Protein 6YA0 (pdb70)

B-factor: mean 91.41, std 44.06, range [24.95, 252.37]

Organism: Tomato spotted wilt virus (strain Brazilian Br-01) (NCBI:txid36413)

Foldseek 3Di:
DVQQVVQVVVQLVFAKAWPDDKQFKTWMWTDHDNDIATEIARALPSCCPYHPCPPPDPGGDDADKAADDPVVCLLPFFQIKDKDFDADPVRQFDWYAYHSRIDGTDIDMGGMGAAADKDWAAPPDDDRQKIKIAHQDQKWWKDKDFSRDPCNNPIDIDGGMDMDGDDPVSQAQRIWIGIHPDIHTHHHDD/DDLLVVVVVPLPFAKAWDDDWQFKTWIWTADPNDIATEIARAPPRCPNHHPCPPPDNHGDPAAKDFDDPVVCCLPFFQIKDKDFAADPVNQWDWYYYNSRIDTGDIDIGTIGAAADKDKAADDPDDRQKIKIFHPDQKWWKDKDQRRDDCNNVTDIDGGMDMDRDDQVQQDQRIWMGIHPDIHTRHRDD/DVQVCLLPFAKAWDDDKLAKTWMWTADPRDIFIWIDRAPPNCPNYPPNDPHDRGGQPAAKAFDDDPVCLQWFFQIKDWDFPVVVGPRDPGDIDIGTMGGAADKDWAADDPDDRQKTKMGHDDQKWWKDWTQGRDPPSNDIGICSDIDMDGADLVSAPQRIWMGTHVDIGGHHND

InterPro domains:
  IPR005167 Bunyavirus glycoprotein G1 [PF03557] (638-995)
  IPR014414 Envelope glycoprotein precursor/M polyprotein precursor, Tospovirus type [PIRSF003960] (16-1134)

GO terms:
  GO:0044167 host cell endoplasmic reticulum membrane (C, EXP)
  GO:0044178 host cell Golgi membrane (C, EXP)
  GO:0055036 virion membrane (C, EXP)

Sequence (553 aa):
VSDLPNNCLNASSLKCEIKGISTYNVYYQVENNGVIYSCVSDSAEGLEKCDNSLNLPKRFSKVPVIPITKLDNKRHFSVGTKFFISESLTQDNYPITYNSYPTNGTVSLQTVKLSGDCKITKSNFANPYTVSITSPEKIMGYLIKKPGENVEHKVISFSGSASITFTEEMLDGEHNLLCGDKSAKIPKTNSDLPNNCLNASSLKCEIKGISTYNVYYQVENNGVIYSCVSDSAEGLEKCDNSLNLPKRFSKVPVIPITKLDNKRHFSVGTKFFISESLTQDNYPITYNSYPTNGTVSLQTVKLSGDCKITKSNFANPYTVSITSPEKIMGYLIKKPGENVEHKVISFSGSASITFTEEMLDGEHNLLCGDKSAKIPKTNNNCLNASSLKCEIKGISTYNVYYQVENNGVIYSCVSDSAEGLEKCDNSLNLPKRFSKVPVIPITKLDNKRHFSVGTKFFISESNSYPTNGTVSLQTVKLSGDCKITKSNFANPYTVSITSPEKIMGYLIKKPGENVEHKVISFSGSASITFTEEMLDGEHNLLCGDKSAKIPKT

Nearest PDB structures (foldseek):
  6y9m-assembly1_A  TM=9.789E-01  e=5.155E-35  Tomato spotted wilt virus (strain Brazilian BR-01)
  6ya2-assembly1_A  TM=9.891E-01  e=1.723E-33  Orthotospovirus tomatomaculae
  6ya2-assembly2_C  TM=9.589E-01  e=6.798E-29  Orthotospovirus tomatomaculae
  6ya0-assembly2_C  TM=9.733E-01  e=1.402E-28  Orthotospovirus tomatomaculae
  4jbj-assembly1_A  TM=3.869E-01  e=2.131E+00  Mus musculus

Radius of gyration: 31.79 Å; Cα contacts (8 Å, |Δi|>4): 1334; chains: 3; bounding box: 77×91×69 Å

Secondary structure (DSSP, 8-state):
--SHHHHHHGGGTSEEEEEEE-SS-EEEEEESSS-EEEEEES--TT-TTSBT-TT--SS-----EEE--SGGGHHHHEEEEEEEEEB-TTS----EEETTEEES-EEEEEEEEE-S--EEEE--SSSSSEEEEE--SSSEEEEEE-TT---TT--EEESSEEEEEPPGGG-SSS-EEEETTEEEEPP---/--HHHHSS-TTTSEEEEEEE-SS-EEEEEEETTEEEEEEES--TT-SSSBT-TT--SS-----EEE---TTTHHHHEEEEEEEEEB-TTS-PEEEEETTEEEEEEEEEEEEEE-S--EEEE-SSS-TTEEEEE-SSSSEEEEEE-TT---GGG-EEEESEEEEEPPGGG-STT-EEEETTEEEEPPP--/-GGGGGGTSEEEEEEE-SS-EEEEEEETTEEEEEEES--SSGGGSBT-SS--S------EEE--SGGGTTTS--EEEEEETT----B-SS-EEEEEEEE-S--EEEE-SSS-TT-EEEE-SSS---EEEE-TT-S-TT--B---S-EEE---SSTT-TT-EEEETTEEEEPP--

Structure (mmCIF, N/CA/C/O backbone):
data_6YA0
#
_entry.id   6YA0
#
_cell.length_a   68.820
_cell.length_b   74.850
_cell.length_c   81.280
_cell.angle_alpha   90.000
_cell.angle_beta   103.270
_cell.angle_gamma   90.000
#
_symmetry.space_group_name_H-M   'P 1 21 1'
#
loop_
_entity.id
_entity.type
_entity.pdbx_description
1 polymer Glycoprotein
2 branched beta-D-mannopyranose-(1-4)-2-acetamido-2-deoxy-beta-D-glucopyranose
3 non-polymer 2-acetamido-2-deoxy-beta-D-glucopyranose
4 non-polymer 'ACETATE ION'
5 non-polymer 'AMMONIUM ION'
6 water water
#
loop_
_atom_site.group_PDB
_atom_site.id
_atom_site.type_symbol
_atom_site.label_atom_id
_atom_site.label_alt_id
_atom_site.label_comp_id
_atom_site.label_asym_id
_atom_site.label_entity_id
_atom_site.label_seq_id
_atom_site.pdbx_PDB_ins_code
_atom_site.Cartn_x
_atom_site.Cartn_y
_atom_site.Cartn_z
_atom_site.occupancy
_atom_site.B_iso_or_equiv
_atom_site.auth_seq_id
_atom_site.auth_comp_id
_atom_site.auth_asym_id
_atom_site.auth_atom_id
_atom_site.pdbx_PDB_model_num
ATOM 1 N N . VAL A 1 72 ? 4.018 -7.699 25.198 1.00 111.05 107 VAL A N 1
ATOM 2 C CA . VAL A 1 72 ? 3.151 -8.733 24.650 1.00 115.88 107 VAL A CA 1
ATOM 3 C C . VAL A 1 72 ? 1.900 -8.093 24.042 1.00 121.11 107 VAL A C 1
ATOM 4 O O . VAL A 1 72 ? 1.487 -8.452 22.940 1.00 117.34 107 VAL A O 1
ATOM 8 N N . SER A 1 73 ? 1.307 -7.130 24.756 1.00 130.89 108 SER A N 1
ATOM 9 C CA . SER A 1 73 ? 0.130 -6.439 24.230 1.00 135.99 108 SER A CA 1
ATOM 10 C C . SER A 1 73 ? 0.459 -5.676 22.953 1.00 143.52 108 SER A C 1
ATOM 11 O O . SER A 1 73 ? -0.351 -5.633 22.019 1.00 143.03 108 SER A O 1
ATOM 14 N N . ASP A 1 74 ? 1.632 -5.052 22.901 1.00 148.16 109 ASP A N 1
ATOM 15 C CA . ASP A 1 74 ? 2.129 -4.433 21.678 1.00 146.39 109 ASP A CA 1
ATOM 16 C C . ASP A 1 74 ? 2.891 -5.496 20.901 1.00 140.90 109 ASP A C 1
ATOM 17 O O . ASP A 1 74 ? 3.998 -5.887 21.289 1.00 138.17 109 ASP A O 1
ATOM 22 N N . LEU A 1 75 ? 2.292 -5.974 19.809 1.00 131.18 110 LEU A N 1
ATOM 23 C CA . LEU A 1 75 ? 2.854 -7.099 19.078 1.00 123.62 110 LEU A CA 1
ATOM 24 C C . LEU A 1 75 ? 4.056 -6.694 18.232 1.00 111.27 110 LEU A C 1
ATOM 25 O O . LEU A 1 75 ? 5.015 -7.472 18.144 1.00 113.48 110 LEU A O 1
ATOM 30 N N . PRO A 1 76 ? 4.065 -5.516 17.593 1.00 103.10 111 PRO A N 1
ATOM 31 C CA . PRO A 1 76 ? 5.181 -5.220 16.680 1.00 99.22 111 PRO A CA 1
ATOM 32 C C . PRO A 1 76 ? 6.542 -5.239 17.356 1.00 100.43 111 PRO A C 1
ATOM 33 O O . PRO A 1 76 ? 7.558 -5.435 16.674 1.00 96.66 111 PRO A O 1
ATOM 37 N N . ASN A 1 77 ? 6.598 -5.058 18.678 1.00 105.40 112 ASN A N 1
ATOM 38 C CA . ASN A 1 77 ? 7.890 -4.999 19.355 1.00 109.67 112 ASN A CA 1
ATOM 39 C C . ASN A 1 77 ? 8.609 -6.342 19.285 1.00 99.88 112 ASN A C 1
ATOM 40 O O . ASN A 1 77 ? 9.803 -6.403 18.969 1.00 102.52 112 ASN A O 1
ATOM 45 N N . ASN A 1 78 ? 7.901 -7.435 19.583 1.00 88.45 113 ASN A N 1
ATOM 46 C CA . ASN A 1 78 ? 8.505 -8.753 19.409 1.00 92.35 113 ASN A CA 1
ATOM 47 C C . ASN A 1 78 ? 8.761 -9.053 17.942 1.00 104.76 113 ASN A C 1
ATOM 48 O O . ASN A 1 78 ? 9.703 -9.779 17.603 1.00 102.17 113 ASN A O 1
ATOM 53 N N . CYS A 1 79 ? 7.929 -8.505 17.062 1.00 118.25 114 CYS A N 1
ATOM 54 C CA . CYS A 1 79 ? 8.141 -8.659 15.631 1.00 113.27 114 CYS A CA 1
ATOM 55 C C . CYS A 1 79 ? 9.476 -8.064 15.210 1.00 109.75 114 CYS A C 1
ATOM 56 O O . CYS A 1 79 ? 10.244 -8.689 14.471 1.00 116.13 114 CYS A O 1
ATOM 59 N N . LEU A 1 80 ? 9.766 -6.844 15.666 1.00 105.48 115 LEU A N 1
ATOM 60 C CA . LEU A 1 80 ? 11.007 -6.169 15.299 1.00 97.63 115 LEU A CA 1
ATOM 61 C C . LEU A 1 80 ? 12.223 -6.734 16.017 1.00 103.33 115 LEU A C 1
ATOM 62 O O . LEU A 1 80 ? 13.340 -6.609 15.505 1.00 111.14 115 LEU A O 1
ATOM 67 N N . ASN A 1 81 ? 12.031 -7.357 17.182 1.00 98.47 116 ASN A N 1
ATOM 68 C CA . ASN A 1 81 ? 13.114 -7.955 17.955 1.00 90.42 116 ASN A CA 1
ATOM 69 C C . ASN A 1 81 ? 13.420 -9.394 17.528 1.00 93.19 116 ASN A C 1
ATOM 70 O O . ASN A 1 81 ? 13.911 -10.184 18.343 1.00 91.40 116 ASN A O 1
ATOM 75 N N . ALA A 1 82 ? 13.153 -9.754 16.267 1.00 91.67 117 ALA A N 1
ATOM 76 C CA . ALA A 1 82 ? 13.366 -11.131 15.822 1.00 77.85 117 ALA A CA 1
ATOM 77 C C . ALA A 1 82 ? 14.835 -11.522 15.867 1.00 78.65 117 ALA A C 1
ATOM 78 O O . ALA A 1 82 ? 15.161 -12.701 16.063 1.00 85.35 117 ALA A O 1
ATOM 80 N N . SER A 1 83 ? 15.734 -10.554 15.694 1.00 79.04 118 SER A N 1
ATOM 81 C CA . SER A 1 83 ? 17.154 -10.881 15.651 1.00 80.66 118 SER A CA 1
ATOM 82 C C . SER A 1 83 ? 17.606 -11.540 16.948 1.00 82.00 118 SER A C 1
ATOM 83 O O . SER A 1 83 ? 18.498 -12.395 16.938 1.00 86.81 118 SER A O 1
ATOM 86 N N . SER A 1 84 ? 17.000 -11.161 18.074 1.00 82.52 119 SER A N 1
ATOM 87 C CA . SER A 1 84 ? 17.357 -11.763 19.353 1.00 77.46 119 SER A CA 1
ATOM 88 C C . SER A 1 84 ? 16.522 -13.003 19.660 1.00 80.90 119 SER A C 1
ATOM 89 O O . SER A 1 84 ? 17.008 -13.906 20.348 1.00 101.88 119 SER A O 1
ATOM 92 N N . LEU A 1 85 ? 15.297 -13.092 19.137 1.00 74.93 120 LEU A N 1
ATOM 93 C CA . LEU A 1 85 ? 14.412 -14.211 19.429 1.00 74.75 120 LEU A CA 1
ATOM 94 C C . LEU A 1 85 ? 14.649 -15.367 18.455 1.00 83.58 120 LEU A C 1
ATOM 95 O O . LEU A 1 85 ? 15.485 -15.297 17.548 1.00 82.45 120 LEU A O 1
ATOM 100 N N . LYS A 1 86 ? 13.889 -16.447 18.649 1.00 77.87 121 LYS A N 1
ATOM 101 C CA . LYS A 1 86 ? 13.918 -17.623 17.781 1.00 72.24 121 LYS A CA 1
ATOM 102 C C . LYS A 1 86 ? 12.922 -17.414 16.646 1.00 74.08 121 LYS A C 1
ATOM 103 O O . LYS A 1 86 ? 11.710 -17.543 16.849 1.00 81.09 121 LYS A O 1
ATOM 109 N N . CYS A 1 87 ? 13.415 -17.095 15.452 1.00 71.88 122 CYS A N 1
ATOM 110 C CA . CYS A 1 87 ? 12.534 -16.820 14.327 1.00 78.05 122 CYS A CA 1
ATOM 111 C C . CYS A 1 87 ? 12.689 -17.870 13.239 1.00 83.12 122 CYS A C 1
ATOM 112 O O . CYS A 1 87 ? 13.798 -18.335 12.954 1.00 89.60 122 CYS A O 1
ATOM 115 N N . GLU A 1 88 ? 11.562 -18.234 12.642 1.00 70.36 123 GLU A N 1
ATOM 116 C CA . GLU A 1 88 ? 11.500 -19.135 11.507 1.00 61.61 123 GLU A CA 1
ATOM 117 C C . GLU A 1 88 ? 10.867 -18.389 10.346 1.00 63.45 123 GLU A C 1
ATOM 118 O O . GLU A 1 88 ? 9.780 -17.818 10.486 1.00 68.07 123 GLU A O 1
ATOM 124 N N . ILE A 1 89 ? 11.550 -18.381 9.213 1.00 48.00 124 ILE A N 1
ATOM 125 C CA . ILE A 1 89 ? 10.975 -17.824 7.998 1.00 55.06 124 ILE A CA 1
ATOM 126 C C . ILE A 1 89 ? 9.995 -18.846 7.436 1.00 65.61 124 ILE A C 1
ATOM 127 O O . ILE A 1 89 ? 10.361 -19.999 7.184 1.00 68.04 124 ILE A O 1
ATOM 132 N N . LYS A 1 90 ? 8.742 -18.430 7.254 1.00 66.05 125 LYS A N 1
ATOM 133 C CA . LYS A 1 90 ? 7.712 -19.319 6.729 1.00 60.36 125 LYS A CA 1
ATOM 134 C C . LYS A 1 90 ? 7.462 -19.129 5.240 1.00 50.56 125 LYS A C 1
ATOM 135 O O . LYS A 1 90 ? 6.812 -19.982 4.622 1.00 46.69 125 LYS A O 1
ATOM 141 N N . GLY A 1 91 ? 7.958 -18.041 4.654 1.00 43.01 126 GLY A N 1
ATOM 142 C CA . GLY A 1 91 ? 7.738 -17.772 3.247 1.00 44.71 126 GLY A CA 1
ATOM 143 C C . GLY A 1 91 ? 8.432 -16.501 2.811 1.00 39.18 126 GLY A C 1
ATOM 144 O O . GLY A 1 91 ? 8.589 -15.573 3.609 1.00 45.78 126 GLY A O 1
ATOM 145 N N . ILE A 1 92 ? 8.865 -16.451 1.556 1.00 39.08 127 ILE A N 1
ATOM 146 C CA . ILE A 1 92 ? 9.559 -15.294 1.009 1.00 49.80 127 ILE A CA 1
ATOM 147 C C . ILE A 1 92 ? 8.974 -14.996 -0.358 1.00 59.22 127 ILE A C 1
ATOM 148 O O . ILE A 1 92 ? 8.985 -15.857 -1.245 1.00 62.19 127 ILE A O 1
ATOM 153 N N . SER A 1 93 ? 8.489 -13.784 -0.535 1.00 55.77 128 SER A N 1
ATOM 154 C CA . SER A 1 93 ? 7.889 -13.409 -1.795 1.00 54.67 128 SER A CA 1
ATOM 155 C C . SER A 1 93 ? 8.848 -12.510 -2.561 1.00 58.55 128 SER A C 1
ATOM 156 O O . SER A 1 93 ? 10.043 -12.434 -2.251 1.00 69.63 128 SER A O 1
ATOM 159 N N . THR A 1 94 ? 8.325 -11.796 -3.546 1.00 55.79 129 THR A N 1
ATOM 160 C CA . THR A 1 94 ? 9.165 -10.900 -4.319 1.00 48.87 129 THR A CA 1
ATOM 161 C C . THR A 1 94 ? 9.379 -9.565 -3.621 1.00 47.85 129 THR A C 1
ATOM 162 O O . THR A 1 94 ? 10.348 -8.868 -3.937 1.00 54.92 129 THR A O 1
ATOM 166 N N . TYR A 1 95 ? 8.522 -9.209 -2.661 1.00 48.10 130 TYR A N 1
ATOM 167 C CA . TYR A 1 95 ? 8.571 -7.885 -2.050 1.00 49.03 130 TYR A CA 1
ATOM 168 C C . TYR A 1 95 ? 8.388 -7.868 -0.540 1.00 50.01 130 TYR A C 1
ATOM 169 O O . TYR A 1 95 ? 8.543 -6.799 0.063 1.00 50.02 130 TYR A O 1
ATOM 178 N N . ASN A 1 96 ? 8.039 -8.982 0.090 1.00 52.53 131 ASN A N 1
ATOM 179 C CA . ASN A 1 96 ? 8.015 -9.041 1.542 1.00 53.12 131 ASN A CA 1
ATOM 180 C C . ASN A 1 96 ? 8.370 -10.453 1.985 1.00 56.59 131 ASN A C 1
ATOM 181 O O . ASN A 1 96 ? 8.427 -11.394 1.183 1.00 43.40 131 ASN A O 1
ATOM 186 N N . VAL A 1 97 ? 8.623 -10.583 3.284 1.00 49.81 132 VAL A N 1
ATOM 187 C CA . VAL A 1 97 ? 9.007 -11.847 3.892 1.00 43.31 132 VAL A CA 1
ATOM 188 C C . VAL A 1 97 ? 8.058 -12.136 5.045 1.00 45.19 132 VAL A C 1
ATOM 189 O O . VAL A 1 97 ? 7.645 -11.217 5.761 1.00 51.62 132 VAL A O 1
ATOM 193 N N . TYR A 1 98 ? 7.703 -13.413 5.205 1.00 49.65 133 TYR A N 1
ATOM 194 C CA . TYR A 1 98 ? 6.733 -13.895 6.187 1.00 51.73 133 TYR A CA 1
ATOM 195 C C . TYR A 1 98 ? 7.485 -14.730 7.211 1.00 64.37 133 TYR A C 1
ATOM 196 O O . TYR A 1 98 ? 7.985 -15.814 6.888 1.00 68.20 133 TYR A O 1
ATOM 205 N N . TYR A 1 99 ? 7.531 -14.255 8.450 1.00 41.17 134 TYR A N 1
ATOM 206 C CA . TYR A 1 99 ? 8.319 -14.930 9.462 1.00 48.12 134 TYR A CA 1
ATOM 207 C C . TYR A 1 99 ? 7.565 -14.920 10.780 1.00 50.39 134 TYR A C 1
ATOM 208 O O . TYR A 1 99 ? 6.742 -14.038 11.032 1.00 68.63 134 TYR A O 1
ATOM 217 N N . GLN A 1 100 ? 7.837 -15.922 11.610 1.00 46.74 135 GLN A N 1
ATOM 218 C CA . GLN A 1 100 ? 7.228 -16.044 12.926 1.00 56.17 135 GLN A CA 1
ATOM 219 C C . GLN A 1 100 ? 8.330 -16.111 13.975 1.00 63.93 135 GLN A C 1
ATOM 220 O O . GLN A 1 100 ? 9.353 -16.766 13.763 1.00 79.10 135 GLN A O 1
ATOM 226 N N . VAL A 1 101 ? 8.120 -15.439 15.110 1.00 61.61 136 VAL A N 1
ATOM 227 C CA . VAL A 1 101 ? 9.092 -15.411 16.197 1.00 65.47 136 VAL A CA 1
ATOM 228 C C . VAL A 1 101 ? 8.436 -15.928 17.468 1.00 90.80 136 VAL A C 1
ATOM 229 O O . VAL A 1 101 ? 7.216 -15.844 17.644 1.00 107.98 136 VAL A O 1
ATOM 233 N N . GLU A 1 102 ? 9.267 -16.437 18.378 1.00 90.90 137 GLU A N 1
ATOM 234 C CA . GLU A 1 102 ? 8.823 -16.986 19.664 1.00 89.37 137 GLU A CA 1
ATOM 235 C C . GLU A 1 102 ? 9.635 -16.300 20.765 1.00 100.26 137 GLU A C 1
ATOM 236 O O . GLU A 1 102 ? 10.777 -16.687 21.037 1.00 98.91 137 GLU A O 1
ATOM 242 N N . ASN A 1 103 ? 9.051 -15.266 21.385 1.00 109.65 138 ASN A N 1
ATOM 243 C CA . ASN A 1 103 ? 9.769 -14.507 22.409 1.00 122.26 138 ASN A CA 1
ATOM 244 C C . ASN A 1 103 ? 9.864 -15.282 23.715 1.00 131.32 138 ASN A C 1
ATOM 245 O O . ASN A 1 103 ? 10.950 -15.424 24.290 1.00 147.02 138 ASN A O 1
ATOM 250 N N . ASN A 1 104 ? 8.733 -15.777 24.212 1.00 121.09 139 ASN A N 1
ATOM 251 C CA . ASN A 1 104 ? 8.705 -16.447 25.498 1.00 125.09 139 ASN A CA 1
ATOM 252 C C . ASN A 1 104 ? 7.549 -17.447 25.461 1.00 117.26 139 ASN A C 1
ATOM 253 O O . ASN A 1 104 ? 6.483 -17.260 26.041 1.00 132.04 139 ASN A O 1
ATOM 258 N N . GLY A 1 105 ? 7.762 -18.543 24.736 1.00 101.64 140 GLY A N 1
ATOM 259 C CA . GLY A 1 105 ? 6.752 -19.576 24.648 1.00 99.14 140 GLY A CA 1
ATOM 260 C C . GLY A 1 105 ? 5.500 -19.103 23.936 1.00 112.21 140 GLY A C 1
ATOM 261 O O . GLY A 1 105 ? 4.461 -19.768 23.972 1.00 120.61 140 GLY A O 1
ATOM 262 N N . VAL A 1 106 ? 5.591 -17.949 23.279 1.00 114.39 141 VAL A N 1
ATOM 263 C CA . VAL A 1 106 ? 4.476 -17.359 22.551 1.00 107.41 141 VAL A CA 1
ATOM 264 C C . VAL A 1 106 ? 4.973 -17.045 21.146 1.00 101.14 141 VAL A C 1
ATOM 265 O O . VAL A 1 106 ? 6.005 -16.381 20.983 1.00 101.95 141 VAL A O 1
ATOM 269 N N . ILE A 1 107 ? 4.273 -17.560 20.140 1.00 86.19 142 ILE A N 1
ATOM 270 C CA . ILE A 1 107 ? 4.689 -17.429 18.750 1.00 81.22 142 ILE A CA 1
ATOM 271 C C . ILE A 1 107 ? 3.988 -16.225 18.133 1.00 78.67 142 ILE A C 1
ATOM 272 O O . ILE A 1 107 ? 2.759 -16.112 18.192 1.00 83.27 142 ILE A O 1
ATOM 277 N N . TYR A 1 108 ? 4.767 -15.324 17.537 1.00 81.65 143 TYR A N 1
ATOM 278 C CA . TYR A 1 108 ? 4.242 -14.147 16.853 1.00 92.22 143 TYR A CA 1
ATOM 279 C C . TYR A 1 108 ? 4.435 -14.317 15.352 1.00 91.38 143 TYR A C 1
ATOM 280 O O . TYR A 1 108 ? 5.568 -14.469 14.886 1.00 96.57 143 TYR A O 1
ATOM 289 N N . SER A 1 109 ? 3.338 -14.280 14.601 1.00 87.67 144 SER A N 1
ATOM 290 C CA . SER A 1 109 ? 3.405 -14.310 13.146 1.00 79.50 144 SER A CA 1
ATOM 291 C C . SER A 1 109 ? 3.601 -12.895 12.619 1.00 64.78 144 SER A C 1
ATOM 292 O O . SER A 1 109 ? 3.053 -11.938 13.169 1.00 76.36 144 SER A O 1
ATOM 295 N N . CYS A 1 110 ? 4.374 -12.772 11.540 1.00 61.40 145 CYS A N 1
ATOM 296 C CA . CYS A 1 110 ? 4.908 -11.478 11.132 1.00 71.44 145 CYS A CA 1
ATOM 297 C C . CYS A 1 110 ? 5.169 -11.429 9.630 1.00 67.28 145 CYS A C 1
ATOM 298 O O . CYS A 1 110 ? 5.666 -12.396 9.043 1.00 78.93 145 CYS A O 1
ATOM 301 N N . VAL A 1 111 ? 4.836 -10.288 9.023 1.00 49.99 146 VAL A N 1
ATOM 302 C CA . VAL A 1 111 ? 5.173 -9.971 7.638 1.00 47.81 146 VAL A CA 1
ATOM 303 C C . VAL A 1 111 ? 5.891 -8.630 7.621 1.00 51.32 146 VAL A C 1
ATOM 304 O O . VAL A 1 111 ? 5.458 -7.683 8.286 1.00 58.50 146 VAL A O 1
ATOM 308 N N . SER A 1 112 ? 6.980 -8.548 6.855 1.00 49.01 147 SER A N 1
ATOM 309 C CA . SER A 1 112 ? 7.803 -7.346 6.804 1.00 44.15 147 SER A CA 1
ATOM 310 C C . SER A 1 112 ? 8.439 -7.209 5.429 1.00 42.15 147 SER A C 1
ATOM 311 O O . SER A 1 112 ? 8.505 -8.166 4.651 1.00 45.74 147 SER A O 1
ATOM 314 N N . ASP A 1 113 ? 8.915 -5.995 5.146 1.00 51.81 148 ASP A N 1
ATOM 315 C CA . ASP A 1 113 ? 9.613 -5.688 3.903 1.00 62.76 148 ASP A CA 1
ATOM 316 C C . ASP A 1 113 ? 11.104 -5.431 4.117 1.00 63.67 148 ASP A C 1
ATOM 317 O O . ASP A 1 113 ? 11.812 -5.104 3.155 1.00 50.20 148 ASP A O 1
ATOM 322 N N . SER A 1 114 ? 11.598 -5.564 5.351 1.00 71.32 149 SER A N 1
ATOM 323 C CA . SER A 1 114 ? 13.019 -5.435 5.663 1.00 84.65 149 SER A CA 1
ATOM 324 C C . SER A 1 114 ? 13.586 -6.806 6.005 1.00 81.62 149 SER A C 1
ATOM 325 O O . SER A 1 114 ? 13.211 -7.401 7.021 1.00 99.40 149 SER A O 1
ATOM 328 N N . ALA A 1 115 ? 14.504 -7.291 5.175 1.00 57.99 150 ALA A N 1
ATOM 329 C CA . ALA A 1 115 ? 15.210 -8.533 5.459 1.00 63.30 150 ALA A CA 1
ATOM 330 C C . ALA A 1 115 ? 16.250 -8.390 6.563 1.00 64.65 150 ALA A C 1
ATOM 331 O O . ALA A 1 115 ? 17.066 -9.297 6.740 1.00 78.90 150 ALA A O 1
ATOM 333 N N . GLU A 1 116 ? 16.257 -7.289 7.306 1.00 62.51 151 GLU A N 1
ATOM 334 C CA . GLU A 1 116 ? 17.308 -7.055 8.285 1.00 80.00 151 GLU A CA 1
ATOM 335 C C . GLU A 1 116 ? 16.897 -7.633 9.631 1.00 81.00 151 GLU A C 1
ATOM 336 O O . GLU A 1 116 ? 15.791 -7.377 10.119 1.00 82.98 151 GLU A O 1
ATOM 342 N N . GLY A 1 117 ? 17.795 -8.407 10.231 1.00 81.36 152 GLY A N 1
ATOM 343 C CA . GLY A 1 117 ? 17.514 -9.096 11.468 1.00 86.36 152 GLY A CA 1
ATOM 344 C C . GLY A 1 117 ? 16.981 -10.504 11.303 1.00 95.54 152 GLY A C 1
ATOM 345 O O . GLY A 1 117 ? 16.821 -11.206 12.308 1.00 96.52 152 GLY A O 1
ATOM 346 N N . LEU A 1 118 ? 16.709 -10.939 10.073 1.00 101.84 153 LEU A N 1
ATOM 347 C CA . LEU A 1 118 ? 16.204 -12.281 9.810 1.00 94.58 153 LEU A CA 1
ATOM 348 C C . LEU A 1 118 ? 17.272 -13.240 9.297 1.00 89.18 153 LEU A C 1
ATOM 349 O O . LEU A 1 118 ? 16.946 -14.385 8.975 1.00 91.44 153 LEU A O 1
ATOM 354 N N . GLU A 1 119 ? 18.531 -12.807 9.197 1.00 84.81 154 GLU A N 1
ATOM 355 C CA . GLU A 1 119 ? 19.546 -13.674 8.604 1.00 90.05 154 GLU A CA 1
ATOM 356 C C . GLU A 1 119 ? 19.804 -14.912 9.462 1.00 88.73 154 GLU A C 1
ATOM 357 O O . GLU A 1 119 ? 20.116 -15.982 8.924 1.00 89.80 154 GLU A O 1
ATOM 363 N N . LYS A 1 120 ? 19.668 -14.797 10.783 1.00 84.04 155 LYS A N 1
ATOM 364 C CA . LYS A 1 120 ? 19.818 -15.928 11.690 1.00 72.98 155 LYS A CA 1
ATOM 365 C C . LYS A 1 120 ? 18.518 -16.708 11.895 1.00 69.67 155 LYS A C 1
ATOM 366 O O . LYS A 1 120 ? 18.477 -17.583 12.767 1.00 65.57 155 LYS A O 1
ATOM 372 N N . CYS A 1 121 ? 17.456 -16.392 11.140 1.00 81.76 156 CYS A N 1
ATOM 373 C CA . CYS A 1 121 ? 16.208 -17.153 11.140 1.00 73.98 156 CYS A CA 1
ATOM 374 C C . CYS A 1 121 ? 16.364 -18.434 10.340 1.00 67.99 156 CYS A C 1
ATOM 375 O O . CYS A 1 121 ? 17.204 -18.540 9.447 1.00 75.30 156 CYS A O 1
ATOM 378 N N . ASP A 1 122 ? 15.485 -19.386 10.620 1.00 54.66 157 ASP A N 1
ATOM 379 C CA . ASP A 1 122 ? 15.447 -20.611 9.843 1.00 54.57 157 ASP A CA 1
ATOM 380 C C . ASP A 1 122 ? 14.944 -20.325 8.435 1.00 64.65 157 ASP A C 1
ATOM 381 O O . ASP A 1 122 ? 14.092 -19.460 8.225 1.00 76.28 157 ASP A O 1
ATOM 386 N N . ASN A 1 123 ? 15.492 -21.039 7.460 1.00 52.72 158 ASN A N 1
ATOM 387 C CA . ASN A 1 123 ? 15.058 -20.878 6.079 1.00 55.97 158 ASN A CA 1
ATOM 388 C C . ASN A 1 123 ? 15.397 -19.488 5.562 1.00 53.57 158 ASN A C 1
ATOM 389 O O . ASN A 1 123 ? 14.645 -18.896 4.790 1.00 58.44 158 ASN A O 1
ATOM 394 N N . SER A 1 124 ? 16.523 -18.948 6.013 1.00 56.54 159 SER A N 1
ATOM 395 C CA . SER A 1 124 ? 16.958 -17.626 5.595 1.00 51.21 159 SER A CA 1
ATOM 396 C C . SER A 1 124 ? 17.871 -17.674 4.383 1.00 58.18 159 SER A C 1
ATOM 397 O O . SER A 1 124 ? 18.412 -16.638 3.984 1.00 66.05 159 SER A O 1
ATOM 400 N N . LEU A 1 125 ? 18.042 -18.848 3.779 1.00 53.34 160 LEU A N 1
ATOM 401 C CA . LEU A 1 125 ? 19.044 -18.988 2.732 1.00 59.11 160 LEU A CA 1
ATOM 402 C C . LEU A 1 125 ? 18.712 -18.129 1.515 1.00 67.09 160 LEU A C 1
ATOM 403 O O . LEU A 1 125 ? 19.595 -17.464 0.960 1.00 71.46 160 LEU A O 1
ATOM 408 N N . ASN A 1 126 ? 17.448 -18.122 1.090 1.00 70.07 161 ASN A N 1
ATOM 409 C CA . ASN A 1 126 ? 16.994 -17.331 -0.048 1.00 48.87 161 ASN A CA 1
ATOM 410 C C . ASN A 1 126 ? 16.444 -15.970 0.351 1.00 50.64 161 ASN A C 1
ATOM 411 O O . ASN A 1 126 ? 15.693 -15.372 -0.422 1.00 50.45 161 ASN A O 1
ATOM 416 N N . LEU A 1 127 ? 16.778 -15.471 1.530 1.00 59.04 162 LEU A N 1
ATOM 417 C CA . LEU A 1 127 ? 16.370 -14.123 1.892 1.00 62.20 162 LEU A CA 1
ATOM 418 C C . LEU A 1 127 ? 16.975 -13.118 0.912 1.00 62.25 162 LEU A C 1
ATOM 419 O O . LEU A 1 127 ? 18.189 -13.152 0.667 1.00 65.72 162 LEU A O 1
ATOM 424 N N . PRO A 1 128 ? 16.183 -12.223 0.319 1.00 63.47 163 PRO A N 1
ATOM 425 C CA . PRO A 1 128 ? 16.776 -11.160 -0.495 1.00 57.86 163 PRO A CA 1
ATOM 426 C C . PRO A 1 128 ? 17.682 -10.288 0.354 1.00 70.24 163 PRO A C 1
ATOM 427 O O . PRO A 1 128 ? 17.477 -10.103 1.554 1.00 78.99 163 PRO A O 1
ATOM 431 N N . LYS A 1 129 ? 18.695 -9.748 -0.301 1.00 64.72 164 LYS A N 1
ATOM 432 C CA . LYS A 1 129 ? 19.528 -8.736 0.322 1.00 76.14 164 LYS A CA 1
ATOM 433 C C . LYS A 1 129 ? 18.687 -7.585 0.831 1.00 73.82 164 LYS A C 1
ATOM 434 O O . LYS A 1 129 ? 18.894 -7.100 1.948 1.00 79.28 164 LYS A O 1
ATOM 440 N N . ARG A 1 130 ? 17.740 -7.130 0.011 1.00 73.41 165 ARG A N 1
ATOM 441 C CA . ARG A 1 130 ? 16.841 -6.026 0.320 1.00 66.05 165 ARG A CA 1
ATOM 442 C C . ARG A 1 130 ? 15.568 -6.191 -0.502 1.00 64.12 165 ARG A C 1
ATOM 443 O O . ARG A 1 130 ? 15.558 -6.877 -1.527 1.00 72.63 165 ARG A O 1
ATOM 451 N N . PHE A 1 131 ? 14.488 -5.557 -0.052 1.00 56.55 166 PHE A N 1
ATOM 452 C CA . PHE A 1 131 ? 13.214 -5.655 -0.756 1.00 50.66 166 PHE A CA 1
ATOM 453 C C . PHE A 1 131 ? 12.881 -4.355 -1.490 1.00 51.01 166 PHE A C 1
ATOM 454 O O . PHE A 1 131 ? 13.246 -3.256 -1.066 1.00 56.06 166 PHE A O 1
ATOM 462 N N . SER A 1 132 ? 12.169 -4.496 -2.607 1.00 47.44 167 SER A N 1
ATOM 463 C CA . SER A 1 132 ? 11.752 -3.352 -3.409 1.00 50.79 167 SER A CA 1
ATOM 464 C C . SER A 1 132 ? 10.523 -2.728 -2.773 1.00 63.82 167 SER A C 1
ATOM 465 O O . SER A 1 132 ? 9.626 -3.446 -2.326 1.00 72.92 167 SER A O 1
ATOM 468 N N . LYS A 1 133 ? 10.467 -1.394 -2.761 1.00 66.75 168 LYS A N 1
ATOM 469 C CA . LYS A 1 133 ? 9.363 -0.661 -2.146 1.00 68.34 168 LYS A CA 1
ATOM 470 C C . LYS A 1 133 ? 8.369 -0.102 -3.158 1.00 57.32 168 LYS A C 1
ATOM 471 O O . LYS A 1 133 ? 7.562 0.766 -2.799 1.00 58.95 168 LYS A O 1
ATOM 477 N N . VAL A 1 134 ? 8.403 -0.567 -4.406 1.00 41.42 169 VAL A N 1
ATOM 478 C CA . VAL A 1 134 ? 7.552 0.082 -5.411 1.00 42.93 169 VAL A CA 1
ATOM 479 C C . VAL A 1 134 ? 6.091 -0.230 -5.111 1.00 45.86 169 VAL A C 1
ATOM 480 O O . VAL A 1 134 ? 5.769 -1.381 -4.755 1.00 50.57 169 VAL A O 1
ATOM 484 N N . PRO A 1 135 ? 5.167 0.729 -5.217 1.00 55.61 170 PRO A N 1
ATOM 485 C CA . PRO A 1 135 ? 3.766 0.407 -4.942 1.00 55.91 170 PRO A CA 1
ATOM 486 C C . PRO A 1 135 ? 3.300 -0.694 -5.876 1.00 53.69 170 PRO A C 1
ATOM 487 O O . PRO A 1 135 ? 3.666 -0.733 -7.053 1.00 63.08 170 PRO A O 1
ATOM 491 N N . VAL A 1 136 ? 2.518 -1.614 -5.326 1.00 51.43 171 VAL A N 1
ATOM 492 C CA . VAL A 1 136 ? 2.103 -2.798 -6.062 1.00 50.69 171 VAL A CA 1
ATOM 493 C C . VAL A 1 136 ? 0.871 -3.361 -5.366 1.00 53.85 171 VAL A C 1
ATOM 494 O O . VAL A 1 136 ? 0.749 -3.293 -4.138 1.00 59.16 171 VAL A O 1
ATOM 498 N N . ILE A 1 137 ? -0.054 -3.893 -6.164 1.00 55.55 172 ILE A N 1
ATOM 499 C CA . ILE A 1 137 ? -1.331 -4.399 -5.659 1.00 51.09 172 ILE A CA 1
ATOM 500 C C . ILE A 1 137 ? -1.650 -5.731 -6.316 1.00 50.17 172 ILE A C 1
ATOM 501 O O . ILE A 1 137 ? -1.147 -6.056 -7.406 1.00 61.13 172 ILE A O 1
ATOM 506 N N . PRO A 1 138 ? -2.554 -6.496 -5.708 1.00 44.65 173 PRO A N 1
ATOM 507 C CA . PRO A 1 138 ? -2.896 -7.823 -6.229 1.00 42.72 173 PRO A CA 1
ATOM 508 C C . PRO A 1 138 ? -3.582 -7.786 -7.579 1.00 45.03 173 PRO A C 1
ATOM 509 O O . PRO A 1 138 ? -4.391 -6.904 -7.877 1.00 60.41 173 PRO A O 1
ATOM 513 N N . ILE A 1 139 ? -3.270 -8.791 -8.387 1.00 33.36 174 ILE A N 1
ATOM 514 C CA . ILE A 1 139 ? -3.885 -8.938 -9.699 1.00 36.13 174 ILE A CA 1
ATOM 515 C C . ILE A 1 139 ? -5.273 -9.541 -9.530 1.00 47.02 174 ILE A C 1
ATOM 516 O O . ILE A 1 139 ? -5.422 -10.671 -9.058 1.00 60.12 174 ILE A O 1
ATOM 521 N N . THR A 1 140 ? -6.295 -8.794 -9.936 1.00 50.47 175 THR A N 1
ATOM 522 C CA . THR A 1 140 ? -7.691 -9.211 -9.822 1.00 48.15 175 THR A CA 1
ATOM 523 C C . THR A 1 140 ? -8.182 -9.962 -11.052 1.00 53.03 175 THR A C 1
ATOM 524 O O . THR A 1 140 ? -8.846 -10.993 -10.924 1.00 70.85 175 THR A O 1
ATOM 528 N N . LYS A 1 141 ? -7.886 -9.460 -12.246 1.00 61.76 176 LYS A N 1
ATOM 529 C CA . LYS A 1 141 ? -8.299 -10.128 -13.477 1.00 65.40 176 LYS A CA 1
ATOM 530 C C . LYS A 1 141 ? -7.221 -11.129 -13.857 1.00 60.98 176 LYS A C 1
ATOM 531 O O . LYS A 1 141 ? -6.177 -10.751 -14.396 1.00 56.55 176 LYS A O 1
ATOM 537 N N . LEU A 1 142 ? -7.470 -12.412 -13.595 1.00 65.93 177 LEU A N 1
ATOM 538 C CA . LEU A 1 142 ? -6.430 -13.408 -13.806 1.00 65.06 177 LEU A CA 1
ATOM 539 C C . LEU A 1 142 ? -5.972 -13.468 -15.257 1.00 70.21 177 LEU A C 1
ATOM 540 O O . LEU A 1 142 ? -4.897 -14.016 -15.529 1.00 76.56 177 LEU A O 1
ATOM 545 N N . ASP A 1 143 ? -6.760 -12.924 -16.192 1.00 73.49 178 ASP A N 1
ATOM 546 C CA . ASP A 1 143 ? -6.354 -12.895 -17.596 1.00 87.38 178 ASP A CA 1
ATOM 547 C C . ASP A 1 143 ? -5.220 -11.904 -17.838 1.00 95.50 178 ASP A C 1
ATOM 548 O O . ASP A 1 143 ? -4.399 -12.108 -18.742 1.00 116.99 178 ASP A O 1
ATOM 553 N N . ASN A 1 144 ? -5.154 -10.835 -17.045 1.00 85.93 179 ASN A N 1
ATOM 554 C CA . ASN A 1 144 ? -4.088 -9.847 -17.155 1.00 80.25 179 ASN A CA 1
ATOM 555 C C . ASN A 1 144 ? -2.836 -10.255 -16.400 1.00 79.16 179 ASN A C 1
ATOM 556 O O . ASN A 1 144 ? -1.869 -9.489 -16.374 1.00 87.86 179 ASN A O 1
ATOM 561 N N . LYS A 1 145 ? -2.843 -11.431 -15.772 1.00 70.58 180 LYS A N 1
ATOM 562 C CA . LYS A 1 145 ? -1.697 -11.855 -14.978 1.00 65.46 180 LYS A CA 1
ATOM 563 C C . LYS A 1 145 ? -0.452 -11.977 -15.847 1.00 62.40 180 LYS A C 1
ATOM 564 O O . LYS A 1 145 ? 0.608 -11.440 -15.513 1.00 75.30 180 LYS A O 1
ATOM 570 N N . ARG A 1 146 ? -0.564 -12.669 -16.978 1.00 63.67 181 ARG A N 1
ATOM 571 C CA . ARG A 1 146 ? 0.603 -12.876 -17.827 1.00 79.57 181 ARG A CA 1
ATOM 572 C C . ARG A 1 146 ? 1.213 -11.561 -18.299 1.00 75.41 181 ARG A C 1
ATOM 573 O O . ARG A 1 146 ? 2.416 -11.513 -18.577 1.00 80.82 181 ARG A O 1
ATOM 581 N N . HIS A 1 147 ? 0.420 -10.491 -18.363 1.00 64.99 182 HIS A N 1
ATOM 582 C CA . HIS A 1 147 ? 0.836 -9.208 -18.917 1.00 58.34 182 HIS A CA 1
ATOM 583 C C . HIS A 1 147 ? 1.435 -8.291 -17.851 1.00 64.88 182 HIS A C 1
ATOM 584 O O . HIS A 1 147 ? 2.525 -7.744 -18.049 1.00 62.89 182 HIS A O 1
ATOM 591 N N . PHE A 1 148 ? 0.736 -8.119 -16.722 1.00 63.90 183 PHE A N 1
ATOM 592 C CA . PHE A 1 148 ? 1.066 -7.141 -15.688 1.00 44.84 183 PHE A CA 1
ATOM 593 C C . PHE A 1 148 ? 1.848 -7.717 -14.510 1.00 53.34 183 PHE A C 1
ATOM 594 O O . PHE A 1 148 ? 2.230 -6.958 -13.610 1.00 50.03 183 PHE A O 1
ATOM 602 N N . SER A 1 149 ? 2.080 -9.030 -14.483 1.00 60.75 184 SER A N 1
ATOM 603 C CA . SER A 1 149 ? 2.779 -9.661 -13.367 1.00 50.08 184 SER A CA 1
ATOM 604 C C . SER A 1 149 ? 4.101 -8.961 -13.090 1.00 51.15 184 SER A C 1
ATOM 605 O O . SER A 1 149 ? 4.894 -8.723 -14.003 1.00 54.32 184 SER A O 1
ATOM 608 N N . VAL A 1 150 ? 4.344 -8.639 -11.821 1.00 53.51 185 VAL A N 1
ATOM 609 C CA . VAL A 1 150 ? 5.631 -8.120 -11.377 1.00 49.92 185 VAL A CA 1
ATOM 610 C C . VAL A 1 150 ? 6.200 -8.913 -10.216 1.00 52.15 185 VAL A C 1
ATOM 611 O O . VAL A 1 150 ? 7.221 -8.511 -9.647 1.00 49.12 185 VAL A O 1
ATOM 615 N N . GLY A 1 151 ? 5.571 -10.027 -9.850 1.00 57.54 186 GLY A N 1
ATOM 616 C CA . GLY A 1 151 ? 6.060 -10.927 -8.831 1.00 62.36 186 GLY A CA 1
ATOM 617 C C . GLY A 1 151 ? 4.935 -11.365 -7.925 1.00 53.09 186 GLY A C 1
ATOM 618 O O . GLY A 1 151 ? 3.767 -11.325 -8.304 1.00 55.01 186 GLY A O 1
ATOM 619 N N . THR A 1 152 ? 5.310 -11.783 -6.717 1.00 53.02 187 THR A N 1
ATOM 620 C CA . THR A 1 152 ? 4.370 -12.163 -5.668 1.00 46.29 187 THR A CA 1
ATOM 621 C C . THR A 1 152 ? 4.608 -11.342 -4.413 1.00 48.83 187 THR A C 1
ATOM 622 O O . THR A 1 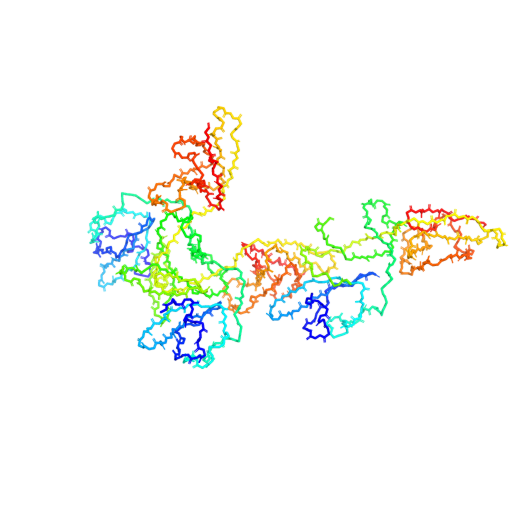152 ? 5.752 -11.042 -4.057 1.00 65.86 187 THR A O 1
ATOM 626 N N . LYS A 1 153 ? 3.524 -11.065 -3.695 1.00 39.07 188 LYS A N 1
ATOM 627 C CA . LYS A 1 153 ? 3.599 -10.328 -2.445 1.00 38.18 188 LYS A CA 1
ATOM 628 C C . LYS A 1 153 ? 2.616 -10.889 -1.425 1.00 36.93 188 LYS A C 1
ATOM 629 O O . LYS A 1 153 ? 1.498 -11.281 -1.769 1.00 40.43 188 LYS A O 1
ATOM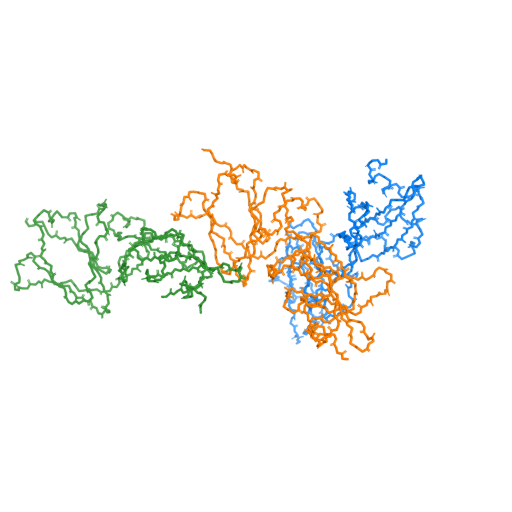 635 N N . PHE A 1 154 ? 3.059 -10.949 -0.169 1.00 41.14 189 PHE A N 1
ATOM 636 C CA . PHE A 1 154 ? 2.215 -11.398 0.929 1.00 33.23 189 PHE A CA 1
ATOM 637 C C . PHE A 1 154 ? 1.262 -10.299 1.357 1.00 36.61 189 PHE A C 1
ATOM 638 O O . PHE A 1 154 ? 1.644 -9.132 1.478 1.00 57.36 189 PHE A O 1
ATOM 646 N N . PHE A 1 155 ? 0.025 -10.686 1.609 1.00 39.12 190 PHE A N 1
ATOM 647 C CA . PHE A 1 155 ? -0.997 -9.787 2.104 1.00 29.15 190 PHE A CA 1
ATOM 648 C C . PHE A 1 155 ? -1.745 -10.487 3.228 1.00 29.65 190 PHE A C 1
ATOM 649 O O . PHE A 1 155 ? -1.676 -11.714 3.381 1.00 30.48 190 PHE A O 1
ATOM 657 N N . ILE A 1 156 ? -2.472 -9.699 4.008 1.00 34.44 191 ILE A N 1
ATOM 658 C CA . ILE A 1 156 ? -3.295 -10.225 5.084 1.00 39.59 191 ILE A CA 1
ATOM 659 C C . ILE A 1 156 ? -4.717 -10.388 4.581 1.00 50.50 191 ILE A C 1
ATOM 660 O O . ILE A 1 156 ? -5.261 -9.492 3.922 1.00 56.02 191 ILE A O 1
ATOM 665 N N . SER A 1 157 ? -5.323 -11.5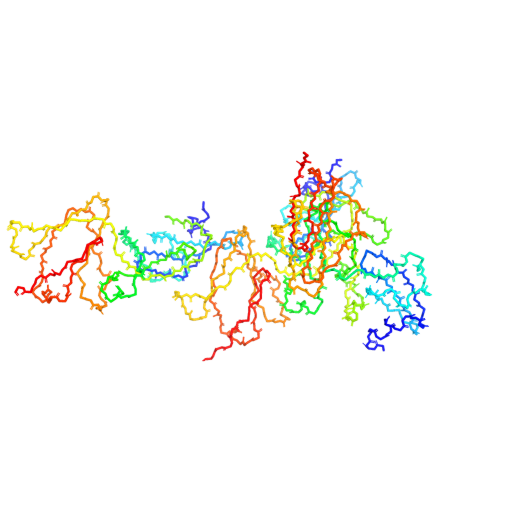23 4.909 1.00 30.25 192 SER A N 1
ATOM 666 C CA . SER A 1 157 ? -6.685 -11.852 4.525 1.00 43.92 192 SER A CA 1
ATOM 667 C C . SER A 1 157 ? -7.424 -12.400 5.742 1.00 51.75 192 SER A C 1
ATOM 668 O O . SER A 1 157 ? -6.860 -12.531 6.833 1.00 53.46 192 SER A O 1
ATOM 671 N N . GLU A 1 158 ? -8.701 -12.717 5.553 1.00 53.28 193 GLU A N 1
ATOM 672 C CA . GLU A 1 158 ? -9.518 -13.323 6.594 1.00 57.00 193 GLU A CA 1
ATOM 673 C C . GLU A 1 158 ? -9.515 -14.846 6.437 1.00 63.53 193 GLU A C 1
ATOM 674 O O . GLU A 1 158 ? -9.170 -15.386 5.384 1.00 82.01 193 GLU A O 1
ATOM 680 N N . SER A 1 159 ? -9.903 -15.540 7.505 1.00 42.73 194 SER A N 1
ATOM 681 C CA . SER A 1 159 ? -9.913 -16.996 7.522 1.00 43.04 194 SER A CA 1
ATOM 682 C C . SER A 1 159 ? -11.277 -17.513 7.076 1.00 52.91 194 SER A C 1
ATOM 683 O O . SER A 1 159 ? -12.312 -17.032 7.548 1.00 72.18 194 SER A O 1
ATOM 686 N N . LEU A 1 160 ? -11.278 -18.486 6.157 1.00 38.22 195 LEU A N 1
ATOM 687 C CA . LEU A 1 160 ? -12.543 -19.048 5.682 1.00 58.78 195 LEU A CA 1
ATOM 688 C C . LEU A 1 160 ? -13.249 -19.827 6.789 1.00 69.33 195 LEU A C 1
ATOM 689 O O . LEU A 1 160 ? -14.478 -19.766 6.916 1.00 67.47 195 LEU A O 1
ATOM 694 N N . THR A 1 161 ? -12.491 -20.554 7.607 1.00 78.39 196 THR A N 1
ATOM 695 C CA . THR A 1 161 ? -13.058 -21.240 8.760 1.00 82.64 196 THR A CA 1
ATOM 696 C C . THR A 1 161 ? -13.322 -20.295 9.935 1.00 80.35 196 THR A C 1
ATOM 697 O O . THR A 1 161 ? -13.690 -20.762 11.020 1.00 83.64 196 THR A O 1
ATOM 701 N N . GLN A 1 162 ? -13.153 -18.985 9.741 1.00 74.94 197 GLN A N 1
ATOM 702 C CA . GLN A 1 162 ? -13.389 -17.997 10.794 1.00 88.94 197 GLN A CA 1
ATOM 703 C C . GLN A 1 162 ? -12.496 -18.264 12.002 1.00 88.43 197 GLN A C 1
ATOM 704 O O . GLN A 1 162 ? -12.910 -18.118 13.158 1.00 85.41 197 GLN A O 1
ATOM 710 N N . ASP A 1 163 ? -11.251 -18.656 11.722 1.00 84.16 198 ASP A N 1
ATOM 711 C CA . ASP A 1 163 ? -10.234 -18.902 12.737 1.00 77.01 198 ASP A CA 1
ATOM 712 C C . ASP A 1 163 ? -9.041 -18.000 12.419 1.00 72.91 198 ASP A C 1
ATOM 713 O O . ASP A 1 163 ? -7.969 -18.466 12.027 1.00 68.67 198 ASP A O 1
ATOM 718 N N . ASN A 1 164 ? -9.237 -16.693 12.568 1.00 67.22 199 ASN A N 1
ATOM 719 C CA . ASN A 1 164 ? -8.152 -15.744 12.358 1.00 62.36 199 ASN A CA 1
ATOM 720 C C . ASN A 1 164 ? -7.183 -15.780 13.540 1.00 64.88 199 ASN A C 1
ATOM 721 O O . ASN A 1 164 ? -7.540 -16.179 14.652 1.00 76.15 199 ASN A O 1
ATOM 726 N N . TYR A 1 165 ? -5.939 -15.365 13.282 1.00 69.46 200 TYR A N 1
ATOM 727 C CA . TYR A 1 165 ? -4.876 -15.315 14.289 1.00 72.40 200 TYR A CA 1
ATOM 728 C C . TYR A 1 165 ? -4.009 -14.070 14.113 1.00 77.20 200 TYR A C 1
ATOM 729 O O . TYR A 1 165 ? -3.665 -13.709 12.975 1.00 95.61 200 TYR A O 1
ATOM 738 N N . PRO A 1 166 ? -3.618 -13.421 15.213 1.00 65.30 201 PRO A N 1
ATOM 739 C CA . PRO A 1 166 ? -2.922 -12.129 15.117 1.00 54.56 201 PRO A CA 1
ATOM 740 C C . PRO A 1 166 ? -1.638 -12.200 14.306 1.00 62.02 201 PRO A C 1
ATOM 741 O O . PRO A 1 166 ? -0.869 -13.159 14.399 1.00 68.30 201 PRO A O 1
ATOM 745 N N . ILE A 1 167 ? -1.398 -11.142 13.535 1.00 60.00 202 ILE A N 1
ATOM 746 C CA . ILE A 1 167 ? -0.251 -11.054 12.639 1.00 48.21 202 ILE A CA 1
ATOM 747 C C . ILE A 1 167 ? 0.102 -9.588 12.461 1.00 46.71 202 ILE A C 1
ATOM 748 O O . ILE A 1 167 ? -0.779 -8.756 12.228 1.00 54.25 202 ILE A O 1
ATOM 753 N N . THR A 1 168 ? 1.388 -9.269 12.573 1.00 39.98 203 THR A N 1
ATOM 754 C CA . THR A 1 168 ? 1.863 -7.902 12.384 1.00 50.18 203 THR A CA 1
ATOM 755 C C . THR A 1 168 ? 2.310 -7.704 10.940 1.00 59.78 203 THR A C 1
ATOM 756 O O . THR A 1 168 ? 3.233 -8.384 10.478 1.00 73.64 203 THR A O 1
ATOM 760 N N . TYR A 1 169 ? 1.691 -6.755 10.242 1.00 57.62 204 TYR A N 1
ATOM 761 C CA . TYR A 1 169 ? 2.015 -6.480 8.847 1.00 48.66 204 TYR A CA 1
ATOM 762 C C . TYR A 1 169 ? 2.657 -5.101 8.753 1.00 57.58 204 TYR A C 1
ATOM 763 O O . TYR A 1 169 ? 1.991 -4.084 8.981 1.00 74.97 204 TYR A O 1
ATOM 772 N N . ASN A 1 170 ? 3.940 -5.068 8.400 1.00 53.41 205 ASN A N 1
ATOM 773 C CA . ASN A 1 170 ? 4.687 -3.817 8.275 1.00 58.30 205 ASN A CA 1
ATOM 774 C C . ASN A 1 170 ? 4.498 -2.956 9.529 1.00 62.47 205 ASN A C 1
ATOM 775 O O . ASN A 1 170 ? 4.201 -1.764 9.460 1.00 67.44 205 ASN A O 1
ATOM 780 N N . SER A 1 171 ? 4.638 -3.591 10.697 1.00 69.32 206 SER A N 1
ATOM 781 C CA . SER A 1 171 ? 4.595 -2.936 12.008 1.00 70.46 206 SER A CA 1
ATOM 782 C C . SER A 1 171 ? 3.182 -2.553 12.438 1.00 73.37 206 SER A C 1
ATOM 783 O O . SER A 1 171 ? 3.000 -1.773 13.379 1.00 78.47 206 SER A O 1
ATOM 786 N N . TYR A 1 172 ? 2.166 -3.077 11.756 1.00 74.99 207 TYR A N 1
ATOM 787 C CA . TYR A 1 172 ? 0.761 -2.828 12.057 1.00 70.01 207 TYR A CA 1
ATOM 788 C C . TYR A 1 172 ? 0.102 -4.142 12.454 1.00 79.14 207 TYR A C 1
ATOM 789 O O . TYR A 1 172 ? 0.165 -5.117 11.689 1.00 83.94 207 TYR A O 1
ATOM 798 N N . PRO A 1 173 ? -0.529 -4.213 13.624 1.00 71.21 208 PRO A N 1
ATOM 799 C CA . PRO A 1 173 ? -1.060 -5.488 14.114 1.00 69.17 208 PRO A CA 1
ATOM 800 C C . PRO A 1 173 ? -2.529 -5.682 13.776 1.00 62.20 208 PRO A C 1
ATOM 801 O O . PRO A 1 173 ? -3.334 -4.749 13.799 1.00 61.55 208 PRO A O 1
ATOM 805 N N . THR A 1 174 ? -2.882 -6.930 13.487 1.00 54.21 209 THR A N 1
ATOM 806 C CA . THR A 1 174 ? -4.247 -7.274 13.113 1.00 55.48 209 THR A CA 1
ATOM 807 C C . THR A 1 174 ? -4.441 -8.762 13.366 1.00 60.68 209 THR A C 1
ATOM 808 O O . THR A 1 174 ? -3.489 -9.478 13.687 1.00 75.12 209 THR A O 1
ATOM 812 N N . ASN A 1 175 ? -5.691 -9.224 13.221 1.00 50.22 210 ASN A N 1
ATOM 813 C CA . ASN A 1 175 ? -6.053 -10.610 13.517 1.00 69.27 210 ASN A CA 1
ATOM 814 C C . ASN A 1 175 ? -6.218 -11.501 12.280 1.00 82.81 210 ASN A C 1
ATOM 815 O O . ASN A 1 175 ? -6.487 -12.694 12.443 1.00 127.77 210 ASN A O 1
ATOM 820 N N . GLY A 1 176 ? -6.066 -10.981 11.050 1.00 58.57 211 GLY A N 1
ATOM 821 C CA . GLY A 1 176 ? -6.270 -11.814 9.871 1.00 73.62 211 GLY A CA 1
ATOM 822 C C . GLY A 1 176 ? -5.168 -12.863 9.621 1.00 80.77 211 GLY A C 1
ATOM 823 O O . GLY A 1 176 ? -4.134 -12.887 10.289 1.00 107.81 211 GLY A O 1
ATOM 824 N N . THR A 1 177 ? -5.419 -13.738 8.633 1.00 50.85 212 THR A N 1
ATOM 825 C CA . THR A 1 177 ? -4.502 -14.758 8.125 1.00 42.14 212 THR A CA 1
ATOM 826 C C . THR A 1 177 ? -3.653 -14.212 6.974 1.00 52.33 212 THR A C 1
ATOM 827 O O . THR A 1 177 ? -3.906 -13.127 6.449 1.00 73.98 212 THR A O 1
ATOM 831 N N . VAL A 1 178 ? -2.669 -15.010 6.538 1.00 48.49 213 VAL A N 1
ATOM 832 C CA . VAL A 1 178 ? -1.662 -14.590 5.561 1.00 51.24 213 VAL A CA 1
ATOM 833 C C . VAL A 1 178 ? -1.886 -15.288 4.227 1.00 55.52 213 VAL A C 1
ATOM 834 O O . VAL A 1 178 ? -2.047 -16.516 4.174 1.00 50.54 213 VAL A O 1
ATOM 838 N N . SER A 1 179 ? -1.818 -14.507 3.142 1.00 48.48 214 SER A N 1
ATOM 839 C CA . SER A 1 179 ? -1.986 -15.017 1.789 1.00 45.69 214 SER A CA 1
ATOM 840 C C . SER A 1 179 ? -0.922 -14.434 0.877 1.00 44.37 214 SER A C 1
ATOM 841 O O . SER A 1 179 ? -0.491 -13.295 1.057 1.00 53.68 214 SER A O 1
ATOM 844 N N . LEU A 1 180 ? -0.527 -15.220 -0.116 1.00 45.75 215 LEU A N 1
ATOM 845 C CA . LEU A 1 180 ? 0.457 -14.836 -1.121 1.00 43.58 215 LEU A CA 1
ATOM 846 C C . LEU A 1 180 ? -0.233 -14.683 -2.467 1.00 40.08 215 LEU A C 1
ATOM 847 O O . LEU A 1 180 ? -0.909 -15.611 -2.926 1.00 48.62 215 LEU A O 1
ATOM 852 N N . GLN A 1 181 ? -0.036 -13.531 -3.114 1.00 30.50 216 GLN A N 1
ATOM 853 C CA . GLN A 1 181 ? -0.775 -13.241 -4.337 1.00 36.20 216 GLN A CA 1
ATOM 854 C C . GLN A 1 181 ? 0.083 -12.620 -5.419 1.00 38.57 216 GLN A C 1
ATOM 855 O O . GLN A 1 181 ? 0.831 -11.674 -5.165 1.00 51.73 216 GLN A O 1
ATOM 861 N N . THR A 1 182 ? -0.065 -13.140 -6.637 1.00 45.14 217 THR A N 1
ATOM 862 C CA . THR A 1 182 ? 0.586 -12.527 -7.788 1.00 31.56 217 THR A CA 1
ATOM 863 C C . THR A 1 182 ? 0.191 -11.065 -7.879 1.00 42.17 217 THR A C 1
ATOM 864 O O . THR A 1 182 ? -0.988 -10.713 -7.775 1.00 59.25 217 THR A O 1
ATOM 868 N N . VAL A 1 183 ? 1.174 -10.216 -8.095 1.00 45.06 218 VAL A N 1
ATOM 869 C CA . VAL A 1 183 ? 0.996 -8.794 -7.869 1.00 48.97 218 VAL A CA 1
ATOM 870 C C . VAL A 1 183 ? 1.414 -8.023 -9.112 1.00 51.90 218 VAL A C 1
ATOM 871 O O . VAL A 1 183 ? 2.259 -8.469 -9.900 1.00 47.97 218 VAL A O 1
ATOM 875 N N . LYS A 1 184 ? 0.801 -6.852 -9.281 1.00 47.81 219 LYS A N 1
ATOM 876 C CA . LYS A 1 184 ? 1.010 -5.988 -10.435 1.00 48.10 219 LYS A CA 1
ATOM 877 C C . LYS A 1 184 ? 1.401 -4.598 -9.959 1.00 50.55 219 LYS A C 1
ATOM 878 O O . LYS A 1 184 ? 1.019 -4.170 -8.865 1.00 49.85 219 LYS A O 1
ATOM 884 N N . LEU A 1 185 ? 2.148 -3.884 -10.794 1.00 48.80 220 LEU A N 1
ATOM 885 C CA . LEU A 1 185 ? 2.547 -2.535 -10.426 1.00 43.22 220 LEU A CA 1
ATOM 886 C C . LEU A 1 185 ? 1.334 -1.628 -10.270 1.00 53.58 220 LEU A C 1
ATOM 887 O O . LEU A 1 185 ? 0.324 -1.775 -10.960 1.00 63.93 220 LEU A O 1
ATOM 892 N N . SER A 1 186 ? 1.452 -0.656 -9.372 1.00 54.29 221 SER A N 1
ATOM 893 C CA . SER A 1 186 ? 0.372 0.285 -9.127 1.00 58.52 221 SER A CA 1
ATOM 894 C C . SER A 1 186 ? 0.962 1.679 -8.922 1.00 64.20 221 SER A C 1
ATOM 895 O O . SER A 1 186 ? 2.181 1.845 -8.785 1.00 66.75 221 SER A O 1
ATOM 898 N N . GLY A 1 187 ? 0.087 2.683 -8.925 1.00 59.66 222 GLY A N 1
ATOM 899 C CA . GLY A 1 187 ? 0.461 4.069 -8.705 1.00 59.64 222 GLY A CA 1
ATOM 900 C C . GLY A 1 187 ? 0.192 4.943 -9.917 1.00 58.61 222 GLY A C 1
ATOM 901 O O . GLY A 1 187 ? -0.244 4.482 -10.972 1.00 55.87 222 GLY A O 1
ATOM 902 N N . ASP A 1 188 ? 0.480 6.240 -9.743 1.00 51.55 223 ASP A N 1
ATOM 903 C CA . ASP A 1 188 ? 0.263 7.251 -10.776 1.00 64.09 223 ASP A CA 1
ATOM 904 C C . ASP A 1 188 ? 1.563 7.477 -11.543 1.00 69.57 223 ASP A C 1
ATOM 905 O O . ASP A 1 188 ? 2.552 7.973 -10.987 1.00 71.95 223 ASP A O 1
ATOM 910 N N . CYS A 1 189 ? 1.550 7.134 -12.827 1.00 67.68 224 CYS A N 1
ATOM 911 C CA . CYS A 1 189 ? 2.725 7.282 -13.669 1.00 80.27 224 CYS A CA 1
ATOM 912 C C . CYS A 1 189 ? 2.304 7.828 -15.023 1.00 81.28 224 CYS A C 1
ATOM 913 O O . CYS A 1 189 ? 1.368 7.309 -15.638 1.00 80.47 224 CYS A O 1
ATOM 916 N N . LYS A 1 190 ? 2.997 8.863 -1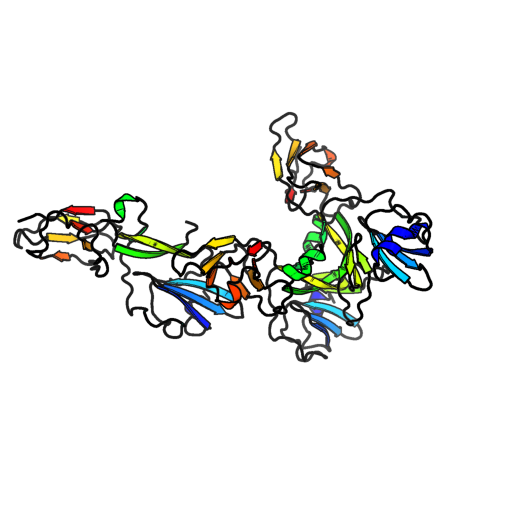5.486 1.00 80.85 225 LYS A N 1
ATOM 917 C CA . LYS A 1 190 ? 2.666 9.539 -16.733 1.00 84.79 225 LYS A CA 1
ATOM 918 C C . LYS A 1 190 ? 3.749 9.219 -17.757 1.00 91.07 225 LYS A C 1
ATOM 919 O O . LYS A 1 190 ? 4.933 9.492 -17.519 1.00 96.79 225 LYS A O 1
ATOM 925 N N . ILE A 1 191 ? 3.349 8.640 -18.885 1.00 84.83 226 ILE A N 1
ATOM 926 C CA . ILE A 1 191 ? 4.273 8.250 -19.947 1.00 86.98 226 ILE A CA 1
ATOM 927 C C . ILE A 1 191 ? 4.127 9.267 -21.071 1.00 93.35 226 ILE A C 1
ATOM 928 O O . ILE A 1 191 ? 3.013 9.512 -21.551 1.00 98.05 226 ILE A O 1
ATOM 933 N N . THR A 1 192 ? 5.243 9.876 -21.478 1.00 91.37 227 THR A N 1
ATOM 934 C CA . THR A 1 192 ? 5.218 10.916 -22.499 1.00 98.13 227 THR A CA 1
ATOM 935 C C . THR A 1 192 ? 6.422 10.781 -23.422 1.00 112.85 227 THR A C 1
ATOM 936 O O . THR A 1 192 ? 7.406 10.106 -23.106 1.00 109.47 227 THR A O 1
ATOM 940 N N . LYS A 1 193 ? 6.329 11.442 -24.576 1.00 129.56 228 LYS A N 1
ATOM 941 C CA . LYS A 1 193 ? 7.422 11.453 -25.537 1.00 135.18 228 LYS A CA 1
ATOM 942 C C . LYS A 1 193 ? 8.495 12.439 -25.096 1.00 129.05 228 LYS A C 1
ATOM 943 O O . LYS A 1 193 ? 8.190 13.516 -24.572 1.00 132.15 228 LYS A O 1
ATOM 949 N N . SER A 1 194 ? 9.758 12.064 -25.307 1.00 122.15 229 SER A N 1
ATOM 950 C CA . SER A 1 194 ? 10.851 12.881 -24.793 1.00 123.68 229 SER A CA 1
ATOM 951 C C . SER A 1 194 ? 11.013 14.162 -25.600 1.00 147.35 229 SER A C 1
ATOM 952 O O . SER A 1 194 ? 11.292 15.226 -25.035 1.00 151.80 229 SER A O 1
ATOM 955 N N . ASN A 1 195 ? 10.838 14.087 -26.919 1.00 160.59 230 ASN A N 1
ATOM 956 C CA . ASN A 1 195 ? 11.007 15.225 -27.815 1.00 174.20 230 ASN A CA 1
ATOM 957 C C . ASN A 1 195 ? 12.471 15.630 -27.960 1.00 178.33 230 ASN A C 1
ATOM 958 O O . ASN A 1 195 ? 12.765 16.692 -28.519 1.00 185.13 230 ASN A O 1
ATOM 963 N N . PHE A 1 196 ? 13.403 14.806 -27.484 1.00 179.76 231 PHE A N 1
ATOM 964 C CA . PHE A 1 196 ? 14.819 15.128 -27.573 1.00 188.91 231 PHE A CA 1
ATOM 965 C C . PHE A 1 196 ? 15.625 13.854 -27.789 1.00 189.74 231 PHE A C 1
ATOM 966 O O . PHE A 1 196 ? 15.167 12.745 -27.495 1.00 185.95 231 PHE A O 1
ATOM 974 N N . ALA A 1 197 ? 16.838 14.032 -28.305 1.00 189.86 232 ALA A N 1
ATOM 975 C CA . ALA A 1 197 ? 17.833 12.953 -28.426 1.00 189.29 232 ALA A CA 1
ATOM 976 C C . ALA A 1 197 ? 17.256 11.874 -29.354 1.00 193.04 232 ALA A C 1
ATOM 977 O O . ALA A 1 197 ? 16.682 12.205 -30.407 1.00 193.91 232 ALA A O 1
ATOM 979 N N . ASN A 1 198 ? 17.404 10.593 -29.008 1.00 194.88 233 ASN A N 1
ATOM 980 C CA . ASN A 1 198 ? 16.930 9.512 -29.853 1.00 191.88 233 ASN A CA 1
ATOM 981 C C . ASN A 1 198 ? 15.409 9.561 -29.986 1.00 188.68 233 ASN A C 1
ATOM 982 O O . ASN A 1 198 ? 14.710 10.006 -29.072 1.00 197.15 233 ASN A O 1
ATOM 987 N N . PRO A 1 199 ? 14.869 9.110 -31.121 1.00 169.17 234 PRO A N 1
ATOM 988 C CA . PRO A 1 199 ? 13.405 9.026 -31.235 1.00 160.73 234 PRO A CA 1
ATOM 989 C C . PRO A 1 199 ? 12.804 8.005 -30.285 1.00 177.02 234 PRO A C 1
ATOM 990 O O . PRO A 1 199 ? 11.672 8.191 -29.823 1.00 169.89 234 PRO A O 1
ATOM 994 N N . TYR A 1 200 ? 13.540 6.935 -29.973 1.00 193.57 235 TYR A N 1
ATOM 995 C CA . TYR A 1 200 ? 13.061 5.879 -29.075 1.00 178.58 235 TYR A CA 1
ATOM 996 C C . TYR A 1 200 ? 13.488 6.163 -27.633 1.00 148.74 235 TYR A C 1
ATOM 997 O O . TYR A 1 200 ? 14.230 5.412 -26.998 1.00 142.86 235 TYR A O 1
ATOM 1006 N N . THR A 1 201 ? 13.006 7.294 -27.129 1.00 132.16 236 THR A N 1
ATOM 1007 C CA . THR A 1 201 ? 13.224 7.695 -25.748 1.00 117.65 236 THR A CA 1
ATOM 1008 C C . THR A 1 201 ? 11.927 8.273 -25.214 1.00 111.66 236 THR A C 1
ATOM 1009 O O . THR A 1 201 ? 11.343 9.170 -25.830 1.00 115.45 236 THR A O 1
ATOM 1013 N N . VAL A 1 202 ? 11.476 7.755 -24.076 1.00 93.94 237 VAL A N 1
ATOM 1014 C CA . VAL A 1 202 ? 10.242 8.209 -23.459 1.00 86.47 237 VAL A CA 1
ATOM 1015 C C . VAL A 1 202 ? 10.553 8.661 -22.040 1.00 97.50 237 VAL A C 1
ATOM 1016 O O . VAL A 1 202 ? 11.609 8.357 -21.478 1.00 97.14 237 VAL A O 1
ATOM 1020 N N . SER A 1 203 ? 9.617 9.414 -21.473 1.00 100.24 238 SER A N 1
ATOM 1021 C CA . SER A 1 203 ? 9.743 9.974 -20.137 1.00 97.38 238 SER A CA 1
ATOM 1022 C C . SER A 1 203 ? 8.543 9.536 -19.310 1.00 92.69 238 SER A C 1
ATOM 1023 O O . SER A 1 203 ? 7.399 9.633 -19.770 1.00 90.24 238 SER A O 1
ATOM 1026 N N . ILE A 1 204 ? 8.808 9.043 -18.103 1.00 87.05 239 ILE A N 1
ATOM 1027 C CA . ILE A 1 204 ? 7.770 8.661 -17.151 1.00 78.41 239 ILE A CA 1
ATOM 1028 C C . ILE A 1 204 ? 7.777 9.665 -16.008 1.00 80.11 239 ILE A C 1
ATOM 1029 O O . ILE A 1 204 ? 8.848 10.032 -15.504 1.00 74.35 239 ILE A O 1
ATOM 1034 N N . THR A 1 205 ? 6.583 10.103 -15.604 1.00 81.61 240 THR A N 1
ATOM 1035 C CA . THR A 1 205 ? 6.397 11.079 -14.537 1.00 90.38 240 THR A CA 1
ATOM 1036 C C . THR A 1 205 ? 5.486 10.490 -13.471 1.00 89.45 240 THR A C 1
ATOM 1037 O O . THR A 1 205 ? 4.447 9.906 -13.794 1.00 91.10 240 THR A O 1
ATOM 1041 N N . SER A 1 206 ? 5.870 10.660 -12.201 1.00 85.01 241 SER A N 1
ATOM 1042 C CA . SER A 1 206 ? 5.087 10.166 -11.077 1.00 75.83 241 SER A CA 1
ATOM 1043 C C . SER A 1 206 ? 5.142 11.177 -9.938 1.00 73.76 241 SER A C 1
ATOM 1044 O O . SER A 1 206 ? 6.240 11.629 -9.563 1.00 73.74 241 SER A O 1
ATOM 1047 N N . PRO A 1 207 ? 3.991 11.551 -9.373 1.00 73.71 242 PRO A N 1
ATOM 1048 C CA . PRO A 1 207 ? 3.992 12.450 -8.212 1.00 72.75 242 PRO A CA 1
ATOM 1049 C C . PRO A 1 207 ? 4.287 11.747 -6.897 1.00 73.36 242 PRO A C 1
ATOM 1050 O O . PRO A 1 207 ? 4.545 12.430 -5.894 1.00 61.64 242 PRO A O 1
ATOM 1054 N N . GLU A 1 208 ? 4.252 10.415 -6.866 1.00 76.34 243 GLU A N 1
ATOM 1055 C CA . GLU A 1 208 ? 4.450 9.695 -5.620 1.00 73.22 243 GLU A CA 1
ATOM 1056 C C . GLU A 1 208 ? 5.920 9.721 -5.213 1.00 73.89 243 GLU A C 1
ATOM 1057 O O . GLU A 1 208 ? 6.816 9.998 -6.015 1.00 78.48 243 GLU A O 1
ATOM 1063 N N . LYS A 1 209 ? 6.157 9.437 -3.932 1.00 65.43 244 LYS A N 1
ATOM 1064 C CA . LYS A 1 209 ? 7.521 9.411 -3.415 1.00 68.30 244 LYS A CA 1
ATOM 1065 C C . LYS A 1 209 ? 8.336 8.314 -4.087 1.00 64.34 244 LYS A C 1
ATOM 1066 O O . LYS A 1 209 ? 9.523 8.502 -4.386 1.00 70.38 244 LYS A O 1
ATOM 1072 N N . ILE A 1 210 ? 7.709 7.168 -4.348 1.00 58.49 245 ILE A N 1
ATOM 1073 C CA . ILE A 1 210 ? 8.364 6.006 -4.936 1.00 57.89 245 ILE A CA 1
ATOM 1074 C C . ILE A 1 210 ? 7.429 5.379 -5.959 1.00 58.25 245 ILE A C 1
ATOM 1075 O O . ILE A 1 210 ? 6.250 5.137 -5.667 1.00 52.43 245 ILE A O 1
ATOM 1080 N N . MET A 1 211 ? 7.963 5.099 -7.147 1.00 53.74 246 MET A N 1
ATOM 1081 C CA . MET A 1 211 ? 7.191 4.540 -8.245 1.00 56.63 246 MET A CA 1
ATOM 1082 C C . MET A 1 211 ? 8.094 3.611 -9.043 1.00 69.96 246 MET A C 1
ATOM 1083 O O . MET A 1 211 ? 9.308 3.826 -9.126 1.00 81.99 246 MET A O 1
ATOM 1088 N N . GLY A 1 212 ? 7.495 2.577 -9.628 1.00 59.18 247 GLY A N 1
ATOM 1089 C CA . GLY A 1 212 ? 8.237 1.563 -10.350 1.00 54.11 247 GLY A CA 1
ATOM 1090 C C . GLY A 1 212 ? 7.853 1.521 -11.814 1.00 56.80 247 GLY A C 1
ATOM 1091 O O . GLY A 1 212 ? 6.762 1.945 -12.200 1.00 59.67 247 GLY A O 1
ATOM 1092 N N . TYR A 1 213 ? 8.772 1.006 -12.631 1.00 52.34 248 TYR A N 1
ATOM 1093 C CA . TYR A 1 213 ? 8.551 0.806 -14.054 1.00 53.24 248 TYR A CA 1
ATOM 1094 C C . TYR A 1 213 ? 9.390 -0.377 -14.505 1.00 61.76 248 TYR A C 1
ATOM 1095 O O . TYR A 1 213 ? 10.444 -0.667 -13.932 1.00 63.73 248 TYR A O 1
ATOM 1104 N N . LEU A 1 214 ? 8.922 -1.039 -15.557 1.00 66.93 249 LEU A N 1
ATOM 1105 C CA . LEU A 1 214 ? 9.498 -2.311 -15.976 1.00 63.09 249 LEU A CA 1
ATOM 1106 C C . LEU A 1 214 ? 9.061 -2.585 -17.403 1.00 68.11 249 LEU A C 1
ATOM 1107 O O . LEU A 1 214 ? 7.857 -2.631 -17.675 1.00 74.49 249 LEU A O 1
ATOM 1112 N N . ILE A 1 215 ? 10.017 -2.748 -18.314 1.00 68.86 250 ILE A N 1
ATOM 1113 C CA . ILE A 1 215 ? 9.709 -3.167 -19.679 1.00 75.93 250 ILE A CA 1
ATOM 1114 C C . ILE A 1 215 ? 9.657 -4.689 -19.699 1.00 68.72 250 ILE A C 1
ATOM 1115 O O . ILE A 1 215 ? 10.649 -5.356 -19.384 1.00 72.35 250 ILE A O 1
ATOM 1120 N N . LYS A 1 216 ? 8.513 -5.241 -20.094 1.00 68.64 251 LYS A N 1
ATOM 1121 C CA . LYS A 1 216 ? 8.246 -6.659 -19.924 1.00 73.97 251 LYS A CA 1
ATOM 1122 C C . LYS A 1 216 ? 7.583 -7.211 -21.173 1.00 78.21 251 LYS A C 1
ATOM 1123 O O . LYS A 1 216 ? 6.758 -6.547 -21.801 1.00 74.53 251 LYS A O 1
ATOM 1129 N N . LYS A 1 217 ? 7.979 -8.437 -21.546 1.00 82.48 252 LYS A N 1
ATOM 1130 C CA . LYS A 1 217 ? 7.299 -9.163 -22.615 1.00 89.95 252 LYS A CA 1
ATOM 1131 C C . LYS A 1 217 ? 6.130 -9.932 -22.019 1.00 98.96 252 LYS A C 1
ATOM 1132 O O . LYS A 1 217 ? 6.337 -10.711 -21.080 1.00 98.96 252 LYS A O 1
ATOM 1138 N N . PRO A 1 218 ? 4.873 -9.702 -22.502 1.00 107.47 253 PRO A N 1
ATOM 1139 C CA . PRO A 1 218 ? 3.716 -10.431 -21.959 1.00 96.00 253 PRO A CA 1
ATOM 1140 C C . PRO A 1 218 ? 4.029 -11.896 -21.703 1.00 89.52 253 PRO A C 1
ATOM 1141 O O . PRO A 1 218 ? 3.846 -12.753 -22.570 1.00 94.68 253 PRO A O 1
ATOM 1145 N N . GLY A 1 219 ? 4.515 -12.195 -20.509 1.00 81.42 254 GLY A N 1
ATOM 1146 C CA . GLY A 1 219 ? 4.938 -13.551 -20.226 1.00 80.94 254 GLY A CA 1
ATOM 1147 C C . GLY A 1 219 ? 6.312 -13.629 -19.596 1.00 91.63 254 GLY A C 1
ATOM 1148 O O . GLY A 1 219 ? 6.567 -14.493 -18.751 1.00 107.07 254 GLY A O 1
ATOM 1149 N N 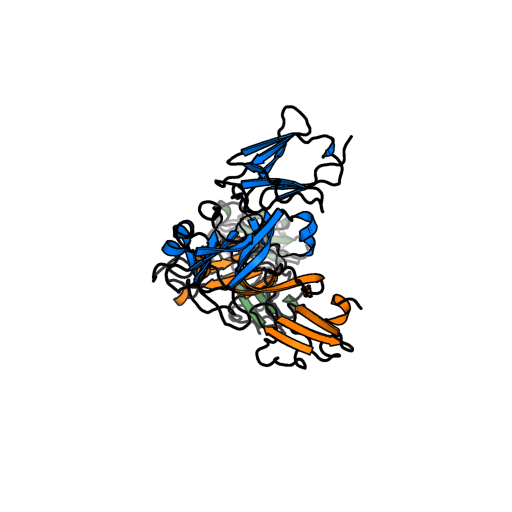. GLU A 1 220 ? 7.193 -12.711 -19.986 1.00 84.85 255 GLU A N 1
ATOM 1150 C CA . GLU A 1 220 ? 8.587 -12.755 -19.559 1.00 87.10 255 GLU A CA 1
ATOM 1151 C C . GLU A 1 220 ? 8.700 -12.783 -18.037 1.00 114.70 255 GLU A C 1
ATOM 1152 O O . GLU A 1 220 ? 7.970 -12.083 -17.330 1.00 140.91 255 GLU A O 1
ATOM 1158 N N . ASN A 1 221 ? 9.636 -13.594 -17.534 1.00 116.56 256 ASN A N 1
ATOM 1159 C CA . ASN A 1 221 ? 9.869 -13.737 -16.092 1.00 113.89 256 ASN A CA 1
ATOM 1160 C C . ASN A 1 221 ? 10.863 -12.669 -15.644 1.00 103.94 256 ASN A C 1
ATOM 1161 O O . ASN A 1 221 ? 12.063 -12.904 -15.479 1.00 95.91 256 ASN A O 1
ATOM 1166 N N . VAL A 1 222 ? 10.337 -11.468 -15.428 1.00 109.57 257 VAL A N 1
ATOM 1167 C CA . VAL A 1 222 ? 11.162 -10.313 -15.103 1.00 119.00 257 VAL A CA 1
ATOM 1168 C C . VAL A 1 222 ? 10.746 -9.806 -13.730 1.00 102.61 257 VAL A C 1
ATOM 1169 O O . VAL A 1 222 ? 10.694 -8.597 -13.488 1.00 89.98 257 VAL A O 1
ATOM 1173 N N . GLU A 1 223 ? 10.457 -10.736 -12.821 1.00 103.66 258 GLU A N 1
ATOM 1174 C CA . GLU A 1 223 ? 9.928 -10.367 -11.513 1.00 118.54 258 GLU A CA 1
ATOM 1175 C C . GLU A 1 223 ? 10.883 -9.445 -10.766 1.00 121.13 258 GLU A C 1
ATOM 1176 O O . GLU A 1 223 ? 10.505 -8.346 -10.347 1.00 134.77 258 GLU A O 1
ATOM 1182 N N . HIS A 1 224 ? 12.131 -9.875 -10.585 1.00 114.52 259 HIS A N 1
ATOM 1183 C CA . HIS A 1 224 ? 13.076 -9.126 -9.768 1.00 119.12 259 HIS A CA 1
ATOM 1184 C C . HIS A 1 224 ? 13.858 -8.082 -10.572 1.00 115.41 259 HIS A C 1
ATOM 1185 O O . HIS A 1 224 ? 14.969 -7.712 -10.178 1.00 117.19 259 HIS A O 1
ATOM 1192 N N . LYS A 1 225 ? 13.289 -7.578 -11.670 1.00 104.42 260 LYS A N 1
ATOM 1193 C CA . LYS A 1 225 ? 13.959 -6.598 -12.516 1.00 97.94 260 LYS A CA 1
ATOM 1194 C C . LYS A 1 225 ? 13.043 -5.399 -12.773 1.00 94.70 260 LYS A C 1
ATOM 1195 O O . LYS A 1 225 ? 12.826 -4.992 -13.915 1.00 97.59 260 LYS A O 1
ATOM 1201 N N . VAL A 1 226 ? 12.520 -4.812 -11.694 1.00 82.29 261 VAL A N 1
ATOM 1202 C CA . VAL A 1 226 ? 11.620 -3.663 -11.760 1.00 75.99 261 VAL A CA 1
ATOM 1203 C C . VAL A 1 226 ? 12.353 -2.440 -11.228 1.00 70.66 261 VAL A C 1
ATOM 1204 O O . VAL A 1 226 ? 12.795 -2.428 -10.071 1.00 74.61 261 VAL A O 1
ATOM 1208 N N . ILE A 1 227 ? 12.462 -1.414 -12.065 1.00 67.02 262 ILE A N 1
ATOM 1209 C CA . ILE A 1 227 ? 13.223 -0.208 -11.760 1.00 64.45 262 ILE A CA 1
ATOM 1210 C C . ILE A 1 227 ? 12.344 0.763 -10.985 1.00 67.36 262 ILE A C 1
ATOM 1211 O O . ILE A 1 227 ? 11.228 1.083 -11.415 1.00 73.48 262 ILE A O 1
ATOM 1216 N N . SER A 1 228 ? 12.850 1.252 -9.854 1.00 64.32 263 SER A N 1
ATOM 1217 C CA . SER A 1 228 ? 12.127 2.218 -9.036 1.00 68.76 263 SER A CA 1
ATOM 1218 C C . SER A 1 228 ? 12.646 3.619 -9.331 1.00 71.22 263 SER A C 1
ATOM 1219 O O . SER A 1 228 ? 13.860 3.842 -9.373 1.00 80.04 263 SER A O 1
ATOM 1222 N N . PHE A 1 229 ? 11.725 4.561 -9.525 1.00 66.42 264 PHE A N 1
ATOM 1223 C CA . PHE A 1 229 ? 12.093 5.927 -9.883 1.00 70.50 264 PHE A CA 1
ATOM 1224 C C . PHE A 1 229 ? 11.257 6.899 -9.067 1.00 84.15 264 PHE A C 1
ATOM 1225 O O . PHE A 1 229 ? 10.026 6.807 -9.053 1.00 84.47 264 PHE A O 1
ATOM 1233 N N . SER A 1 230 ? 11.929 7.815 -8.378 1.00 89.24 265 SER A N 1
ATOM 1234 C CA . SER A 1 230 ? 11.261 8.941 -7.750 1.00 85.29 265 SER A CA 1
ATOM 1235 C C . SER A 1 230 ? 11.134 10.084 -8.748 1.00 74.49 265 SER A C 1
ATOM 1236 O O . SER A 1 230 ? 11.985 10.273 -9.623 1.00 78.51 265 SER A O 1
ATOM 1239 N N . GLY A 1 231 ? 10.051 10.843 -8.620 1.00 68.63 266 GLY A N 1
ATOM 1240 C CA . GLY A 1 231 ? 9.856 12.011 -9.458 1.00 74.25 266 GLY A CA 1
ATOM 1241 C C . GLY A 1 231 ? 9.658 11.690 -10.924 1.00 74.60 266 GLY A C 1
ATOM 1242 O O . GLY A 1 231 ? 8.585 11.224 -11.322 1.00 66.88 266 GLY A O 1
ATOM 1243 N N . SER A 1 232 ? 10.685 11.936 -11.735 1.00 81.90 267 SER A N 1
ATOM 1244 C CA . SER A 1 232 ? 10.652 11.640 -13.158 1.00 97.32 267 SER A CA 1
ATOM 1245 C C . SER A 1 232 ? 11.922 10.907 -13.565 1.00 98.16 267 SER A C 1
ATOM 1246 O O . SER A 1 232 ? 12.987 11.091 -12.965 1.00 100.44 267 SER A O 1
ATOM 1249 N N . ALA A 1 233 ? 11.797 10.075 -14.598 1.00 96.71 268 ALA A N 1
ATOM 1250 C CA . ALA A 1 233 ? 12.936 9.343 -15.131 1.00 99.84 268 ALA A CA 1
ATOM 1251 C C . ALA A 1 233 ? 12.787 9.188 -16.639 1.00 98.15 268 ALA A C 1
ATOM 1252 O O . ALA A 1 233 ? 11.701 9.358 -17.201 1.00 90.32 268 ALA A O 1
ATOM 1254 N N . SER A 1 234 ? 13.902 8.852 -17.287 1.00 104.66 269 SER A N 1
ATOM 1255 C CA . SER A 1 234 ? 13.961 8.656 -18.727 1.00 105.50 269 SER A CA 1
ATOM 1256 C C . SER A 1 234 ? 14.619 7.319 -19.032 1.00 115.78 269 SER A C 1
ATOM 1257 O O . SER A 1 234 ? 15.574 6.919 -18.358 1.00 114.22 269 SER A O 1
ATOM 1260 N N . ILE A 1 235 ? 14.114 6.635 -20.057 1.00 127.89 270 ILE A N 1
ATOM 1261 C CA . ILE A 1 235 ? 14.603 5.320 -20.448 1.00 127.42 270 ILE A CA 1
ATOM 1262 C C . ILE A 1 235 ? 14.766 5.292 -21.961 1.00 130.45 270 ILE A C 1
ATOM 1263 O O . ILE A 1 235 ? 13.892 5.763 -22.696 1.00 127.50 270 ILE A O 1
ATOM 1268 N N . THR A 1 236 ? 15.897 4.762 -22.424 1.00 122.57 271 THR A N 1
ATOM 1269 C CA . THR A 1 236 ? 16.184 4.629 -23.847 1.00 114.60 271 THR A CA 1
ATOM 1270 C C . THR A 1 236 ? 15.920 3.185 -24.257 1.00 117.01 271 THR A C 1
ATOM 1271 O O . THR A 1 236 ? 16.544 2.260 -23.723 1.00 121.39 271 THR A O 1
ATOM 1275 N N . PHE A 1 237 ? 14.987 2.994 -25.189 1.00 107.07 272 PHE A N 1
ATOM 1276 C CA . PHE A 1 237 ? 14.617 1.650 -25.617 1.00 96.28 272 PHE A CA 1
ATOM 1277 C C . PHE A 1 237 ? 15.786 0.973 -26.315 1.00 110.03 272 PHE A C 1
ATOM 1278 O O . PHE A 1 237 ? 16.332 1.507 -27.284 1.00 119.37 272 PHE A O 1
ATOM 1286 N N . THR A 1 238 ? 16.169 -0.202 -25.822 1.00 116.64 273 THR A N 1
ATOM 1287 C CA . THR A 1 238 ? 17.171 -0.998 -26.509 1.00 113.48 273 THR A CA 1
ATOM 1288 C C . THR A 1 238 ? 16.562 -1.642 -27.746 1.00 124.29 273 THR A C 1
ATOM 1289 O O . THR A 1 238 ? 15.355 -1.886 -27.817 1.00 128.20 273 THR A O 1
ATOM 1293 N N . GLU A 1 239 ? 17.413 -1.925 -28.731 1.00 139.09 274 GLU A N 1
ATOM 1294 C CA . GLU A 1 239 ? 16.911 -2.488 -29.980 1.00 155.52 274 GLU A CA 1
ATOM 1295 C C . GLU A 1 239 ? 16.306 -3.872 -29.762 1.00 157.28 274 GLU A C 1
ATOM 1296 O O . GLU A 1 239 ? 15.300 -4.220 -30.390 1.00 158.51 274 GLU A O 1
ATOM 1302 N N . GLU A 1 240 ? 16.889 -4.669 -28.861 1.00 150.99 275 GLU A N 1
ATOM 1303 C CA . GLU A 1 240 ? 16.338 -5.989 -28.569 1.00 139.08 275 GLU A CA 1
ATOM 1304 C C . GLU A 1 240 ? 14.944 -5.910 -27.959 1.00 120.73 275 GLU A C 1
ATOM 1305 O O . GLU A 1 240 ? 14.208 -6.903 -27.981 1.00 109.34 275 GLU A O 1
ATOM 1311 N N . MET A 1 241 ? 14.568 -4.756 -27.416 1.00 121.07 276 MET A N 1
ATOM 1312 C CA . MET A 1 241 ? 13.258 -4.550 -26.817 1.00 121.14 276 MET A CA 1
ATOM 1313 C C . MET A 1 241 ? 12.271 -3.877 -27.758 1.00 115.72 276 MET A C 1
ATOM 1314 O O . MET A 1 241 ? 11.145 -3.589 -27.344 1.00 110.04 276 MET A O 1
ATOM 1319 N N . LEU A 1 242 ? 12.661 -3.607 -29.002 1.00 121.50 277 LEU A N 1
ATOM 1320 C CA . LEU A 1 242 ? 11.840 -2.833 -29.922 1.00 114.81 277 LEU A CA 1
ATOM 1321 C C . LEU A 1 242 ? 11.026 -3.706 -30.875 1.00 122.75 277 LEU A C 1
ATOM 1322 O O . LEU A 1 242 ? 10.669 -3.248 -31.966 1.00 131.43 277 LEU A O 1
ATOM 1327 N N . ASP A 1 243 ? 10.728 -4.945 -30.495 1.00 113.37 278 ASP A N 1
ATOM 1328 C CA . ASP A 1 243 ? 9.786 -5.753 -31.253 1.00 119.23 278 ASP A CA 1
ATOM 1329 C C . ASP A 1 243 ? 8.392 -5.614 -30.644 1.00 128.67 278 ASP A C 1
ATOM 1330 O O . ASP A 1 243 ? 8.213 -5.060 -29.557 1.00 139.93 278 ASP A O 1
ATOM 1335 N N . GLY A 1 244 ? 7.393 -6.116 -31.364 1.00 128.56 279 GLY A N 1
ATOM 1336 C CA . GLY A 1 244 ? 6.012 -5.939 -30.951 1.00 124.17 279 GLY A CA 1
ATOM 1337 C C . GLY A 1 244 ? 5.615 -6.752 -29.737 1.00 128.48 279 GLY A C 1
ATOM 1338 O O . GLY A 1 244 ? 4.434 -6.818 -29.385 1.00 129.66 279 GLY A O 1
ATOM 1339 N N . GLU A 1 245 ? 6.589 -7.372 -29.081 1.00 137.28 280 GLU A N 1
ATOM 1340 C CA . GLU A 1 245 ? 6.338 -8.258 -27.952 1.00 142.47 280 GLU A CA 1
ATOM 1341 C C . GLU A 1 245 ? 6.784 -7.631 -26.634 1.00 142.29 280 GLU A C 1
ATOM 1342 O O . GLU A 1 245 ? 7.274 -8.323 -25.741 1.00 155.89 280 GLU A O 1
ATOM 1348 N N . HIS A 1 246 ? 6.616 -6.318 -26.485 1.00 121.31 281 HIS A N 1
ATOM 1349 C CA . HIS A 1 246 ? 7.065 -5.658 -25.269 1.00 107.81 281 HIS A CA 1
ATOM 1350 C C . HIS A 1 246 ? 6.101 -4.543 -24.878 1.00 100.94 281 HIS A C 1
ATOM 1351 O O . HIS A 1 246 ? 5.606 -3.812 -25.737 1.00 109.40 281 HIS A O 1
ATOM 1358 N N . ASN A 1 247 ? 5.827 -4.435 -23.576 1.00 84.96 282 ASN A N 1
ATOM 1359 C CA . ASN A 1 247 ? 5.013 -3.369 -23.008 1.00 77.31 282 ASN A CA 1
ATOM 1360 C C . ASN A 1 247 ? 5.849 -2.555 -22.025 1.00 86.11 282 ASN A C 1
ATOM 1361 O O . ASN A 1 247 ? 6.811 -3.063 -21.429 1.00 85.68 282 ASN A O 1
ATOM 1366 N N . LEU A 1 248 ? 5.482 -1.280 -21.872 1.00 79.39 283 LEU A N 1
ATOM 1367 C CA . LEU A 1 248 ? 6.061 -0.398 -20.862 1.00 66.54 283 LEU A CA 1
ATOM 1368 C C . LEU A 1 248 ? 5.127 -0.388 -19.661 1.00 74.62 283 LEU A C 1
ATOM 1369 O O . LEU A 1 248 ? 4.029 0.181 -19.724 1.00 88.05 283 LEU A O 1
ATOM 1374 N N . LEU A 1 249 ? 5.557 -1.013 -18.572 1.00 61.89 284 LEU A N 1
ATOM 1375 C CA . LEU A 1 249 ? 4.746 -1.103 -17.368 1.00 60.69 284 LEU A CA 1
ATOM 1376 C C . LEU A 1 249 ? 5.230 -0.041 -16.389 1.00 70.31 284 LEU A C 1
ATOM 1377 O O . LEU A 1 249 ? 6.424 0.020 -16.072 1.00 80.64 284 LEU A O 1
ATOM 1382 N N . CYS A 1 250 ? 4.311 0.816 -15.937 1.00 66.56 285 CYS A N 1
ATOM 1383 C CA . CYS A 1 250 ? 4.684 1.897 -15.025 1.00 68.26 285 CYS A CA 1
ATOM 1384 C C . CYS A 1 250 ? 3.451 2.315 -14.231 1.00 65.23 285 CYS A C 1
ATOM 1385 O O . CYS A 1 250 ? 2.584 3.025 -14.748 1.00 72.12 285 CYS A O 1
ATOM 1388 N N . GLY A 1 251 ? 3.401 1.896 -12.974 1.00 62.33 286 GLY A N 1
ATOM 1389 C CA . GLY A 1 251 ? 2.268 2.247 -12.138 1.00 56.93 286 GLY A CA 1
ATOM 1390 C C . GLY A 1 251 ? 1.006 1.602 -12.669 1.00 53.86 286 GLY A C 1
ATOM 1391 O O . GLY A 1 251 ? 0.988 0.412 -13.003 1.00 58.00 286 GLY A O 1
ATOM 1392 N N . ASP A 1 252 ? -0.064 2.393 -12.744 1.00 60.28 287 ASP A N 1
ATOM 1393 C CA . ASP A 1 252 ? -1.355 1.959 -13.262 1.00 65.90 287 ASP A CA 1
ATOM 1394 C C . ASP A 1 252 ? -1.422 1.961 -14.778 1.00 80.87 287 ASP A C 1
ATOM 1395 O O . ASP A 1 252 ? -2.512 1.775 -15.340 1.00 84.16 287 ASP A O 1
ATOM 1400 N N . LYS A 1 253 ? -0.297 2.176 -15.450 1.00 77.06 288 LYS A N 1
ATOM 1401 C CA . LYS A 1 253 ? -0.277 2.374 -16.889 1.00 70.70 288 LYS A CA 1
ATOM 1402 C C . LYS A 1 253 ? 0.530 1.268 -17.557 1.00 73.17 288 LYS A C 1
ATOM 1403 O O . LYS A 1 253 ? 1.479 0.731 -16.979 1.00 71.91 288 LYS A O 1
ATOM 1409 N N . SER A 1 254 ? 0.113 0.926 -18.773 1.00 77.95 289 SER A N 1
ATOM 1410 C CA . SER A 1 254 ? 0.831 0.029 -19.660 1.00 67.60 289 SER A CA 1
ATOM 1411 C C . SER A 1 254 ? 0.722 0.588 -21.066 1.00 67.95 289 SER A C 1
ATOM 1412 O O . SER A 1 254 ? -0.357 1.019 -21.475 1.00 74.68 289 SER A O 1
ATOM 1415 N N . ALA A 1 255 ? 1.833 0.614 -21.793 1.00 75.41 290 ALA A N 1
ATOM 1416 C CA . ALA A 1 255 ? 1.809 1.105 -23.165 1.00 85.40 290 ALA A CA 1
ATOM 1417 C C . ALA A 1 255 ? 2.685 0.221 -24.039 1.00 84.67 290 ALA A C 1
ATOM 1418 O O . ALA A 1 255 ? 3.864 0.015 -23.735 1.00 86.96 290 ALA A O 1
ATOM 1420 N N . LYS A 1 256 ? 2.109 -0.291 -25.126 1.00 79.49 291 LYS A N 1
ATOM 1421 C CA . LYS A 1 256 ? 2.872 -1.117 -26.053 1.00 85.45 291 LYS A CA 1
ATOM 1422 C C . LYS A 1 256 ? 3.942 -0.281 -26.748 1.00 97.24 291 LYS A C 1
ATOM 1423 O O . LYS A 1 256 ? 3.657 0.796 -27.284 1.00 101.48 291 LYS A O 1
ATOM 1429 N N . ILE A 1 257 ? 5.178 -0.775 -26.726 1.00 92.85 292 ILE A N 1
ATOM 1430 C CA . ILE A 1 257 ? 6.264 -0.198 -27.516 1.00 97.37 292 ILE A CA 1
ATOM 1431 C C . ILE A 1 257 ? 6.114 -0.736 -28.934 1.00 103.39 292 ILE A C 1
ATOM 1432 O O . ILE A 1 257 ? 5.537 -1.816 -29.124 1.00 110.26 292 ILE A O 1
ATOM 1437 N N . PRO A 1 258 ? 6.607 -0.034 -29.952 1.00 107.16 293 PRO A N 1
ATOM 1438 C CA . PRO A 1 258 ? 6.340 -0.442 -31.337 1.00 115.77 293 PRO A CA 1
ATOM 1439 C C . PRO A 1 258 ? 7.311 -1.488 -31.869 1.00 126.02 293 PRO A C 1
ATOM 1440 O O . PRO A 1 258 ? 8.515 -1.452 -31.609 1.00 119.00 293 PRO A O 1
ATOM 1444 N N . LYS A 1 259 ? 6.762 -2.440 -32.627 1.00 145.58 294 LYS A N 1
ATOM 1445 C CA . LYS A 1 259 ? 7.574 -3.370 -33.408 1.00 160.81 294 LYS A CA 1
ATOM 1446 C C . LYS A 1 259 ? 8.157 -2.621 -34.596 1.00 170.84 294 LYS A C 1
ATOM 1447 O O . LYS A 1 259 ? 7.440 -2.301 -35.550 1.00 185.77 294 LYS A O 1
ATOM 1453 N N . THR A 1 260 ? 9.456 -2.334 -34.549 1.00 162.75 295 THR A N 1
ATOM 1454 C CA . THR A 1 260 ? 10.034 -1.341 -35.441 1.00 161.71 295 THR A CA 1
ATOM 1455 C C . THR A 1 260 ? 11.439 -1.736 -35.868 1.00 146.25 295 THR A C 1
ATOM 1456 O O . THR A 1 260 ? 12.174 -2.397 -35.127 1.00 131.63 295 THR A O 1
ATOM 1460 N N . ASN A 1 261 ? 11.802 -1.293 -37.069 1.00 144.19 296 ASN A N 1
ATOM 1461 C CA . ASN A 1 261 ? 13.142 -1.467 -37.612 1.00 137.06 296 ASN A CA 1
ATOM 1462 C C . ASN A 1 261 ? 13.316 -0.619 -38.875 1.00 136.85 296 ASN A C 1
ATOM 1463 O O . ASN A 1 261 ? 14.307 0.097 -39.033 1.00 135.18 296 ASN A O 1
ATOM 1468 N N . SER B 1 73 ? -12.797 -33.383 -18.219 1.00 123.97 108 SER B N 1
ATOM 1469 C CA . SER B 1 73 ? -13.154 -32.134 -18.881 1.00 125.98 108 SER B CA 1
ATOM 1470 C C . SER B 1 73 ? -12.406 -30.966 -18.277 1.00 118.27 108 SER B C 1
ATOM 1471 O O . SER B 1 73 ? -11.557 -31.145 -17.404 1.00 111.48 108 SER B O 1
ATOM 1474 N N . ASP B 1 74 ? -12.735 -29.766 -18.741 1.00 121.77 109 ASP B N 1
ATOM 1475 C CA . ASP B 1 74 ? -12.188 -28.549 -18.169 1.00 129.07 109 ASP B CA 1
ATOM 1476 C C . ASP B 1 74 ? -13.158 -27.995 -17.134 1.00 133.75 109 ASP B C 1
ATOM 1477 O O . ASP B 1 74 ? -14.371 -27.957 -17.364 1.00 140.35 109 ASP B O 1
ATOM 1482 N N . LEU B 1 75 ? -12.619 -27.584 -15.985 1.00 133.16 110 LEU B N 1
ATOM 1483 C CA . LEU B 1 75 ? -13.461 -27.051 -14.916 1.00 136.32 110 LEU B CA 1
ATOM 1484 C C . LEU B 1 75 ? -14.425 -25.975 -15.396 1.00 138.27 110 LEU B C 1
ATOM 1485 O O . LEU B 1 75 ? -15.603 -26.019 -14.998 1.00 136.12 110 LEU B O 1
ATOM 1490 N N . PRO B 1 76 ? -14.022 -25.015 -16.235 1.00 139.58 111 PRO B N 1
ATOM 1491 C CA . PRO B 1 76 ? -14.952 -23.959 -16.660 1.00 145.27 111 PRO B CA 1
ATOM 1492 C C . PRO B 1 76 ? -16.071 -24.451 -17.559 1.00 146.80 111 PRO B C 1
ATOM 1493 O O . PRO B 1 76 ? -16.909 -23.645 -17.975 1.00 151.09 111 PRO B O 1
ATOM 1497 N N . ASN B 1 77 ? -16.090 -25.736 -17.900 1.00 148.90 112 ASN B N 1
ATOM 1498 C CA . ASN B 1 77 ? -17.241 -26.360 -18.529 1.00 144.31 112 ASN B CA 1
ATOM 1499 C C . ASN B 1 77 ? -17.933 -27.343 -17.597 1.00 131.77 112 ASN B C 1
ATOM 1500 O O . ASN B 1 77 ? -19.012 -27.841 -17.932 1.00 132.60 112 ASN B O 1
ATOM 1505 N N . ASN B 1 78 ? -17.346 -27.615 -16.434 1.00 119.75 113 ASN B N 1
ATOM 1506 C CA . ASN B 1 78 ? -17.850 -28.590 -15.483 1.00 110.27 113 ASN B CA 1
ATOM 1507 C C . ASN B 1 78 ? -18.373 -27.964 -14.207 1.00 101.27 113 ASN B C 1
ATOM 1508 O O . ASN B 1 78 ? -19.255 -28.534 -13.559 1.00 102.40 113 ASN B O 1
ATOM 1513 N N . CYS B 1 79 ? -17.837 -26.820 -13.824 1.00 100.16 114 CYS B N 1
ATOM 1514 C CA . CYS B 1 79 ? -18.282 -26.148 -12.621 1.00 107.01 114 CYS B CA 1
ATOM 1515 C C . CYS B 1 79 ? -19.592 -25.396 -12.825 1.00 107.40 114 CYS B C 1
ATOM 1516 O O . CYS B 1 79 ? -20.137 -24.847 -11.858 1.00 103.80 114 CYS B O 1
ATOM 1519 N N . LEU B 1 80 ? -20.113 -25.355 -14.049 1.00 107.58 115 LEU B N 1
ATOM 1520 C CA . LEU B 1 80 ? -21.327 -24.595 -14.307 1.00 103.70 115 LEU B CA 1
ATOM 1521 C C . LEU B 1 80 ? -22.584 -25.436 -14.161 1.00 110.42 115 LEU B C 1
ATOM 1522 O O . LEU B 1 80 ? -23.634 -24.896 -13.795 1.00 119.53 115 LEU B O 1
ATOM 1527 N N . ASN B 1 81 ? -22.509 -26.742 -14.428 1.00 99.57 116 ASN B N 1
ATOM 1528 C CA . ASN B 1 81 ? -23.653 -27.608 -14.174 1.00 103.05 116 ASN B CA 1
ATOM 1529 C C . ASN B 1 81 ? -23.786 -27.904 -12.683 1.00 98.90 116 ASN B C 1
ATOM 1530 O O . ASN B 1 81 ? -23.840 -29.073 -12.285 1.00 112.44 116 ASN B O 1
ATOM 1535 N N . ALA B 1 82 ? -23.823 -26.875 -11.838 1.00 89.39 117 ALA B N 1
ATOM 1536 C CA . ALA B 1 82 ? -23.963 -27.145 -10.412 1.00 78.59 117 ALA B CA 1
ATOM 1537 C C . ALA B 1 82 ? -25.277 -27.859 -10.122 1.00 84.86 117 ALA B C 1
ATOM 1538 O O . ALA B 1 82 ? -25.307 -28.836 -9.364 1.00 84.10 117 ALA B O 1
ATOM 1540 N N . SER B 1 83 ? -26.376 -27.393 -10.721 1.00 86.68 118 SER B N 1
ATOM 1541 C CA . SER B 1 83 ? -27.651 -28.075 -10.529 1.00 86.34 118 SER B CA 1
ATOM 1542 C C . SER B 1 83 ? -27.539 -29.552 -10.889 1.00 93.22 118 SER B C 1
ATOM 1543 O O . SER B 1 83 ? -28.037 -30.416 -10.157 1.00 97.51 118 SER B O 1
ATOM 1546 N N . SER B 1 84 ? -26.860 -29.867 -11.993 1.00 101.49 119 SER B N 1
ATOM 1547 C CA . SER B 1 84 ? -26.848 -31.240 -12.495 1.00 114.43 119 SER B CA 1
ATOM 1548 C C . SER B 1 84 ? -26.109 -32.178 -11.544 1.00 109.57 119 SER B C 1
ATOM 1549 O O . SER B 1 84 ? -26.652 -33.205 -11.120 1.00 105.77 119 SER B O 1
ATOM 1552 N N . LEU B 1 85 ? -24.866 -31.845 -11.201 1.00 107.90 120 LEU B N 1
ATOM 1553 C CA . LEU B 1 85 ? -23.989 -32.708 -10.421 1.00 101.13 120 LEU B CA 1
ATOM 1554 C C . LEU B 1 85 ? -24.016 -32.340 -8.940 1.00 94.05 120 LEU B C 1
ATOM 1555 O O . LEU B 1 85 ? -24.388 -31.230 -8.552 1.00 91.13 120 LEU B O 1
ATOM 1560 N N . LYS B 1 86 ? -23.599 -33.297 -8.115 1.00 88.57 121 LYS B N 1
ATOM 1561 C CA . LYS B 1 86 ? -23.489 -33.073 -6.680 1.00 81.12 121 LYS B CA 1
ATOM 1562 C C . LYS B 1 86 ? -22.553 -31.909 -6.394 1.00 84.86 121 LYS B C 1
ATOM 1563 O O . LYS B 1 86 ? -21.365 -31.961 -6.726 1.00 95.20 121 LYS B O 1
ATOM 1569 N N . CYS B 1 87 ? -23.084 -30.855 -5.782 1.00 89.88 122 CYS B N 1
ATOM 1570 C CA . CYS B 1 87 ? -22.273 -29.698 -5.435 1.00 96.36 122 CYS B CA 1
ATOM 1571 C C . CYS B 1 87 ? -22.395 -29.384 -3.953 1.00 88.77 122 CYS B C 1
ATOM 1572 O O . CYS B 1 87 ? -23.284 -29.874 -3.253 1.00 90.06 122 CYS B O 1
ATOM 1575 N N . GLU B 1 88 ? -21.476 -28.543 -3.494 1.00 78.49 123 GLU B N 1
ATOM 1576 C CA . GLU B 1 88 ? -21.406 -28.162 -2.089 1.00 69.34 123 GLU B CA 1
ATOM 1577 C C . GLU B 1 88 ? -20.703 -26.813 -2.039 1.00 66.84 123 GLU B C 1
ATOM 1578 O O . GLU B 1 88 ? -19.522 -26.729 -2.383 1.00 68.62 123 GLU B O 1
ATOM 1584 N N . ILE B 1 89 ? -21.417 -25.762 -1.650 1.00 56.82 124 ILE B N 1
ATOM 1585 C CA . ILE B 1 89 ? -20.778 -24.462 -1.472 1.00 56.22 124 ILE B CA 1
ATOM 1586 C C . ILE B 1 89 ? -19.978 -24.491 -0.173 1.00 59.98 124 ILE B C 1
ATOM 1587 O O . ILE B 1 89 ? -20.465 -24.961 0.861 1.00 80.80 124 ILE B O 1
ATOM 1592 N N . LYS B 1 90 ? -18.735 -24.010 -0.228 1.00 53.15 125 LYS B N 1
ATOM 1593 C CA . LYS B 1 90 ? -17.832 -23.926 0.922 1.00 57.58 125 LYS B CA 1
ATOM 1594 C C . LYS B 1 90 ? -17.824 -22.554 1.581 1.00 61.94 125 LYS B C 1
ATOM 1595 O O . LYS B 1 90 ? -17.772 -22.469 2.811 1.00 62.10 125 LYS B O 1
ATOM 1601 N N . GLY B 1 91 ? -17.858 -21.479 0.791 1.00 43.90 126 GLY B N 1
ATOM 1602 C CA . GLY B 1 91 ? -17.918 -20.138 1.347 1.00 54.28 126 GLY B CA 1
ATOM 1603 C C . GLY B 1 91 ? -18.774 -19.158 0.565 1.00 59.34 126 GLY B C 1
ATOM 1604 O O . GLY B 1 91 ? -18.678 -19.104 -0.667 1.00 69.81 126 GLY B O 1
ATOM 1605 N N . ILE B 1 92 ? -19.612 -18.387 1.268 1.00 54.20 127 ILE B N 1
ATOM 1606 C CA . ILE B 1 92 ? -20.410 -17.306 0.686 1.00 51.80 127 ILE B CA 1
ATOM 1607 C C . ILE B 1 92 ? -19.854 -15.982 1.200 1.00 52.44 127 ILE B C 1
ATOM 1608 O O . ILE B 1 92 ? -19.894 -15.720 2.408 1.00 68.07 127 ILE B O 1
ATOM 1613 N N . SER B 1 93 ? -19.338 -15.143 0.298 1.00 47.05 128 SER B N 1
ATOM 1614 C CA . SER B 1 93 ? -18.791 -13.848 0.674 1.00 34.23 128 SER B CA 1
ATOM 1615 C C . SER B 1 93 ? -19.797 -12.742 0.371 1.00 49.86 128 SER B C 1
ATOM 1616 O O . SER B 1 93 ? -20.952 -12.999 0.029 1.00 63.71 128 SER B O 1
ATOM 1619 N N . THR B 1 94 ? -19.359 -11.485 0.474 1.00 39.62 129 THR B N 1
ATOM 1620 C CA . THR B 1 94 ? -20.284 -10.397 0.183 1.00 44.68 129 THR B CA 1
ATOM 1621 C C . THR B 1 94 ? -20.570 -10.266 -1.306 1.00 50.08 129 THR B C 1
ATOM 1622 O O . THR B 1 94 ? -21.583 -9.666 -1.679 1.00 55.11 129 THR B O 1
ATOM 1626 N N . TYR B 1 95 ? -19.728 -10.836 -2.162 1.00 39.75 130 TYR B N 1
ATOM 1627 C CA . TYR B 1 95 ? -19.831 -10.556 -3.583 1.00 31.62 130 TYR B CA 1
ATOM 1628 C C . TYR B 1 95 ? -19.574 -11.756 -4.476 1.00 39.38 130 TYR B C 1
ATOM 1629 O O . TYR B 1 95 ? -19.539 -11.580 -5.698 1.00 49.05 130 TYR B O 1
ATOM 1638 N N . ASN B 1 96 ? -19.381 -12.953 -3.923 1.00 35.73 131 ASN B N 1
ATOM 1639 C CA . ASN B 1 96 ? -19.225 -14.158 -4.729 1.00 39.83 131 ASN B CA 1
ATOM 1640 C C . ASN B 1 96 ? -19.202 -15.357 -3.792 1.00 43.85 131 ASN B C 1
ATOM 1641 O O . ASN B 1 96 ? -19.004 -15.223 -2.581 1.00 52.92 131 ASN B O 1
ATOM 1646 N N . VAL B 1 97 ? -19.395 -16.535 -4.382 1.00 41.39 132 VAL B N 1
ATOM 1647 C CA . VAL B 1 97 ? -19.557 -17.788 -3.659 1.00 39.34 132 VAL B CA 1
ATOM 1648 C C . VAL B 1 97 ? -18.462 -18.752 -4.077 1.00 54.38 132 VAL B C 1
ATOM 1649 O O . VAL B 1 97 ? -18.140 -18.852 -5.267 1.00 74.31 132 VAL B O 1
ATOM 1653 N N . TYR B 1 98 ? -17.922 -19.487 -3.104 1.00 51.61 133 TYR B N 1
ATOM 1654 C CA . TYR B 1 98 ? -16.912 -20.516 -3.339 1.00 41.15 133 TYR B CA 1
ATOM 1655 C C . TYR B 1 98 ? -17.555 -21.872 -3.081 1.00 53.18 133 TYR B C 1
ATOM 1656 O O . TYR B 1 98 ? -17.925 -22.182 -1.945 1.00 54.75 133 TYR B O 1
ATOM 1665 N N . TYR B 1 99 ? -17.673 -22.678 -4.133 1.00 56.27 134 TYR B N 1
ATOM 1666 C CA . TYR B 1 99 ? -18.351 -23.961 -4.071 1.00 53.45 134 TYR B CA 1
ATOM 1667 C C . TYR B 1 99 ? -17.596 -24.968 -4.915 1.00 58.48 134 TYR B C 1
ATOM 1668 O O . TYR B 1 99 ? -16.909 -24.603 -5.872 1.00 63.30 134 TYR B O 1
ATOM 1677 N N . GLN B 1 100 ? -17.751 -26.241 -4.577 1.00 52.36 135 GLN B N 1
ATOM 1678 C CA . GLN B 1 100 ? -17.131 -27.295 -5.361 1.00 54.13 135 GLN B CA 1
ATOM 1679 C C . GLN B 1 100 ? -18.190 -28.284 -5.832 1.00 57.48 135 GLN B C 1
ATOM 1680 O O . GLN B 1 100 ? -19.345 -28.252 -5.400 1.00 58.53 135 GLN B O 1
ATOM 1686 N N . VAL B 1 101 ? -17.786 -29.159 -6.753 1.00 62.41 136 VAL B N 1
ATOM 1687 C CA . VAL B 1 101 ? -18.692 -30.131 -7.349 1.00 66.99 136 VAL B CA 1
ATOM 1688 C C . VAL B 1 101 ? -17.937 -31.436 -7.568 1.00 69.42 136 VAL B C 1
ATOM 1689 O O . VAL B 1 101 ? -16.706 -31.477 -7.572 1.00 97.90 136 VAL B O 1
ATOM 1693 N N . GLU B 1 102 ? -18.693 -32.514 -7.727 1.00 68.89 137 GLU B N 1
ATOM 1694 C CA . GLU B 1 102 ? -18.134 -33.854 -7.883 1.00 83.95 137 GLU B CA 1
ATOM 1695 C C . GLU B 1 102 ? -18.699 -34.461 -9.160 1.00 90.82 137 GLU B C 1
ATOM 1696 O O . GLU B 1 102 ? -19.901 -34.736 -9.245 1.00 79.68 137 GLU B O 1
ATOM 1702 N N . ASN B 1 103 ? -17.840 -34.666 -10.150 1.00 91.45 138 ASN B N 1
ATOM 1703 C CA . ASN B 1 103 ? -18.238 -35.307 -11.397 1.00 100.99 138 ASN B CA 1
ATOM 1704 C C . ASN B 1 103 ? -17.456 -36.603 -11.535 1.00 109.36 138 ASN B C 1
ATOM 1705 O O . ASN B 1 103 ? -16.298 -36.600 -11.964 1.00 115.34 138 ASN B O 1
ATOM 1710 N N . ASN B 1 104 ? -18.101 -37.712 -11.188 1.00 104.50 139 ASN B N 1
ATOM 1711 C CA . ASN B 1 104 ? -17.513 -39.027 -11.379 1.00 103.84 139 ASN B CA 1
ATOM 1712 C C . ASN B 1 104 ? -16.151 -39.101 -10.684 1.00 94.63 139 ASN B C 1
ATOM 1713 O O . ASN B 1 104 ? -15.108 -39.316 -11.303 1.00 86.12 139 ASN B O 1
ATOM 1718 N N . GLY B 1 105 ? -16.188 -38.888 -9.372 1.00 84.42 140 GLY B N 1
ATOM 1719 C CA . GLY B 1 105 ? -15.040 -39.036 -8.495 1.00 82.89 140 GLY B CA 1
ATOM 1720 C C . GLY B 1 105 ? -14.184 -37.802 -8.377 1.00 96.35 140 GLY B C 1
ATOM 1721 O O . GLY B 1 105 ? -13.622 -37.537 -7.311 1.00 96.16 140 GLY B O 1
ATOM 1722 N N . VAL B 1 106 ? -14.073 -37.040 -9.469 1.00 93.37 141 VAL B N 1
ATOM 1723 C CA . VAL B 1 106 ? -13.228 -35.858 -9.488 1.00 89.42 141 VAL B CA 1
ATOM 1724 C C . VAL B 1 106 ? -13.909 -34.734 -8.728 1.00 85.71 141 VAL B C 1
ATOM 1725 O O . VAL B 1 106 ? -15.139 -34.586 -8.753 1.00 82.64 141 VAL B O 1
ATOM 1729 N N . ILE B 1 107 ? -13.101 -33.912 -8.064 1.00 81.30 142 ILE B N 1
ATOM 1730 C CA . ILE B 1 107 ? -13.597 -32.779 -7.295 1.00 79.49 142 ILE B CA 1
ATOM 1731 C C . ILE B 1 107 ? -13.138 -31.493 -7.962 1.00 86.21 142 ILE B C 1
ATOM 1732 O O . ILE B 1 107 ? -11.956 -31.342 -8.301 1.00 107.78 142 ILE B O 1
ATOM 1737 N N . TYR B 1 108 ? -14.066 -30.553 -8.117 1.00 61.68 143 TYR B N 1
ATOM 1738 C CA . TYR B 1 108 ? -13.821 -29.322 -8.857 1.00 69.33 143 TYR B CA 1
ATOM 1739 C C . TYR B 1 108 ? -14.101 -28.140 -7.938 1.00 80.54 143 TYR B C 1
ATOM 1740 O O . TYR B 1 108 ? -15.262 -27.813 -7.676 1.00 102.32 143 TYR B O 1
ATOM 1749 N N . SER B 1 109 ? -13.046 -27.496 -7.451 1.00 61.84 144 SER B N 1
ATOM 1750 C CA . SER B 1 109 ? -13.217 -26.267 -6.687 1.00 60.14 144 SER B CA 1
ATOM 1751 C C . SER B 1 109 ? -13.347 -25.083 -7.637 1.00 67.08 144 SER B C 1
ATOM 1752 O O . SER B 1 109 ? -12.708 -25.049 -8.692 1.00 78.20 144 SER B O 1
ATOM 1755 N N . CYS B 1 110 ? -14.180 -24.111 -7.268 1.00 64.17 145 CYS B N 1
ATOM 1756 C CA . CYS B 1 110 ? -14.374 -22.969 -8.158 1.00 71.38 145 CYS B CA 1
ATOM 1757 C C . CYS B 1 110 ? -15.197 -21.880 -7.475 1.00 68.78 145 CYS B C 1
ATOM 1758 O O . CYS B 1 110 ? -15.930 -22.134 -6.517 1.00 72.15 145 CYS B O 1
ATOM 1761 N N . VAL B 1 111 ? -15.064 -20.656 -7.988 1.00 58.23 146 VAL B N 1
ATOM 1762 C CA . VAL B 1 111 ? -15.725 -19.490 -7.411 1.00 55.36 146 VAL B CA 1
ATOM 1763 C C . VAL B 1 111 ? -16.490 -18.737 -8.492 1.00 60.59 146 VAL B C 1
ATOM 1764 O O . VAL B 1 111 ? -16.034 -18.615 -9.635 1.00 67.37 146 VAL B O 1
ATOM 1768 N N . SER B 1 112 ? -17.647 -18.196 -8.110 1.00 52.20 147 SER B N 1
ATOM 1769 C CA . SER B 1 112 ? -18.505 -17.502 -9.054 1.00 51.08 147 SER B CA 1
ATOM 1770 C C . SER B 1 112 ? -19.162 -16.296 -8.400 1.00 53.39 147 SER B C 1
ATOM 1771 O O . SER B 1 112 ? -19.329 -16.237 -7.181 1.00 59.37 147 SER B O 1
ATOM 1774 N N . ASP B 1 113 ? -19.540 -15.329 -9.238 1.00 58.79 148 ASP B N 1
ATOM 1775 C CA . ASP B 1 113 ? -20.273 -14.150 -8.798 1.00 66.51 148 ASP B CA 1
ATOM 1776 C C . ASP B 1 113 ? -21.773 -14.264 -9.057 1.00 67.01 148 ASP B C 1
ATOM 1777 O O . ASP B 1 113 ? -22.499 -13.286 -8.856 1.00 78.11 148 ASP B O 1
ATOM 1782 N N . SER B 1 114 ? -22.257 -15.437 -9.475 1.00 59.57 149 SER B N 1
ATOM 1783 C CA . SER B 1 114 ? -23.669 -15.649 -9.777 1.00 72.77 149 SER B CA 1
ATOM 1784 C C . SER B 1 114 ? -24.203 -16.819 -8.962 1.00 69.29 149 SER B C 1
ATOM 1785 O O . SER B 1 114 ? -23.627 -17.912 -8.985 1.00 73.35 149 SER B O 1
ATOM 1788 N N . ALA B 1 115 ? -25.310 -16.586 -8.257 1.00 66.85 150 ALA B N 1
ATOM 1789 C CA . ALA B 1 115 ? -25.954 -17.591 -7.423 1.00 70.24 150 ALA B CA 1
ATOM 1790 C C . ALA B 1 115 ? -26.981 -18.426 -8.179 1.00 81.51 150 ALA B C 1
ATOM 1791 O O . ALA B 1 115 ? -27.842 -19.053 -7.550 1.00 52.14 150 ALA B O 1
ATOM 1793 N N . GLU B 1 116 ? -26.913 -18.447 -9.509 1.00 81.20 151 GLU B N 1
ATOM 1794 C CA . GLU B 1 116 ? -27.921 -19.137 -10.307 1.00 89.11 151 GLU B CA 1
ATOM 1795 C C . GLU B 1 116 ? -27.665 -20.638 -10.290 1.00 84.93 151 GLU B C 1
ATOM 1796 O O . GLU B 1 116 ? -26.662 -21.111 -10.836 1.00 88.11 151 GLU B O 1
ATOM 1802 N N . GLY B 1 117 ? -28.575 -21.385 -9.672 1.00 81.60 152 GLY B N 1
ATOM 1803 C CA . GLY B 1 117 ? -28.464 -22.825 -9.666 1.00 89.12 152 GLY B CA 1
ATOM 1804 C C . GLY B 1 117 ? -27.600 -23.395 -8.568 1.00 94.08 152 GLY B C 1
ATOM 1805 O O . GLY B 1 117 ? -27.014 -24.469 -8.741 1.00 101.83 152 GLY B O 1
ATOM 1806 N N . LEU B 1 118 ? -27.493 -22.703 -7.435 1.00 92.52 153 LEU B N 1
ATOM 1807 C CA . LEU B 1 118 ? -26.714 -23.177 -6.296 1.00 93.43 153 LEU B CA 1
ATOM 1808 C C . LEU B 1 118 ? -27.594 -23.446 -5.084 1.00 96.70 153 LEU B C 1
ATOM 1809 O O . LEU B 1 118 ? -27.116 -23.407 -3.949 1.00 123.41 153 LEU B O 1
ATOM 1814 N N . GLU B 1 119 ? -28.877 -23.708 -5.304 1.00 77.37 154 GLU B N 1
ATOM 1815 C CA . GLU B 1 119 ? -29.787 -23.966 -4.200 1.00 83.08 154 GLU B CA 1
ATOM 1816 C C . GLU B 1 119 ? -29.848 -25.442 -3.838 1.00 91.91 154 GLU B C 1
ATOM 1817 O O . GLU B 1 119 ? -30.074 -25.779 -2.669 1.00 92.41 154 GLU B O 1
ATOM 1823 N N . LYS B 1 120 ? -29.660 -26.328 -4.817 1.00 91.82 155 LYS B N 1
ATOM 1824 C CA . LYS B 1 120 ? -29.516 -27.751 -4.550 1.00 71.95 155 LYS B CA 1
ATOM 1825 C C . LYS B 1 120 ? -28.107 -28.120 -4.099 1.00 86.54 155 LYS B C 1
ATOM 1826 O O . LYS B 1 120 ? -27.855 -29.297 -3.820 1.00 79.39 155 LYS B O 1
ATOM 1832 N N . CYS B 1 121 ? -27.194 -27.146 -4.029 1.00 92.67 156 CYS B N 1
ATOM 1833 C CA . CYS B 1 121 ? -25.889 -27.334 -3.405 1.00 81.30 156 CYS B CA 1
ATOM 1834 C C . CYS B 1 121 ? -26.024 -27.377 -1.893 1.00 76.46 156 CYS B C 1
ATOM 1835 O O . CYS B 1 121 ? -26.831 -26.654 -1.303 1.00 82.47 156 CYS B O 1
ATOM 1838 N N . ASP B 1 122 ? -25.199 -28.201 -1.260 1.00 65.66 157 ASP B N 1
ATOM 1839 C CA . ASP B 1 122 ? -25.225 -28.270 0.190 1.00 66.07 157 ASP B CA 1
ATOM 1840 C C . ASP B 1 122 ? -24.699 -26.964 0.783 1.00 80.63 157 ASP B C 1
ATOM 1841 O O . ASP B 1 122 ? -23.838 -26.296 0.202 1.00 77.87 157 ASP B O 1
ATOM 1846 N N . ASN B 1 123 ? -25.284 -26.560 1.914 1.00 76.20 158 ASN B N 1
ATOM 1847 C CA . ASN B 1 123 ? -24.891 -25.337 2.624 1.00 63.55 158 ASN B CA 1
ATOM 1848 C C . ASN B 1 123 ? -25.319 -24.064 1.877 1.00 77.23 158 ASN B C 1
ATOM 1849 O O . ASN B 1 123 ? -24.596 -23.065 1.870 1.00 67.33 158 ASN B O 1
ATOM 1854 N N . SER B 1 124 ? -26.507 -24.078 1.261 1.00 85.84 159 SER B N 1
ATOM 1855 C CA . SER B 1 124 ? -26.983 -22.936 0.481 1.00 80.01 159 SER B CA 1
ATOM 1856 C C . SER B 1 124 ? -27.854 -21.981 1.294 1.00 79.34 159 SER B C 1
ATOM 1857 O O . SER B 1 124 ? -28.336 -20.982 0.747 1.00 64.11 159 SER B O 1
ATOM 1860 N N . LEU B 1 125 ? -28.023 -22.241 2.593 1.00 85.08 160 LEU B N 1
ATOM 1861 C CA . LEU B 1 125 ? -29.025 -21.529 3.386 1.00 83.01 160 LEU B CA 1
ATOM 1862 C C . LEU B 1 125 ? -28.777 -20.024 3.399 1.00 89.93 160 LEU B C 1
ATOM 1863 O O . LEU B 1 125 ? -29.704 -19.231 3.206 1.00 107.14 160 LEU B O 1
ATOM 1868 N N . ASN B 1 126 ? -27.542 -19.606 3.659 1.00 79.84 161 ASN B N 1
ATOM 1869 C CA . ASN B 1 126 ? -27.221 -18.187 3.740 1.00 80.19 161 ASN B CA 1
ATOM 1870 C C . ASN B 1 126 ? -26.821 -17.586 2.403 1.00 67.06 161 ASN B C 1
ATOM 1871 O O . ASN B 1 126 ? -26.168 -16.537 2.382 1.00 58.50 161 ASN B O 1
ATOM 1876 N N . LEU B 1 127 ? -27.180 -18.224 1.303 1.00 67.50 162 LEU B N 1
ATOM 1877 C CA . LEU B 1 127 ? -26.831 -17.695 -0.008 1.00 71.60 162 LEU B CA 1
ATOM 1878 C C . LEU B 1 127 ? -27.813 -16.587 -0.373 1.00 75.22 162 LEU B C 1
ATOM 1879 O O . LEU B 1 127 ? -29.029 -16.796 -0.297 1.00 94.59 162 LEU B O 1
ATOM 1884 N N . PRO B 1 128 ? -27.342 -15.397 -0.736 1.00 66.66 163 PRO B N 1
ATOM 1885 C CA . PRO B 1 128 ? -28.269 -14.372 -1.215 1.00 72.20 163 PRO B CA 1
ATOM 1886 C C . PRO B 1 128 ? -28.780 -14.726 -2.600 1.00 84.33 163 PRO B C 1
ATOM 1887 O O . PRO B 1 128 ? -28.145 -15.471 -3.351 1.00 91.94 163 PRO B O 1
ATOM 1891 N N . LYS B 1 129 ? -29.960 -14.195 -2.926 1.00 86.19 164 LYS B N 1
ATOM 1892 C CA . LYS B 1 129 ? -30.543 -14.450 -4.239 1.00 85.39 164 LYS B CA 1
ATOM 1893 C C . LYS B 1 129 ? -29.660 -13.897 -5.345 1.00 73.56 164 LYS B C 1
ATOM 1894 O O . LYS B 1 129 ? -29.580 -14.467 -6.440 1.00 70.37 164 LYS B O 1
ATOM 1900 N N . ARG B 1 130 ? -28.990 -12.787 -5.075 1.00 68.47 165 ARG B N 1
ATOM 1901 C CA . ARG B 1 130 ? -28.138 -12.132 -6.045 1.00 64.51 165 ARG B CA 1
ATOM 1902 C C . ARG B 1 130 ? -26.882 -11.630 -5.340 1.00 70.13 165 ARG B C 1
ATOM 1903 O O . ARG B 1 130 ? -26.880 -11.369 -4.131 1.00 81.44 165 ARG B O 1
ATOM 1911 N N . PHE B 1 131 ? -25.799 -11.540 -6.107 1.00 56.67 166 PHE B N 1
ATOM 1912 C CA . PHE B 1 131 ? -24.530 -10.989 -5.650 1.00 38.32 166 PHE B CA 1
ATOM 1913 C C . PHE B 1 131 ? -24.294 -9.655 -6.336 1.00 45.68 166 PHE B C 1
ATOM 1914 O O . PHE B 1 131 ? -24.409 -9.558 -7.563 1.00 56.12 166 PHE B O 1
ATOM 1922 N N . SER B 1 132 ? -23.945 -8.636 -5.559 1.00 46.69 167 SER B N 1
ATOM 1923 C CA . SER B 1 132 ? -23.611 -7.356 -6.164 1.00 34.94 167 SER B CA 1
ATOM 1924 C C . SER B 1 132 ? -22.412 -7.504 -7.086 1.00 47.69 167 SER B C 1
ATOM 1925 O O . SER B 1 132 ? -21.400 -8.112 -6.721 1.00 61.96 167 SER B O 1
ATOM 1928 N N . LYS B 1 133 ? -22.532 -6.951 -8.293 1.00 47.89 168 LYS B N 1
ATOM 1929 C CA . LYS B 1 133 ? -21.494 -7.085 -9.308 1.00 45.52 168 LYS B CA 1
ATOM 1930 C C . LYS B 1 133 ? -20.672 -5.806 -9.467 1.00 37.30 168 LYS B C 1
ATOM 1931 O O . LYS B 1 133 ? -20.064 -5.586 -10.516 1.00 43.12 168 LYS B O 1
ATOM 1937 N N . VAL B 1 134 ? -20.631 -4.957 -8.446 1.00 37.06 169 VAL B N 1
ATOM 1938 C CA . VAL B 1 134 ? -19.851 -3.723 -8.519 1.00 44.00 169 VAL B CA 1
ATOM 1939 C C . VAL B 1 134 ? -18.377 -4.049 -8.740 1.00 27.23 169 VAL B C 1
ATOM 1940 O O . VAL B 1 134 ? -17.979 -5.221 -8.680 1.00 42.91 169 VAL B O 1
ATOM 1944 N N . PRO B 1 135 ? -17.558 -3.057 -9.087 1.00 40.39 170 PRO B N 1
ATOM 1945 C CA . PRO B 1 135 ? -16.106 -3.268 -9.166 1.00 36.23 170 PRO B CA 1
ATOM 1946 C C . PRO B 1 135 ? -15.489 -3.168 -7.782 1.00 49.36 170 PRO B C 1
ATOM 1947 O O . PRO B 1 135 ? -15.723 -2.205 -7.047 1.00 58.19 170 PRO B O 1
ATOM 1951 N N . VAL B 1 136 ? -14.679 -4.159 -7.442 1.00 49.75 171 VAL B N 1
ATOM 1952 C CA . VAL B 1 136 ? -14.138 -4.290 -6.098 1.00 37.25 171 VAL B CA 1
ATOM 1953 C C . VAL B 1 136 ? -12.699 -4.779 -6.196 1.00 43.15 171 VAL B C 1
ATOM 1954 O O . VAL B 1 136 ? -12.347 -5.538 -7.106 1.00 54.19 171 VAL B O 1
ATOM 1958 N N . ILE B 1 137 ? -11.860 -4.317 -5.276 1.00 38.35 172 ILE B N 1
ATOM 1959 C CA . ILE B 1 137 ? -10.452 -4.707 -5.220 1.00 35.74 172 ILE B CA 1
ATOM 1960 C C . ILE B 1 137 ? -10.046 -4.902 -3.766 1.00 42.65 172 ILE B C 1
ATOM 1961 O O . ILE B 1 137 ? -10.531 -4.181 -2.880 1.00 51.49 172 ILE B O 1
ATOM 1966 N N . PRO B 1 138 ? -9.139 -5.828 -3.475 1.00 44.28 173 PRO B N 1
ATOM 1967 C CA . PRO B 1 138 ? -8.743 -6.047 -2.083 1.00 37.41 173 PRO B CA 1
ATOM 1968 C C . PRO B 1 138 ? -8.077 -4.817 -1.500 1.00 30.95 173 PRO B C 1
ATOM 1969 O O . PRO B 1 138 ? -7.512 -3.982 -2.208 1.00 41.71 173 PRO B O 1
ATOM 1973 N N . ILE B 1 139 ? -8.169 -4.715 -0.180 1.00 29.86 174 ILE B N 1
ATOM 1974 C CA . ILE B 1 139 ? -7.572 -3.623 0.571 1.00 30.14 174 ILE B CA 1
ATOM 1975 C C . ILE B 1 139 ? -6.227 -4.077 1.097 1.00 49.89 174 ILE B C 1
ATOM 1976 O O . ILE B 1 139 ? -6.128 -5.100 1.791 1.00 49.68 174 ILE B O 1
ATOM 1981 N N . THR B 1 140 ? -5.198 -3.294 0.788 1.00 57.44 175 THR B N 1
ATOM 1982 C CA . THR B 1 140 ? -3.846 -3.608 1.210 1.00 52.65 175 THR B CA 1
ATOM 1983 C C . THR B 1 140 ? -3.377 -2.778 2.401 1.00 50.95 175 THR B C 1
ATOM 1984 O O . THR B 1 140 ? -2.559 -3.262 3.195 1.00 63.42 175 THR B O 1
ATOM 1988 N N . LYS B 1 141 ? -3.875 -1.553 2.562 1.00 33.17 176 LYS B N 1
ATOM 1989 C CA . LYS B 1 141 ? -3.523 -0.728 3.713 1.00 35.98 176 LYS B CA 1
ATOM 1990 C C . LYS B 1 141 ? -4.544 -0.979 4.814 1.00 58.36 176 LYS B C 1
ATOM 1991 O O . LYS B 1 141 ? -5.691 -0.535 4.717 1.00 75.97 176 LYS B O 1
ATOM 1997 N N . LEU B 1 142 ? -4.121 -1.674 5.871 1.00 61.55 177 LEU B N 1
ATOM 1998 C CA . LEU B 1 142 ? -5.053 -2.119 6.900 1.00 65.74 177 LEU B CA 1
ATOM 1999 C C . LEU B 1 142 ? -5.680 -0.968 7.665 1.00 81.21 177 LEU B C 1
ATOM 2000 O O . LEU B 1 142 ? -6.742 -1.147 8.272 1.00 85.80 177 LEU B O 1
ATOM 2005 N N . ASP B 1 143 ? -5.038 0.195 7.671 1.00 90.13 178 ASP B N 1
ATOM 2006 C CA . ASP B 1 143 ? -5.637 1.354 8.314 1.00 94.64 178 ASP B CA 1
ATOM 2007 C C . ASP B 1 143 ? -6.856 1.827 7.539 1.00 86.73 178 ASP B C 1
ATOM 2008 O O . ASP B 1 143 ? -7.857 2.254 8.128 1.00 99.34 178 ASP B O 1
ATOM 2013 N N . ASN B 1 144 ? -6.797 1.740 6.216 1.00 66.30 179 ASN B N 1
ATOM 2014 C CA . ASN B 1 144 ? -7.906 2.221 5.409 1.00 53.82 179 ASN B CA 1
ATOM 2015 C C . ASN B 1 144 ? -9.160 1.385 5.581 1.00 55.78 179 ASN B C 1
ATOM 2016 O O . ASN B 1 144 ? -10.242 1.839 5.195 1.00 65.39 179 ASN B O 1
ATOM 2021 N N . LYS B 1 145 ? -9.051 0.194 6.170 1.00 53.69 180 LYS B N 1
ATOM 2022 C CA . LYS B 1 145 ? -10.180 -0.730 6.154 1.00 70.58 180 LYS B CA 1
ATOM 2023 C C . LYS B 1 145 ? -11.401 -0.126 6.839 1.00 60.83 180 LYS B C 1
ATOM 2024 O O . LYS B 1 145 ? -12.478 -0.034 6.240 1.00 67.84 180 LYS B O 1
ATOM 2030 N N . ARG B 1 146 ? -11.248 0.324 8.087 1.00 47.46 181 ARG B N 1
ATOM 2031 C CA . ARG B 1 146 ? -12.403 0.810 8.832 1.00 57.15 181 ARG B CA 1
ATOM 2032 C C . ARG B 1 146 ? -13.181 1.885 8.070 1.00 58.20 181 ARG B C 1
ATOM 2033 O O . ARG B 1 146 ? -14.372 2.074 8.341 1.00 59.86 181 ARG B O 1
ATOM 2041 N N . HIS B 1 147 ? -12.553 2.568 7.109 1.00 54.16 182 HIS B N 1
ATOM 2042 C CA . HIS B 1 147 ? -13.155 3.688 6.398 1.00 43.47 182 HIS B CA 1
ATOM 2043 C C . HIS B 1 147 ? -13.661 3.309 5.014 1.00 48.56 182 HIS B C 1
ATOM 2044 O O . HIS B 1 147 ? -14.691 3.835 4.577 1.00 57.60 182 HIS B O 1
ATOM 2051 N N . PHE B 1 148 ? -12.967 2.394 4.322 1.00 48.07 183 PHE B N 1
ATOM 2052 C CA . PHE B 1 148 ? -13.233 2.066 2.924 1.00 44.51 183 PHE B CA 1
ATOM 2053 C C . PHE B 1 148 ? -13.879 0.700 2.714 1.00 47.67 183 PHE B C 1
ATOM 2054 O O . PHE B 1 148 ? -14.299 0.393 1.587 1.00 36.69 183 PHE B O 1
ATOM 2062 N N . SER B 1 149 ? -13.946 -0.130 3.751 1.00 46.19 184 SER B N 1
ATOM 2063 C CA . SER B 1 149 ? -14.439 -1.491 3.599 1.00 34.36 184 SER B CA 1
ATOM 2064 C C . SER B 1 149 ? -15.886 -1.488 3.126 1.00 35.40 184 SER B C 1
ATOM 2065 O O . SER B 1 149 ? -16.706 -0.702 3.604 1.00 46.46 184 SER B O 1
ATOM 2068 N N . VAL B 1 150 ? -16.204 -2.370 2.178 1.00 26.15 185 VAL B N 1
ATOM 2069 C CA . VAL B 1 150 ? -17.601 -2.563 1.800 1.00 26.52 185 VAL B CA 1
ATOM 2070 C C . VAL B 1 150 ? -17.930 -4.049 1.736 1.00 32.23 185 VAL B C 1
ATOM 2071 O O . VAL B 1 150 ? -18.888 -4.448 1.066 1.00 47.98 185 VAL B O 1
ATOM 2075 N N . GLY B 1 151 ? -17.146 -4.881 2.411 1.00 29.32 186 GLY B N 1
ATOM 2076 C CA . GLY B 1 151 ? -17.487 -6.285 2.517 1.00 36.68 186 GLY B CA 1
ATOM 2077 C C . GLY B 1 151 ? -16.312 -7.170 2.181 1.00 34.52 186 GLY B C 1
ATOM 2078 O O . GLY B 1 151 ? -15.165 -6.720 2.095 1.00 35.02 186 GLY B O 1
ATOM 2079 N N . THR B 1 152 ? -16.591 -8.458 1.987 1.00 34.04 187 THR B N 1
ATOM 2080 C CA . THR B 1 152 ? -15.555 -9.407 1.617 1.00 46.00 187 THR B CA 1
ATOM 2081 C C . THR B 1 152 ? -15.886 -10.082 0.294 1.00 45.38 187 THR B C 1
ATOM 2082 O O . THR B 1 152 ? -17.051 -10.173 -0.111 1.00 51.88 187 THR B O 1
ATOM 2086 N N . LYS B 1 153 ? -14.829 -10.537 -0.379 1.00 32.30 188 LYS B N 1
ATOM 2087 C CA . LYS B 1 153 ? -14.926 -11.239 -1.651 1.00 46.14 188 LYS B CA 1
ATOM 2088 C C . LYS B 1 153 ? -13.850 -12.315 -1.698 1.00 51.51 188 LYS B C 1
ATOM 2089 O O . LYS B 1 153 ? -12.838 -12.246 -0.995 1.00 67.66 188 LYS B O 1
ATOM 2095 N N . PHE B 1 154 ? -14.074 -13.311 -2.544 1.00 46.11 189 PHE B N 1
ATOM 2096 C CA . PHE B 1 154 ? -13.126 -14.401 -2.707 1.00 48.67 189 PHE B CA 1
ATOM 2097 C C . PHE B 1 154 ? -12.170 -14.108 -3.851 1.00 52.97 189 PHE B C 1
ATOM 2098 O O . PHE B 1 154 ? -12.555 -13.517 -4.864 1.00 61.97 189 PHE B O 1
ATOM 2106 N N . PHE B 1 155 ? -10.919 -14.524 -3.680 1.00 43.21 190 PHE B N 1
ATOM 2107 C CA . PHE B 1 155 ? -9.875 -14.255 -4.654 1.00 30.00 190 PHE B CA 1
ATOM 2108 C C . PHE B 1 155 ? -8.937 -15.449 -4.745 1.00 53.54 190 PHE B C 1
ATOM 2109 O O . PHE B 1 155 ? -8.690 -16.149 -3.756 1.00 41.14 190 PHE B O 1
ATOM 2117 N N . ILE B 1 156 ? -8.384 -15.649 -5.937 1.00 50.31 191 ILE B N 1
ATOM 2118 C CA . ILE B 1 156 ? -7.414 -16.714 -6.149 1.00 48.68 191 ILE B CA 1
ATOM 2119 C C . ILE B 1 156 ? -6.040 -16.223 -5.712 1.00 47.60 191 ILE B C 1
ATOM 2120 O O . ILE B 1 156 ? -5.571 -15.165 -6.151 1.00 64.55 191 ILE B O 1
ATOM 2125 N N . SER B 1 157 ? -5.406 -16.984 -4.823 1.00 37.80 192 SER B N 1
ATOM 2126 C CA . SER B 1 157 ? -4.092 -16.663 -4.297 1.00 32.04 192 SER B CA 1
ATOM 2127 C C . SER B 1 157 ? -3.189 -17.877 -4.408 1.00 33.41 192 SER B C 1
ATOM 2128 O O . SER B 1 157 ? -3.654 -19.019 -4.438 1.00 60.27 192 SER B O 1
ATOM 2131 N N . GLU B 1 158 ? -1.891 -17.614 -4.465 1.00 54.26 193 GLU B N 1
ATOM 2132 C CA . GLU B 1 158 ? -0.915 -18.688 -4.541 1.00 54.16 193 GLU B CA 1
ATOM 2133 C C . GLU B 1 158 ? -0.837 -19.421 -3.210 1.00 51.70 193 GLU B C 1
ATOM 2134 O O . GLU B 1 158 ? -0.872 -18.807 -2.140 1.00 67.48 193 GLU B O 1
ATOM 2140 N N . SER B 1 159 ? -0.738 -20.744 -3.280 1.00 45.01 194 SER B N 1
ATOM 2141 C CA . SER B 1 159 ? -0.596 -21.535 -2.068 1.00 52.78 194 SER B CA 1
ATOM 2142 C C . SER B 1 159 ? 0.788 -21.345 -1.468 1.00 60.96 194 SER B C 1
ATOM 2143 O O . SER B 1 159 ? 1.792 -21.301 -2.185 1.00 55.68 194 SER B O 1
ATOM 2146 N N . LEU B 1 160 ? 0.837 -21.241 -0.140 1.00 72.17 195 LEU B N 1
ATOM 2147 C CA . LEU B 1 160 ? 2.113 -21.058 0.539 1.00 74.76 195 LEU B CA 1
ATOM 2148 C C . LEU B 1 160 ? 2.925 -22.344 0.612 1.00 81.45 195 LEU B C 1
ATOM 2149 O O . LEU B 1 160 ? 4.156 -22.282 0.716 1.00 91.99 195 LEU B O 1
ATOM 2154 N N . THR B 1 161 ? 2.271 -23.506 0.585 1.00 70.65 196 THR B N 1
ATOM 2155 C CA . THR B 1 161 ? 2.958 -24.786 0.663 1.00 62.25 196 THR B CA 1
ATOM 2156 C C . THR B 1 161 ? 3.227 -25.371 -0.714 1.00 69.05 196 THR B C 1
ATOM 2157 O O . THR B 1 161 ? 3.448 -26.580 -0.835 1.00 73.67 196 THR B O 1
ATOM 2161 N N . GLN B 1 162 ? 3.198 -24.537 -1.752 1.00 75.37 197 GLN B N 1
ATOM 2162 C CA . GLN B 1 162 ? 3.515 -24.959 -3.116 1.00 89.85 197 GLN B CA 1
ATOM 2163 C C . GLN B 1 162 ? 2.621 -26.104 -3.578 1.00 80.67 197 GLN B C 1
ATOM 2164 O O . GLN B 1 162 ? 3.033 -26.949 -4.378 1.00 86.63 197 GLN B O 1
ATOM 2170 N N . ASP B 1 163 ? 1.394 -26.151 -3.078 1.00 69.77 198 ASP B N 1
ATOM 2171 C CA . ASP B 1 163 ? 0.430 -27.167 -3.477 1.00 76.90 198 ASP B CA 1
ATOM 2172 C C . ASP B 1 163 ? -0.875 -26.465 -3.862 1.00 68.99 198 ASP B C 1
ATOM 2173 O O . ASP B 1 163 ? -1.884 -26.522 -3.152 1.00 64.69 198 ASP B O 1
ATOM 2178 N N . ASN B 1 164 ? -0.836 -25.794 -5.009 1.00 64.30 199 ASN B N 1
ATOM 2179 C CA . ASN B 1 164 ? -2.015 -25.171 -5.588 1.00 63.63 199 ASN B CA 1
ATOM 2180 C C . ASN B 1 164 ? -2.908 -26.219 -6.233 1.00 67.86 199 ASN B C 1
ATOM 2181 O O . ASN B 1 164 ? -2.433 -27.089 -6.969 1.00 61.93 199 ASN B O 1
ATOM 2186 N N . TYR B 1 165 ? -4.213 -26.108 -5.979 1.00 75.51 200 TYR B N 1
ATOM 2187 C CA . TYR B 1 165 ? -5.197 -26.968 -6.617 1.00 69.00 200 TYR B CA 1
ATOM 2188 C C . TYR B 1 165 ? -5.891 -26.244 -7.766 1.00 64.06 200 TYR B C 1
ATOM 2189 O O . TYR B 1 165 ? -5.894 -25.011 -7.834 1.00 63.44 200 TYR B O 1
ATOM 2198 N N . PRO B 1 166 ? -6.466 -26.991 -8.706 1.00 63.32 201 PRO B N 1
ATOM 2199 C CA . PRO B 1 166 ? -7.131 -26.371 -9.866 1.00 69.25 201 PRO B CA 1
ATOM 2200 C C . PRO B 1 166 ? -8.491 -25.812 -9.473 1.00 74.11 201 PRO B C 1
ATOM 2201 O O . PRO B 1 166 ? -9.379 -26.554 -9.049 1.00 80.24 201 PRO B O 1
ATOM 2205 N N . ILE B 1 167 ? -8.654 -24.502 -9.625 1.00 63.27 202 ILE B N 1
ATOM 2206 C CA . ILE B 1 167 ? -9.878 -23.817 -9.229 1.00 63.51 202 ILE B CA 1
ATOM 2207 C C . ILE B 1 167 ? -10.270 -22.839 -10.329 1.00 63.66 202 ILE B C 1
ATOM 2208 O O . ILE B 1 167 ? -9.413 -22.138 -10.877 1.00 62.78 202 ILE B O 1
ATOM 2213 N N . THR B 1 168 ? -11.563 -22.798 -10.655 1.00 54.76 203 THR B N 1
ATOM 2214 C CA . THR B 1 168 ? -12.095 -21.969 -11.729 1.00 49.28 203 THR B CA 1
ATOM 2215 C C . THR B 1 168 ? -12.727 -20.716 -11.125 1.00 53.86 203 THR B C 1
ATOM 2216 O O . THR B 1 168 ? -13.622 -20.819 -10.278 1.00 61.81 203 THR B O 1
ATOM 2220 N N . TYR B 1 169 ? -12.255 -19.538 -11.554 1.00 60.15 204 TYR B N 1
ATOM 2221 C CA . TYR B 1 169 ? -12.692 -18.246 -11.020 1.00 65.84 204 TYR B CA 1
ATOM 2222 C C . TYR B 1 169 ? -13.533 -17.532 -12.067 1.00 75.97 204 TYR B C 1
ATOM 2223 O O . TYR B 1 169 ? -13.006 -17.087 -13.092 1.00 90.99 204 TYR B O 1
ATOM 2232 N N . ASN B 1 170 ? -14.826 -17.383 -11.791 1.00 70.71 205 ASN B N 1
ATOM 2233 C CA . ASN B 1 170 ? -15.738 -16.732 -12.723 1.00 69.33 205 ASN B CA 1
ATOM 2234 C C . ASN B 1 170 ? -15.539 -17.286 -14.133 1.00 66.80 205 ASN B C 1
ATOM 2235 O O . ASN B 1 170 ? -15.396 -16.547 -15.108 1.00 64.28 205 ASN B O 1
ATOM 2240 N N . SER B 1 171 ? -15.509 -18.615 -14.229 1.00 60.00 206 SER B N 1
ATOM 2241 C CA . SER B 1 171 ? -15.408 -19.329 -15.498 1.00 67.79 206 SER B CA 1
ATOM 2242 C C . SER B 1 171 ? -14.021 -19.240 -16.118 1.00 73.47 206 SER B C 1
ATOM 2243 O O . SER B 1 171 ? -13.844 -19.586 -17.296 1.00 83.85 206 SER B O 1
ATOM 2246 N N . TYR B 1 172 ? -13.032 -18.782 -15.353 1.00 59.89 207 TYR B N 1
ATOM 2247 C CA . TYR B 1 172 ? -11.643 -18.742 -15.795 1.00 57.87 207 TYR B CA 1
ATOM 2248 C C . TYR B 1 172 ? -10.846 -19.750 -14.980 1.00 75.23 207 TYR B C 1
ATOM 2249 O O . TYR B 1 172 ? -10.766 -19.615 -13.747 1.00 87.24 207 TYR B O 1
ATOM 2258 N N . PRO B 1 173 ? -10.254 -20.768 -15.605 1.00 75.95 208 PRO B N 1
ATOM 2259 C CA . PRO B 1 173 ? -9.511 -21.791 -14.859 1.00 73.58 208 PRO B CA 1
ATOM 2260 C C . PRO B 1 173 ? -8.069 -21.403 -14.576 1.00 82.37 208 PRO B C 1
ATOM 2261 O O . PRO B 1 173 ? -7.388 -20.778 -15.393 1.00 87.29 208 PRO B O 1
ATOM 2265 N N . THR B 1 174 ? -7.597 -21.822 -13.404 1.00 84.14 209 THR B N 1
ATOM 2266 C CA . THR B 1 174 ? -6.244 -21.526 -12.959 1.00 67.93 209 THR B CA 1
ATOM 2267 C C . THR B 1 174 ? -5.897 -22.476 -11.823 1.00 58.77 209 THR B C 1
ATOM 2268 O O . THR B 1 174 ? -6.762 -23.160 -11.274 1.00 75.11 209 THR B O 1
ATOM 2272 N N . ASN B 1 175 ? -4.610 -22.525 -11.494 1.00 44.55 210 ASN B N 1
ATOM 2273 C CA . ASN B 1 175 ? -4.112 -23.268 -10.346 1.00 56.22 210 ASN B CA 1
ATOM 2274 C C . ASN B 1 175 ? -3.851 -22.280 -9.218 1.00 62.31 210 ASN B C 1
ATOM 2275 O O . ASN B 1 175 ? -3.169 -21.269 -9.418 1.00 74.14 210 ASN B O 1
ATOM 2280 N N . GLY B 1 176 ? -4.396 -22.563 -8.044 1.00 50.47 211 GLY B N 1
ATOM 2281 C CA . GLY B 1 176 ? -4.157 -21.710 -6.903 1.00 47.97 211 GLY B CA 1
ATOM 2282 C C . GLY B 1 176 ? -4.973 -22.182 -5.719 1.00 57.78 211 GLY B C 1
ATOM 2283 O O . GLY B 1 176 ? -5.557 -23.266 -5.732 1.00 70.37 211 GLY B O 1
ATOM 2284 N N . THR B 1 177 ? -4.997 -21.351 -4.693 1.00 51.07 212 THR B N 1
ATOM 2285 C CA . THR B 1 177 ? -5.881 -21.596 -3.569 1.00 58.80 212 THR B CA 1
ATOM 2286 C C . THR B 1 177 ? -6.903 -20.463 -3.506 1.00 67.61 212 THR B C 1
ATOM 2287 O O . THR B 1 177 ? -6.864 -19.522 -4.305 1.00 73.28 212 THR B O 1
ATOM 2291 N N . VAL B 1 178 ? -7.854 -20.567 -2.581 1.00 60.02 213 VAL B N 1
ATOM 2292 C CA . VAL B 1 178 ? -8.914 -19.572 -2.440 1.00 64.98 213 VAL B CA 1
ATOM 2293 C C . VAL B 1 178 ? -8.734 -18.848 -1.114 1.00 60.25 213 VAL B C 1
ATOM 2294 O O . VAL B 1 178 ? -8.532 -19.489 -0.076 1.00 68.98 213 VAL B O 1
ATOM 2298 N N . SER B 1 179 ? -8.817 -17.515 -1.144 1.00 45.51 214 SER B N 1
ATOM 2299 C CA . SER B 1 179 ? -8.689 -16.706 0.061 1.00 50.34 214 SER B CA 1
ATOM 2300 C C . SER B 1 179 ? -9.768 -15.629 0.089 1.00 55.86 214 SER B C 1
ATOM 2301 O O . SER B 1 179 ? -10.183 -15.130 -0.961 1.00 52.31 214 SER B O 1
ATOM 2304 N N . LEU B 1 180 ? -10.201 -15.266 1.303 1.00 59.08 215 LEU B N 1
ATOM 2305 C CA . LEU B 1 180 ? -11.256 -14.281 1.534 1.00 49.61 215 LEU B CA 1
ATOM 2306 C C . LEU B 1 180 ? -10.653 -13.008 2.121 1.00 49.81 215 LEU B C 1
ATOM 2307 O O . LEU B 1 180 ? -10.162 -13.018 3.259 1.00 44.70 215 LEU B O 1
ATOM 2312 N N . GLN B 1 181 ? -10.712 -11.913 1.357 1.00 38.88 216 GLN B N 1
ATOM 2313 C CA . GLN B 1 181 ? -10.130 -10.639 1.759 1.00 40.52 216 GLN B CA 1
ATOM 2314 C C . GLN B 1 181 ? -11.175 -9.537 1.824 1.00 47.96 216 GLN B C 1
ATOM 2315 O O . GLN B 1 181 ? -12.162 -9.545 1.086 1.00 53.20 216 GLN B O 1
ATOM 2321 N N . THR B 1 182 ? -10.915 -8.565 2.693 1.00 50.86 217 THR B N 1
ATOM 2322 C CA . THR B 1 182 ? -11.751 -7.379 2.773 1.00 42.58 217 THR B CA 1
ATOM 2323 C C . THR B 1 182 ? -11.509 -6.498 1.556 1.00 48.09 217 THR B C 1
ATOM 2324 O O . THR B 1 182 ? -10.387 -6.398 1.057 1.00 48.49 217 THR B O 1
ATOM 2328 N N . VAL B 1 183 ? -12.566 -5.861 1.061 1.00 49.08 218 VAL B N 1
ATOM 2329 C CA . VAL B 1 183 ? -12.487 -5.182 -0.223 1.00 36.19 218 VAL B CA 1
ATOM 2330 C C . VAL B 1 183 ? -12.991 -3.756 -0.102 1.00 38.10 218 VAL B C 1
ATOM 2331 O O . VAL B 1 183 ? -13.616 -3.361 0.880 1.00 42.75 218 VAL B O 1
ATOM 2335 N N . LYS B 1 184 ? -12.734 -3.001 -1.157 1.00 45.78 219 LYS B N 1
ATOM 2336 C CA . LYS B 1 184 ? -13.122 -1.611 -1.247 1.00 47.25 219 LYS B CA 1
ATOM 2337 C C . LYS B 1 184 ? -13.632 -1.369 -2.655 1.00 55.96 219 LYS B C 1
ATOM 2338 O O . LYS B 1 184 ? -13.256 -2.064 -3.603 1.00 61.03 219 LYS B O 1
ATOM 2344 N N . LEU B 1 185 ? -14.505 -0.384 -2.784 1.00 55.44 220 LEU B N 1
ATOM 2345 C CA . LEU B 1 185 ? -14.995 -0.035 -4.101 1.00 48.35 220 LEU B CA 1
ATOM 2346 C C . LEU B 1 185 ? -13.841 0.500 -4.943 1.00 37.93 220 LEU B C 1
ATOM 2347 O O . LEU B 1 185 ? -12.839 0.993 -4.419 1.00 37.13 220 LEU B O 1
ATOM 2352 N N . SER B 1 186 ? -13.966 0.344 -6.258 1.00 38.28 221 SER B N 1
ATOM 2353 C CA . SER B 1 186 ? -12.928 0.783 -7.180 1.00 43.16 221 SER B CA 1
ATOM 2354 C C . SER B 1 186 ? -13.569 1.130 -8.512 1.00 44.57 221 SER B C 1
ATOM 2355 O O . SER B 1 186 ? -14.674 0.681 -8.826 1.00 59.08 221 SER B O 1
ATOM 2358 N N . GLY B 1 187 ? -12.855 1.926 -9.293 1.00 38.40 222 GLY B N 1
ATOM 2359 C CA . GLY B 1 187 ? -13.316 2.373 -10.590 1.00 46.26 222 GLY B CA 1
ATOM 2360 C C . GLY B 1 187 ? -13.472 3.882 -10.640 1.00 56.59 222 GLY B C 1
ATOM 2361 O O . GLY B 1 187 ? -13.436 4.583 -9.626 1.00 45.44 222 GLY B O 1
ATOM 2362 N N . ASP B 1 188 ? -13.652 4.368 -11.869 1.00 48.23 223 ASP B N 1
ATOM 2363 C CA . ASP B 1 188 ? -13.783 5.796 -12.106 1.00 37.68 223 ASP B CA 1
ATOM 2364 C C . ASP B 1 188 ? -15.211 6.224 -11.807 1.00 38.81 223 ASP B C 1
ATOM 2365 O O . ASP B 1 188 ? -16.150 5.798 -12.485 1.00 49.09 223 ASP B O 1
ATOM 2370 N N . CYS B 1 189 ? -15.377 7.075 -10.798 1.00 27.74 224 CYS B N 1
ATOM 2371 C CA . CYS B 1 189 ? -16.675 7.655 -10.473 1.00 49.54 224 CYS B CA 1
ATOM 2372 C C . CYS B 1 189 ? -16.481 9.112 -10.087 1.00 54.28 224 CYS B C 1
ATOM 2373 O O . CYS B 1 189 ? -15.658 9.422 -9.216 1.00 42.29 224 CYS B O 1
ATOM 2376 N N . LYS B 1 190 ? -17.247 9.997 -10.725 1.00 29.32 225 LYS B N 1
ATOM 2377 C CA . LYS B 1 190 ? -17.130 11.429 -10.498 1.00 30.15 225 LYS B CA 1
ATOM 2378 C C . LYS B 1 190 ? -18.294 11.906 -9.646 1.00 39.71 225 LYS B C 1
ATOM 2379 O O . LYS B 1 190 ? -19.447 11.559 -9.915 1.00 52.80 225 LYS B O 1
ATOM 2385 N N . ILE B 1 191 ? -17.989 12.716 -8.635 1.00 37.99 226 ILE B N 1
ATOM 2386 C CA . ILE B 1 191 ? -18.957 13.137 -7.629 1.00 30.41 226 ILE B CA 1
ATOM 2387 C C . ILE B 1 191 ? -19.064 14.654 -7.677 1.00 39.86 226 ILE B C 1
ATOM 2388 O O . ILE B 1 191 ? -18.134 15.360 -7.269 1.00 60.57 226 ILE B O 1
ATOM 2393 N N . THR B 1 192 ? -20.196 15.164 -8.140 1.00 35.01 227 THR B N 1
ATOM 2394 C CA . THR B 1 192 ? -20.378 16.605 -8.232 1.00 40.59 227 THR B CA 1
ATOM 2395 C C . THR B 1 192 ? -21.564 17.045 -7.389 1.00 42.08 227 THR B C 1
ATOM 2396 O O . THR B 1 192 ? -22.354 16.231 -6.900 1.00 54.44 227 THR B O 1
ATOM 2400 N N . LYS B 1 193 ? -21.690 18.358 -7.232 1.00 35.81 228 LYS B N 1
ATOM 2401 C CA . LYS B 1 193 ? -22.769 18.917 -6.437 1.00 61.05 228 LYS B CA 1
ATOM 2402 C C . LYS B 1 193 ? -23.951 19.252 -7.340 1.00 69.72 228 LYS B C 1
ATOM 2403 O O . LYS B 1 193 ? -23.787 19.882 -8.391 1.00 76.18 228 LYS B O 1
ATOM 2409 N N . SER B 1 194 ? -25.137 18.818 -6.930 1.00 75.99 229 SER B N 1
ATOM 2410 C CA . SER B 1 194 ? -26.326 18.972 -7.749 1.00 78.52 229 SER B CA 1
ATOM 2411 C C . SER B 1 194 ? -26.846 20.398 -7.685 1.00 73.22 229 SER B C 1
ATOM 2412 O O . SER B 1 194 ? -26.625 21.133 -6.720 1.00 79.36 229 SER B O 1
ATOM 2415 N N . ASN B 1 195 ? -27.578 20.772 -8.720 1.00 70.70 230 ASN B N 1
ATOM 2416 C CA . ASN B 1 195 ? -28.190 22.086 -8.777 1.00 78.83 230 ASN B CA 1
ATOM 2417 C C . ASN B 1 195 ? -29.706 22.048 -8.731 1.00 90.29 230 ASN B C 1
ATOM 2418 O O . ASN B 1 195 ? -30.318 22.993 -8.232 1.00 98.43 230 ASN B O 1
ATOM 2423 N N . PHE B 1 196 ? -30.328 20.974 -9.219 1.00 85.57 231 PHE B N 1
ATOM 2424 C CA . PHE B 1 196 ? -31.783 20.958 -9.315 1.00 91.59 231 PHE B CA 1
ATOM 2425 C C . PHE B 1 196 ? -32.434 20.753 -7.954 1.00 108.55 231 PHE B C 1
ATOM 2426 O O . PHE B 1 196 ? -33.480 21.348 -7.665 1.00 131.12 231 PHE B O 1
ATOM 2434 N N . ALA B 1 197 ? -31.836 19.929 -7.105 1.00 103.75 232 ALA B N 1
ATOM 2435 C CA . ALA B 1 197 ? -32.465 19.565 -5.844 1.00 105.81 232 ALA B CA 1
ATOM 2436 C C . ALA B 1 197 ? -31.919 20.448 -4.720 1.00 113.22 232 ALA B C 1
ATOM 2437 O O . ALA B 1 197 ? -31.318 21.498 -4.967 1.00 117.74 232 ALA B O 1
ATOM 2439 N N . ASN B 1 198 ? -32.133 20.042 -3.471 1.00 105.56 233 ASN B N 1
ATOM 2440 C CA . ASN B 1 198 ? -31.710 20.842 -2.341 1.00 109.32 233 ASN B CA 1
ATOM 2441 C C . ASN B 1 198 ? -30.188 20.837 -2.255 1.00 118.51 233 ASN B C 1
ATOM 2442 O O . ASN B 1 198 ? -29.515 20.089 -2.968 1.00 129.45 233 ASN B O 1
ATOM 2447 N N . PRO B 1 199 ? -29.610 21.667 -1.382 1.00 112.54 234 PRO B N 1
ATOM 2448 C CA . PRO B 1 199 ? -28.145 21.747 -1.303 1.00 113.06 234 PRO B CA 1
ATOM 2449 C C . PRO B 1 199 ? -27.479 20.474 -0.815 1.00 112.80 234 PRO B C 1
ATOM 2450 O O . PRO B 1 199 ? -26.243 20.406 -0.813 1.00 132.07 234 PRO B O 1
ATOM 2454 N N . TYR B 1 200 ? -28.238 19.465 -0.392 1.00 81.49 235 TYR B N 1
ATOM 2455 C CA . TYR B 1 200 ? -27.664 18.227 0.110 1.00 64.70 235 TYR B CA 1
ATOM 2456 C C . TYR B 1 200 ? -27.880 17.069 -0.860 1.00 50.78 235 TYR B C 1
ATOM 2457 O O . TYR B 1 200 ? -27.973 15.915 -0.438 1.00 47.22 235 TYR B O 1
ATOM 2466 N N . THR B 1 201 ? -27.956 17.364 -2.161 1.00 37.97 236 THR B N 1
ATOM 2467 C CA . THR B 1 201 ? -28.083 16.354 -3.206 1.00 43.03 236 THR B CA 1
ATOM 2468 C C . THR B 1 201 ? -26.843 16.376 -4.088 1.00 44.91 236 THR B C 1
ATOM 2469 O O . THR B 1 201 ? -26.375 17.450 -4.480 1.00 61.29 236 THR B O 1
ATOM 2473 N N . VAL B 1 202 ? -26.325 15.191 -4.409 1.00 35.41 237 VAL B N 1
ATOM 2474 C CA . VAL B 1 202 ? -25.124 15.039 -5.220 1.00 41.16 237 VAL B CA 1
ATOM 2475 C C . VAL B 1 202 ? -25.454 14.188 -6.447 1.00 51.78 237 VAL B C 1
ATOM 2476 O O . VAL B 1 202 ? -26.434 13.432 -6.468 1.00 48.20 237 VAL B O 1
ATOM 2480 N N . SER B 1 203 ? -24.630 14.332 -7.485 1.00 41.64 238 SER B N 1
ATOM 2481 C CA . SER B 1 203 ? -24.789 13.585 -8.728 1.00 41.77 238 SER B CA 1
ATOM 2482 C C . SER B 1 203 ? -23.516 12.790 -8.971 1.00 57.42 238 SER B C 1
ATOM 2483 O O . SER B 1 203 ? -22.454 13.374 -9.226 1.00 62.33 238 SER B O 1
ATOM 2486 N N . ILE B 1 204 ? -23.625 11.468 -8.914 1.00 30.90 239 ILE B N 1
ATOM 2487 C CA . ILE B 1 204 ? -22.497 10.575 -9.132 1.00 30.02 239 ILE B CA 1
ATOM 2488 C C . ILE B 1 204 ? -22.612 9.974 -10.525 1.00 43.79 239 ILE B C 1
ATOM 2489 O O . ILE B 1 204 ? -23.669 9.455 -10.902 1.00 46.36 239 ILE B O 1
ATOM 2494 N N . THR B 1 205 ? -21.532 10.054 -11.291 1.00 54.21 240 THR B N 1
ATOM 2495 C CA . THR B 1 205 ? -21.499 9.523 -12.641 1.00 50.51 240 THR B CA 1
ATOM 2496 C C . THR B 1 205 ? -20.267 8.658 -12.824 1.00 45.01 240 THR B C 1
ATOM 2497 O O . THR B 1 205 ? -19.179 9.001 -12.349 1.00 58.47 240 THR B O 1
ATOM 2501 N N . SER B 1 206 ? -20.443 7.546 -13.533 1.00 35.61 241 SER B N 1
ATOM 2502 C CA . SER B 1 206 ? -19.363 6.619 -13.798 1.00 43.89 241 SER B CA 1
ATOM 2503 C C . SER B 1 206 ? -19.403 6.160 -15.248 1.00 49.58 241 SER B C 1
ATOM 2504 O O . SER B 1 206 ? -20.475 5.848 -15.783 1.00 60.38 241 SER B O 1
ATOM 2507 N N . PRO B 1 207 ? -18.243 6.095 -15.900 1.00 45.56 242 PRO B N 1
ATOM 2508 C CA . PRO B 1 207 ? -18.188 5.535 -17.254 1.00 48.52 242 PRO B CA 1
ATOM 2509 C C . PRO B 1 207 ? -18.289 4.017 -17.307 1.00 53.15 242 PRO B C 1
ATOM 2510 O O . PRO B 1 207 ? -18.630 3.489 -18.371 1.00 72.24 242 PRO B O 1
ATOM 2514 N N . GLU B 1 208 ? -18.007 3.296 -16.223 1.00 54.41 243 GLU B N 1
ATOM 2515 C CA . GLU B 1 208 ? -18.050 1.843 -16.286 1.00 51.80 243 GLU B CA 1
ATOM 2516 C C . GLU B 1 208 ? -19.499 1.360 -16.277 1.00 45.67 243 GLU B C 1
ATOM 2517 O O . GLU B 1 208 ? -20.417 2.071 -15.865 1.00 63.08 243 GLU B O 1
ATOM 2523 N N . LYS B 1 209 ? -19.703 0.132 -16.758 1.00 38.12 244 LYS B N 1
ATOM 2524 C CA . LYS B 1 209 ? -21.062 -0.382 -16.909 1.00 57.22 244 LYS B CA 1
ATOM 2525 C C . LYS B 1 209 ? -21.812 -0.298 -15.595 1.00 60.42 244 LYS B C 1
ATOM 2526 O O . LYS B 1 209 ? -22.925 0.236 -15.529 1.00 69.80 244 LYS B O 1
ATOM 2532 N N . ILE B 1 210 ? -21.212 -0.817 -14.531 1.00 48.18 245 ILE B N 1
ATOM 2533 C CA . ILE B 1 210 ? -21.870 -0.832 -13.234 1.00 49.33 245 ILE B CA 1
ATOM 2534 C C . ILE B 1 210 ? -20.869 -0.340 -12.202 1.00 37.93 245 ILE B C 1
ATOM 2535 O O . ILE B 1 210 ? -19.721 -0.796 -12.176 1.00 53.86 245 ILE B O 1
ATOM 2540 N N . MET B 1 211 ? -21.278 0.640 -11.406 1.00 28.97 246 MET B N 1
ATOM 2541 C CA . MET B 1 211 ? -20.473 1.224 -10.346 1.00 33.29 246 MET B CA 1
ATOM 2542 C C . MET B 1 211 ? -21.279 1.188 -9.057 1.00 40.69 246 MET B C 1
ATOM 2543 O O . MET B 1 211 ? -22.512 1.272 -9.077 1.00 52.59 246 MET B O 1
ATOM 2548 N N . GLY B 1 212 ? -20.582 1.059 -7.937 1.00 28.98 247 GLY B N 1
ATOM 2549 C CA . GLY B 1 212 ? -21.210 0.973 -6.629 1.00 26.59 247 GLY B CA 1
ATOM 2550 C C . GLY B 1 212 ? -20.881 2.193 -5.786 1.00 31.94 247 GLY B C 1
ATOM 2551 O O . GLY B 1 212 ? -19.755 2.695 -5.818 1.00 43.88 247 GLY B O 1
ATOM 2552 N N . TYR B 1 213 ? -21.869 2.669 -5.038 1.00 35.11 248 TYR B N 1
ATOM 2553 C CA . TYR B 1 213 ? -21.635 3.717 -4.060 1.00 39.79 248 TYR B CA 1
ATOM 2554 C C . TYR B 1 213 ? -22.112 3.242 -2.695 1.00 44.28 248 TYR B C 1
ATOM 2555 O O . TYR B 1 213 ? -22.939 2.331 -2.580 1.00 56.85 248 TYR B O 1
ATOM 2564 N N . LEU B 1 214 ? -21.564 3.858 -1.654 1.00 42.07 249 LEU B N 1
ATOM 2565 C CA . LEU B 1 214 ? -21.979 3.522 -0.296 1.00 47.26 249 LEU B CA 1
ATOM 2566 C C . LEU B 1 214 ? -21.694 4.697 0.619 1.00 56.18 249 LEU B C 1
ATOM 2567 O O . LEU B 1 214 ? -20.564 5.195 0.672 1.00 60.62 249 LEU B O 1
ATOM 2572 N N . ILE B 1 215 ? -22.715 5.121 1.339 1.00 55.81 250 ILE B N 1
ATOM 2573 C CA . ILE B 1 215 ? -22.584 6.123 2.382 1.00 45.00 250 ILE B CA 1
ATOM 2574 C C . ILE B 1 215 ? -22.335 5.372 3.685 1.00 58.15 250 ILE B C 1
ATOM 2575 O O . ILE B 1 215 ? -23.123 4.499 4.068 1.00 76.89 250 ILE B O 1
ATOM 2580 N N . LYS B 1 216 ? -21.217 5.677 4.341 1.00 55.99 251 LYS B N 1
ATOM 2581 C CA . LYS B 1 216 ? -20.745 4.895 5.472 1.00 50.56 251 LYS B CA 1
ATOM 2582 C C . LYS B 1 216 ? -20.074 5.791 6.497 1.00 54.18 251 LYS B C 1
ATOM 2583 O O . LYS B 1 216 ? -19.173 6.564 6.159 1.00 49.14 251 LYS B O 1
ATOM 2589 N N . LYS B 1 217 ? -20.516 5.689 7.745 1.00 49.81 252 LYS B N 1
ATOM 2590 C CA . LYS B 1 217 ? -19.697 6.244 8.816 1.00 42.63 252 LYS B CA 1
ATOM 2591 C C . LYS B 1 217 ? -18.589 5.254 9.153 1.00 38.89 252 LYS B C 1
ATOM 2592 O O . LYS B 1 217 ? -18.873 4.064 9.334 1.00 47.69 252 LYS B O 1
ATOM 2598 N N . PRO B 1 218 ? -17.322 5.687 9.231 1.00 41.59 253 PRO B N 1
ATOM 2599 C CA . PRO B 1 218 ? -16.222 4.717 9.380 1.00 41.30 253 PRO B CA 1
ATOM 2600 C C . PRO B 1 218 ? -16.414 3.743 10.530 1.00 50.72 253 PRO B C 1
ATOM 2601 O O . PRO B 1 218 ? -16.467 4.145 11.698 1.00 69.43 253 PRO B O 1
ATOM 2605 N N . GLY B 1 219 ? -16.505 2.458 10.199 1.00 44.26 254 GLY B N 1
ATOM 2606 C CA . GLY B 1 219 ? -16.698 1.415 11.181 1.00 64.83 254 GLY B CA 1
ATOM 2607 C C . GLY B 1 219 ? -18.095 0.848 11.238 1.00 85.79 254 GLY B C 1
ATOM 2608 O O . GLY B 1 219 ? -18.381 0.043 12.131 1.00 106.08 254 GLY B O 1
ATOM 2609 N N . GLU B 1 220 ? -18.971 1.240 10.323 1.00 76.18 255 GLU B N 1
ATOM 2610 C CA . GLU B 1 220 ? -20.347 0.780 10.332 1.00 66.94 255 GLU B CA 1
ATOM 2611 C C . GLU B 1 220 ? -20.470 -0.551 9.605 1.00 74.16 255 GLU B C 1
ATOM 2612 O O . GLU B 1 220 ? -19.640 -0.900 8.764 1.00 76.24 255 GLU B O 1
ATOM 2618 N N . ASN B 1 221 ? -21.505 -1.307 9.959 1.00 88.43 256 ASN B N 1
ATOM 2619 C CA . ASN B 1 221 ? -21.802 -2.581 9.307 1.00 96.05 256 ASN B CA 1
ATOM 2620 C C . ASN B 1 221 ? -22.912 -2.326 8.299 1.00 100.78 256 ASN B C 1
ATOM 2621 O O . ASN B 1 221 ? -24.098 -2.398 8.622 1.00 101.45 256 ASN B O 1
ATOM 2626 N N . VAL B 1 222 ? -22.524 -2.042 7.061 1.00 103.54 257 VAL B N 1
ATOM 2627 C CA . VAL B 1 222 ? -23.500 -1.692 6.039 1.00 114.75 257 VAL B CA 1
ATOM 2628 C C . VAL B 1 222 ? -23.128 -2.414 4.750 1.00 119.03 257 VAL B C 1
ATOM 2629 O O . VAL B 1 222 ? -23.411 -1.934 3.646 1.00 125.47 257 VAL B O 1
ATOM 2633 N N . GLU B 1 223 ? -22.530 -3.602 4.895 1.00 119.08 258 GLU B N 1
ATOM 2634 C CA . GLU B 1 223 ? -21.924 -4.297 3.760 1.00 119.43 258 GLU B CA 1
ATOM 2635 C C . GLU B 1 223 ? -22.912 -4.555 2.624 1.00 127.35 258 GLU B C 1
ATOM 2636 O O . GLU B 1 223 ? -22.503 -4.614 1.458 1.00 126.78 258 GLU B O 1
ATOM 2642 N N . HIS B 1 224 ? -24.199 -4.723 2.923 1.00 130.10 259 HIS B N 1
ATOM 2643 C CA . HIS B 1 224 ? -25.184 -4.953 1.871 1.00 134.38 259 HIS B CA 1
ATOM 2644 C C . HIS B 1 224 ? -25.789 -3.658 1.333 1.00 117.99 259 HIS B C 1
ATOM 2645 O O . HIS B 1 224 ? -26.578 -3.704 0.381 1.00 114.83 259 HIS B O 1
ATOM 2652 N N . LYS B 1 225 ? -25.429 -2.507 1.911 1.00 102.41 260 LYS B N 1
ATOM 2653 C CA . LYS B 1 225 ? -25.953 -1.210 1.491 1.00 83.18 260 LYS B CA 1
ATOM 2654 C C . LYS B 1 225 ? -25.333 -0.710 0.191 1.00 63.01 260 LYS B C 1
ATOM 2655 O O . LYS B 1 225 ? -25.810 0.285 -0.365 1.00 56.91 260 LYS B O 1
ATOM 2661 N N . VAL B 1 226 ? -24.300 -1.377 -0.313 1.00 48.92 261 VAL B N 1
ATOM 2662 C CA . VAL B 1 226 ? -23.679 -0.982 -1.568 1.00 37.35 261 VAL B CA 1
ATOM 2663 C C . VAL B 1 226 ? -24.745 -0.897 -2.652 1.00 42.21 261 VAL B C 1
ATOM 2664 O O . VAL B 1 226 ? -25.379 -1.897 -3.011 1.00 39.93 261 VAL B O 1
ATOM 2668 N N . ILE B 1 227 ? -24.969 0.297 -3.161 1.00 28.92 262 ILE B N 1
ATOM 2669 C CA . ILE B 1 227 ? -25.908 0.500 -4.249 1.00 38.71 262 ILE B CA 1
ATOM 2670 C C . ILE B 1 227 ? -25.144 0.493 -5.563 1.00 40.93 262 ILE B C 1
ATOM 2671 O O . ILE B 1 227 ? -23.998 0.956 -5.643 1.00 41.73 262 ILE B O 1
ATOM 2676 N N . SER B 1 228 ? -25.763 -0.073 -6.589 1.00 44.44 263 SER B N 1
ATOM 2677 C CA . SER B 1 228 ? -25.170 -0.165 -7.911 1.00 38.38 263 SER B CA 1
ATOM 2678 C C . SER B 1 228 ? -25.921 0.750 -8.865 1.00 50.32 263 SER B C 1
ATOM 2679 O O . SER B 1 228 ? -27.122 0.991 -8.708 1.00 57.91 263 SER B O 1
ATOM 2682 N N . PHE B 1 229 ? -25.211 1.248 -9.870 1.00 52.24 264 PHE B N 1
ATOM 2683 C CA . PHE B 1 229 ? -25.825 2.153 -10.830 1.00 45.36 264 PHE B CA 1
ATOM 2684 C C . PHE B 1 229 ? -25.053 2.109 -12.134 1.00 48.64 264 PHE B C 1
ATOM 2685 O O . PHE B 1 229 ? -23.820 2.099 -12.141 1.00 68.93 264 PHE B O 1
ATOM 2693 N N . SER B 1 230 ? -25.793 2.097 -13.228 1.00 37.23 265 SER B N 1
ATOM 2694 C CA . SER B 1 230 ? -25.226 2.150 -14.563 1.00 41.04 265 SER B CA 1
ATOM 2695 C C . SER B 1 230 ? -25.436 3.548 -15.125 1.00 38.51 265 SER B C 1
ATOM 2696 O O . SER B 1 230 ? -26.574 3.953 -15.388 1.00 42.46 265 SER B O 1
ATOM 2699 N N . GLY B 1 231 ? -24.344 4.278 -15.308 1.00 42.77 266 GLY B N 1
ATOM 2700 C CA . GLY B 1 231 ? -24.417 5.568 -15.953 1.00 44.70 266 GLY B CA 1
ATOM 2701 C C . GLY B 1 231 ? -24.273 6.677 -14.943 1.00 43.11 266 GLY B C 1
ATOM 2702 O O . GLY B 1 231 ? -23.159 7.075 -14.594 1.00 47.21 266 GLY B O 1
ATOM 2703 N N . SER B 1 232 ? -25.398 7.157 -14.437 1.00 50.41 267 SER B N 1
ATOM 2704 C CA . SER B 1 232 ? -25.408 8.266 -13.506 1.00 47.43 267 SER B CA 1
ATOM 2705 C C . SER B 1 232 ? -26.436 7.953 -12.430 1.00 43.16 267 SER B C 1
ATOM 2706 O O . SER B 1 232 ? -27.315 7.112 -12.617 1.00 43.22 267 SER B O 1
ATOM 2709 N N . ALA B 1 233 ? -26.315 8.617 -11.289 1.00 45.41 268 ALA B N 1
ATOM 2710 C CA . ALA B 1 233 ? -27.366 8.535 -10.290 1.00 32.47 268 ALA B CA 1
ATOM 2711 C C . ALA B 1 233 ? -27.266 9.766 -9.406 1.00 49.01 268 ALA B C 1
ATOM 2712 O O . ALA B 1 233 ? -26.320 10.550 -9.511 1.00 59.89 268 ALA B O 1
ATOM 2714 N N . SER B 1 234 ? -28.277 9.951 -8.568 1.00 37.52 269 SER B N 1
ATOM 2715 C CA . SER B 1 234 ? -28.388 11.124 -7.717 1.00 33.16 269 SER B CA 1
ATOM 2716 C C . SER B 1 234 ? -28.710 10.655 -6.308 1.00 32.93 269 SER B C 1
ATOM 2717 O O . SER B 1 234 ? -29.424 9.664 -6.132 1.00 64.56 269 SER B O 1
ATOM 2720 N N . ILE B 1 235 ? -28.170 11.349 -5.308 1.00 37.74 270 ILE B N 1
ATOM 2721 C CA . ILE B 1 235 ? -28.309 10.947 -3.911 1.00 45.21 270 ILE B CA 1
ATOM 2722 C C . ILE B 1 235 ? -28.626 12.196 -3.106 1.00 57.51 270 ILE B C 1
ATOM 2723 O O . ILE B 1 235 ? -27.785 13.092 -2.999 1.00 66.56 270 ILE B O 1
ATOM 2728 N N . THR B 1 236 ? -29.833 12.270 -2.559 1.00 62.79 271 THR B N 1
ATOM 2729 C CA . THR B 1 236 ? -30.154 13.283 -1.562 1.00 58.02 271 THR B CA 1
ATOM 2730 C C . THR B 1 236 ? -29.758 12.765 -0.191 1.00 55.57 271 THR B C 1
ATOM 2731 O O . THR B 1 236 ? -30.181 11.680 0.213 1.00 77.36 271 THR B O 1
ATOM 2735 N N . PHE B 1 237 ? -28.957 13.537 0.526 1.00 36.05 272 PHE B N 1
ATOM 2736 C CA . PHE B 1 237 ? -28.489 13.112 1.836 1.00 49.87 272 PHE B CA 1
ATOM 2737 C C . PHE B 1 237 ? -29.586 13.278 2.878 1.00 54.56 272 PHE B C 1
ATOM 2738 O O . PHE B 1 237 ? -30.331 14.261 2.865 1.00 59.82 272 PHE B O 1
ATOM 2746 N N . THR B 1 238 ? -29.699 12.297 3.766 1.00 57.04 273 THR B N 1
ATOM 2747 C CA . THR B 1 238 ? -30.631 12.379 4.878 1.00 70.45 273 THR B CA 1
ATOM 2748 C C . THR B 1 238 ? -29.961 13.089 6.053 1.00 81.15 273 THR B C 1
ATOM 2749 O O . THR B 1 238 ? -28.751 13.327 6.056 1.00 87.48 273 THR B O 1
ATOM 2753 N N . GLU B 1 239 ? -30.761 13.433 7.066 1.00 85.87 274 GLU B N 1
ATOM 2754 C CA . GLU B 1 239 ? -30.220 14.193 8.191 1.00 90.74 274 GLU B CA 1
ATOM 2755 C C . GLU B 1 239 ? -29.252 13.363 9.023 1.00 87.47 274 GLU B C 1
ATOM 2756 O O . GLU B 1 239 ? -28.256 13.896 9.524 1.00 87.30 274 GLU B O 1
ATOM 2762 N N . GLU B 1 240 ? -29.518 12.066 9.185 1.00 82.21 275 GLU B N 1
ATOM 2763 C CA . GLU B 1 240 ? -28.613 11.230 9.962 1.00 80.89 275 GLU B CA 1
ATOM 2764 C C . GLU B 1 240 ? -27.239 11.138 9.316 1.00 78.87 275 GLU B C 1
ATOM 2765 O O . GLU B 1 240 ? -26.256 10.851 10.007 1.00 97.52 275 GLU B O 1
ATOM 2771 N N . MET B 1 241 ? -27.152 11.370 8.009 1.00 66.38 276 MET B N 1
ATOM 2772 C CA . MET B 1 241 ? -25.882 11.367 7.295 1.00 57.94 276 MET B CA 1
ATOM 2773 C C . MET B 1 241 ? -25.169 12.710 7.359 1.00 50.91 276 MET B C 1
ATOM 2774 O O . MET B 1 241 ? -23.986 12.786 7.005 1.00 47.60 276 MET B O 1
ATOM 2779 N N . LEU B 1 242 ? -25.857 13.762 7.798 1.00 49.98 277 LEU B N 1
ATOM 2780 C CA . LEU B 1 242 ? -25.363 15.120 7.631 1.00 51.71 277 LEU B CA 1
ATOM 2781 C C . LEU B 1 242 ? -24.352 15.528 8.693 1.00 69.49 277 LEU B C 1
ATOM 2782 O O . LEU B 1 242 ? -23.746 16.597 8.557 1.00 87.10 277 LEU B O 1
ATOM 2787 N N . ASP B 1 243 ? -24.153 14.719 9.734 1.00 69.28 278 ASP B N 1
ATOM 2788 C CA . ASP B 1 243 ? -23.025 14.935 10.629 1.00 72.94 278 ASP B CA 1
ATOM 2789 C C . ASP B 1 243 ? -21.713 14.739 9.871 1.00 80.73 278 ASP B C 1
ATOM 2790 O O . ASP B 1 243 ? -21.637 13.982 8.898 1.00 98.15 278 ASP B O 1
ATOM 2795 N N . GLY B 1 244 ? -20.673 15.452 10.314 1.00 69.93 279 GLY B N 1
ATOM 2796 C CA . GLY B 1 244 ? -19.409 15.471 9.590 1.00 65.97 279 GLY B CA 1
ATOM 2797 C C . GLY B 1 244 ? -18.714 14.126 9.460 1.00 63.37 279 GLY B C 1
ATOM 2798 O O . GLY B 1 244 ? -17.733 14.022 8.715 1.00 70.07 279 GLY B O 1
ATOM 2799 N N . GLU B 1 245 ? -19.204 13.087 10.146 1.00 58.70 280 GLU B N 1
ATOM 2800 C CA . GLU B 1 245 ? -18.474 11.820 10.185 1.00 68.47 280 GLU B CA 1
ATOM 2801 C C . GLU B 1 245 ? -18.729 10.966 8.943 1.00 76.30 280 GLU B C 1
ATOM 2802 O O . GLU B 1 245 ? -17.827 10.262 8.475 1.00 83.86 280 GLU B O 1
ATOM 2808 N N . HIS B 1 246 ? -19.948 10.991 8.407 1.00 71.28 281 HIS B N 1
ATOM 2809 C CA . HIS B 1 246 ? -20.279 10.118 7.287 1.00 70.56 281 HIS B CA 1
ATOM 2810 C C . HIS B 1 246 ? -19.491 10.498 6.039 1.00 63.52 281 HIS B C 1
ATOM 2811 O O . HIS B 1 246 ? -19.220 11.676 5.785 1.00 72.22 281 HIS B O 1
ATOM 2818 N N . ASN B 1 247 ? -19.145 9.484 5.249 1.00 47.53 282 ASN B N 1
ATOM 2819 C CA . ASN B 1 247 ? -18.347 9.623 4.039 1.00 34.74 282 ASN B CA 1
ATOM 2820 C C . ASN B 1 247 ? -19.049 8.910 2.891 1.00 41.28 282 ASN B C 1
ATOM 2821 O O . ASN B 1 247 ? -19.585 7.813 3.074 1.00 44.05 282 ASN B O 1
ATOM 2826 N N . LEU B 1 248 ? -19.046 9.529 1.708 1.00 42.20 283 LEU B N 1
ATOM 2827 C CA . LEU B 1 248 ? -19.603 8.900 0.511 1.00 40.05 283 LEU B CA 1
ATOM 2828 C C . LEU B 1 248 ? -18.491 8.206 -0.262 1.00 47.11 283 LEU B C 1
ATOM 2829 O O . LEU B 1 248 ? -17.571 8.861 -0.763 1.00 62.95 283 LEU B O 1
ATOM 2834 N N . LEU B 1 249 ? -18.580 6.887 -0.359 1.00 51.96 284 LEU B N 1
ATOM 2835 C CA . LEU B 1 249 ? -17.635 6.087 -1.123 1.00 26.03 284 LEU B CA 1
ATOM 2836 C C . LEU B 1 249 ? -18.258 5.761 -2.476 1.00 49.79 284 LEU B C 1
ATOM 2837 O O . LEU B 1 249 ? -19.383 5.245 -2.541 1.00 56.48 284 LEU B O 1
ATOM 2842 N N . CYS B 1 250 ? -17.539 6.071 -3.552 1.00 36.54 285 CYS B N 1
ATOM 2843 C CA . CYS B 1 250 ? -17.972 5.728 -4.907 1.00 25.54 285 CYS B CA 1
ATOM 2844 C C . CYS B 1 250 ? -16.739 5.344 -5.711 1.00 25.31 285 CYS B C 1
ATOM 2845 O O . CYS B 1 250 ? -15.939 6.209 -6.078 1.00 50.60 285 CYS B O 1
ATOM 2848 N N . GLY B 1 251 ? -16.591 4.058 -5.997 1.00 27.07 286 GLY B N 1
ATOM 2849 C CA . GLY B 1 251 ? -15.358 3.604 -6.605 1.00 30.72 286 GLY B CA 1
ATOM 2850 C C . GLY B 1 251 ? -14.166 4.111 -5.821 1.00 40.05 286 GLY B C 1
ATOM 2851 O O . GLY B 1 251 ? -14.209 4.243 -4.592 1.00 34.72 286 GLY B O 1
ATOM 2852 N N . ASP B 1 252 ? -13.089 4.442 -6.541 1.00 57.02 287 ASP B N 1
ATOM 2853 C CA . ASP B 1 252 ? -11.853 4.883 -5.900 1.00 52.46 287 ASP B CA 1
ATOM 2854 C C . ASP B 1 252 ? -12.042 6.073 -4.967 1.00 61.64 287 ASP B C 1
ATOM 2855 O O . ASP B 1 252 ? -11.135 6.360 -4.178 1.00 74.49 287 ASP B O 1
ATOM 2860 N N . LYS B 1 253 ? -13.176 6.765 -5.024 1.00 54.82 288 LYS B N 1
ATOM 2861 C CA . LYS B 1 253 ? -13.330 8.038 -4.334 1.00 43.90 288 LYS B CA 1
ATOM 2862 C C . LYS B 1 253 ? -13.987 7.880 -2.967 1.00 51.96 288 LYS B C 1
ATOM 2863 O O . LYS B 1 253 ? -14.770 6.954 -2.724 1.00 56.21 288 LYS B O 1
ATOM 2869 N N . SER B 1 254 ? -13.660 8.820 -2.078 1.00 37.17 289 SER B N 1
ATOM 2870 C CA . SER B 1 254 ? -14.297 8.946 -0.772 1.00 29.75 289 SER B CA 1
ATOM 2871 C C . SER B 1 254 ? -14.433 10.427 -0.466 1.00 36.46 289 SER B C 1
ATOM 2872 O O . SER B 1 254 ? -13.430 11.142 -0.383 1.00 42.33 289 SER B O 1
ATOM 2875 N N . ALA B 1 255 ? -15.671 10.878 -0.325 1.00 41.33 290 ALA B N 1
ATOM 2876 C CA . ALA B 1 255 ? -16.000 12.272 -0.091 1.00 49.49 290 ALA B CA 1
ATOM 2877 C C . ALA B 1 255 ? -16.618 12.398 1.289 1.00 51.00 290 ALA B C 1
ATOM 2878 O O . ALA B 1 255 ? -17.410 11.545 1.703 1.00 59.61 290 ALA B O 1
ATOM 2880 N N . LYS B 1 256 ? -16.251 13.446 2.012 1.00 46.87 291 LYS B N 1
ATOM 2881 C CA . LYS B 1 256 ? -16.880 13.674 3.300 1.00 49.94 291 LYS B CA 1
ATOM 2882 C C . LYS B 1 256 ? -18.217 14.357 3.065 1.00 60.88 291 LYS B C 1
ATOM 2883 O O . LYS B 1 256 ? -18.315 15.277 2.249 1.00 70.80 291 LYS B O 1
ATOM 2889 N N . ILE B 1 257 ? -19.253 13.873 3.740 1.00 56.10 292 ILE B N 1
ATOM 2890 C CA . ILE B 1 257 ? -20.560 14.516 3.667 1.00 51.79 292 ILE B CA 1
ATOM 2891 C C . ILE B 1 257 ? -20.528 15.650 4.682 1.00 57.08 292 ILE B C 1
ATOM 2892 O O . ILE B 1 257 ? -20.374 15.401 5.887 1.00 64.63 292 ILE B O 1
ATOM 2897 N N . PRO B 1 258 ? -20.647 16.901 4.246 1.00 55.87 293 PRO B N 1
ATOM 2898 C CA . PRO B 1 258 ? -20.397 18.022 5.158 1.00 73.84 293 PRO B CA 1
ATOM 2899 C C . PRO B 1 258 ? -21.415 18.077 6.284 1.00 79.08 293 PRO B C 1
ATOM 2900 O O . PRO B 1 258 ? -22.583 17.718 6.116 1.00 70.05 293 PRO B O 1
ATOM 2904 N N . LYS B 1 259 ? -20.951 18.528 7.446 1.00 82.45 294 LYS B N 1
ATOM 2905 C CA . LYS B 1 259 ? -21.853 18.833 8.546 1.00 80.36 294 LYS B CA 1
ATOM 2906 C C . LYS B 1 259 ? -22.533 20.168 8.278 1.00 78.27 294 LYS B C 1
ATOM 2907 O O . LYS B 1 259 ? -21.857 21.194 8.140 1.00 91.41 294 LYS B O 1
ATOM 2913 N N . THR B 1 260 ? -23.863 20.164 8.198 1.00 67.00 295 THR B N 1
ATOM 2914 C CA . THR B 1 260 ? -24.597 21.409 7.988 1.00 93.75 295 THR B CA 1
ATOM 2915 C C . THR B 1 260 ? -25.854 21.398 8.845 1.00 105.80 295 THR B C 1
ATOM 2916 O O . THR B 1 260 ? -26.651 20.455 8.766 1.00 81.52 295 THR B O 1
ATOM 2920 N N . ASN B 1 261 ? -26.014 22.445 9.663 1.00 121.74 296 ASN B N 1
ATOM 2921 C CA . ASN B 1 261 ? -27.160 22.617 10.559 1.00 131.51 296 ASN B CA 1
ATOM 2922 C C . ASN B 1 261 ? -28.101 23.701 10.046 1.00 120.90 296 ASN B C 1
ATOM 2923 O O . ASN B 1 261 ? -27.669 24.814 9.746 1.00 119.14 296 ASN B O 1
ATOM 2928 N N . ASN C 1 77 ? -34.088 -0.804 -23.801 1.00 115.44 112 ASN C N 1
ATOM 2929 C CA . ASN C 1 77 ? -33.905 0.150 -22.713 1.00 110.88 112 ASN C CA 1
ATOM 2930 C C . ASN C 1 77 ? -34.665 -0.292 -21.476 1.00 105.96 112 ASN C C 1
ATOM 2931 O O . ASN C 1 77 ? -35.852 -0.603 -21.549 1.00 106.37 112 ASN C O 1
ATOM 2936 N N . ASN C 1 78 ? -33.973 -0.322 -20.336 1.00 104.52 113 ASN C N 1
ATOM 2937 C CA . ASN C 1 78 ? -34.635 -0.684 -19.090 1.00 94.62 113 ASN C CA 1
ATOM 2938 C C . ASN C 1 78 ? -35.627 0.375 -18.636 1.00 88.22 113 ASN C C 1
ATOM 2939 O O . ASN C 1 78 ? -36.488 0.084 -17.800 1.00 86.63 113 ASN C O 1
ATOM 2944 N N . CYS C 1 79 ? -35.522 1.600 -19.155 1.00 82.05 114 CYS C N 1
ATOM 2945 C CA . CYS C 1 79 ? -36.306 2.699 -18.607 1.00 90.55 114 CYS C CA 1
ATOM 2946 C C . CYS C 1 79 ? -37.761 2.673 -19.050 1.00 97.59 114 CYS C C 1
ATOM 2947 O O . CYS C 1 79 ? -38.611 3.283 -18.391 1.00 100.18 114 CYS C O 1
ATOM 2950 N N . LEU C 1 80 ? -38.072 2.006 -20.153 1.00 98.76 115 LEU C N 1
ATOM 2951 C CA . LEU C 1 80 ? -39.459 1.946 -20.577 1.00 90.28 115 LEU C CA 1
ATOM 2952 C C . LEU C 1 80 ? -40.251 0.895 -19.814 1.00 93.19 115 LEU C C 1
ATOM 2953 O O . LEU C 1 80 ? -41.477 0.857 -19.943 1.00 108.08 115 LEU C O 1
ATOM 2958 N N . ASN C 1 81 ? -39.577 0.053 -19.031 1.00 94.27 116 ASN C N 1
ATOM 2959 C CA . ASN C 1 81 ? -40.227 -0.894 -18.140 1.00 112.01 116 ASN C CA 1
ATOM 2960 C C . ASN C 1 81 ? -40.607 -0.160 -16.851 1.00 113.86 116 ASN C C 1
ATOM 2961 O O . ASN C 1 81 ? -40.758 -0.777 -15.786 1.00 126.22 116 ASN C O 1
ATOM 2966 N N . ALA C 1 82 ? -40.764 1.169 -16.956 1.00 99.37 117 ALA C N 1
ATOM 2967 C CA . ALA C 1 82 ? -40.980 2.020 -15.787 1.00 87.13 117 ALA C CA 1
ATOM 2968 C C . ALA C 1 82 ? -42.288 1.696 -15.080 1.00 98.33 117 ALA C C 1
ATOM 2969 O O . ALA C 1 82 ? -42.404 1.900 -13.864 1.00 84.98 117 ALA C O 1
ATOM 2971 N N . SER C 1 83 ? -43.280 1.193 -15.819 1.00 109.85 118 SER C N 1
ATOM 2972 C CA . SER C 1 83 ? -44.521 0.710 -15.226 1.00 111.43 118 SER C CA 1
ATOM 2973 C C . SER C 1 83 ? -44.407 -0.718 -14.710 1.00 115.68 118 SER C C 1
ATOM 2974 O O . SER C 1 83 ? -45.391 -1.253 -14.188 1.00 127.71 118 SER C O 1
ATOM 2977 N N . SER C 1 84 ? -43.235 -1.343 -14.832 1.00 109.20 119 SER C N 1
ATOM 2978 C CA . SER C 1 84 ? -43.001 -2.666 -14.278 1.00 104.16 119 SER C CA 1
ATOM 2979 C C . SER C 1 84 ? -41.845 -2.726 -13.288 1.00 93.73 119 SER C C 1
ATOM 2980 O O . SER C 1 84 ? -41.752 -3.706 -12.541 1.00 97.83 119 SER C O 1
ATOM 2983 N N . LEU C 1 85 ? -40.976 -1.723 -13.253 1.00 76.74 120 LEU C N 1
ATOM 2984 C CA . LEU C 1 85 ? -39.807 -1.726 -12.387 1.00 72.49 120 LEU C CA 1
ATOM 2985 C C . LEU C 1 85 ? -39.991 -0.755 -11.230 1.00 74.43 120 LEU C C 1
ATOM 2986 O O . LEU C 1 85 ? -40.917 0.064 -11.206 1.00 87.35 120 LEU C O 1
ATOM 2991 N N . LYS C 1 86 ? -39.080 -0.845 -10.263 1.00 57.49 121 LYS C N 1
ATOM 2992 C CA . LYS C 1 86 ? -39.098 0.104 -9.161 1.00 58.38 121 LYS C CA 1
ATOM 2993 C C . LYS C 1 86 ? -38.733 1.488 -9.679 1.00 71.97 121 LYS C C 1
ATOM 2994 O O . LYS C 1 86 ? -37.748 1.651 -10.406 1.00 81.31 121 LYS C O 1
ATOM 3000 N N . CYS C 1 87 ? -39.539 2.488 -9.323 1.00 72.86 122 CYS C N 1
ATOM 3001 C CA . CYS C 1 87 ? -39.386 3.821 -9.887 1.00 65.51 122 CYS C CA 1
ATOM 3002 C C . CYS C 1 87 ? -39.291 4.872 -8.790 1.00 55.16 122 CYS C C 1
ATOM 3003 O O . CYS C 1 87 ? -39.876 4.722 -7.714 1.00 62.82 122 CYS C O 1
ATOM 3006 N N . GLU C 1 88 ? -38.548 5.945 -9.081 1.00 50.43 123 GLU C N 1
ATOM 3007 C CA . GLU C 1 88 ? -38.447 7.095 -8.177 1.00 54.96 123 GLU C CA 1
ATOM 3008 C C . GLU C 1 88 ? -37.988 8.313 -8.976 1.00 43.40 123 GLU C C 1
ATOM 3009 O O . GLU C 1 88 ? -36.829 8.368 -9.393 1.00 50.64 123 GLU C O 1
ATOM 3015 N N . ILE C 1 89 ? -38.881 9.290 -9.178 1.00 46.14 124 ILE C N 1
ATOM 3016 C CA . ILE C 1 89 ? -38.540 10.514 -9.905 1.00 62.30 124 ILE C CA 1
ATOM 3017 C C . ILE C 1 89 ? -37.711 11.424 -9.007 1.00 57.34 124 ILE C C 1
ATOM 3018 O O . ILE C 1 89 ? -38.021 11.607 -7.824 1.00 55.36 124 ILE C O 1
ATOM 3023 N N . LYS C 1 90 ? -36.665 12.025 -9.578 1.00 53.37 125 LYS C N 1
ATOM 3024 C CA . LYS C 1 90 ? -35.746 12.878 -8.832 1.00 50.78 125 LYS C CA 1
ATOM 3025 C C . LYS C 1 90 ? -35.801 14.341 -9.263 1.00 57.70 125 LYS C C 1
ATOM 3026 O O . LYS C 1 90 ? -34.962 15.133 -8.820 1.00 72.58 125 LYS C O 1
ATOM 3032 N N . GLY C 1 91 ? -36.754 14.725 -10.109 1.00 48.99 126 GLY C N 1
ATOM 3033 C CA . GLY C 1 91 ? -36.853 16.106 -10.538 1.00 51.42 126 GLY C CA 1
ATOM 3034 C C . GLY C 1 91 ? -37.795 16.313 -11.709 1.00 59.19 126 GLY C C 1
ATOM 3035 O O . GLY C 1 91 ? -37.917 15.448 -12.582 1.00 61.17 126 GLY C O 1
ATOM 3036 N N . ILE C 1 92 ? -38.468 17.457 -11.749 1.00 48.28 127 ILE C N 1
ATOM 3037 C CA . ILE C 1 92 ? -39.403 17.773 -12.821 1.00 67.31 127 ILE C CA 1
ATOM 3038 C C . ILE C 1 92 ? -39.074 19.166 -13.336 1.00 60.99 127 ILE C C 1
ATOM 3039 O O . ILE C 1 92 ? -39.080 20.132 -12.564 1.00 57.77 127 ILE C O 1
ATOM 3044 N N . SER C 1 93 ? -38.751 19.267 -14.624 1.00 51.87 128 SER C N 1
ATOM 3045 C CA . SER C 1 93 ? -38.529 20.573 -15.211 1.00 53.15 128 SER C CA 1
ATOM 3046 C C . SER C 1 93 ? -39.812 21.013 -15.900 1.00 69.23 128 SER C C 1
ATOM 3047 O O . SER C 1 93 ? -40.813 20.292 -15.920 1.00 74.12 128 SER C O 1
ATOM 3050 N N . THR C 1 94 ? -39.798 22.218 -16.466 1.00 64.38 129 THR C N 1
ATOM 3051 C CA . THR C 1 94 ? -40.965 22.676 -17.207 1.00 71.61 129 THR C CA 1
ATOM 3052 C C . THR C 1 94 ? -41.222 21.838 -18.448 1.00 70.36 129 THR C C 1
ATOM 3053 O O . THR C 1 94 ? -42.330 21.885 -18.988 1.00 80.15 129 THR C O 1
ATOM 3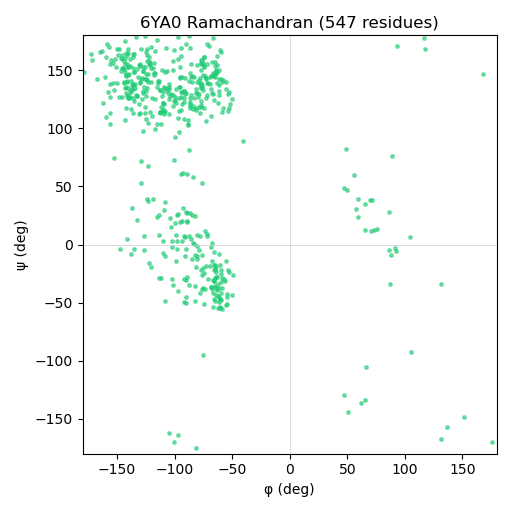057 N N . TYR C 1 95 ? -40.232 21.071 -18.915 1.00 60.65 130 TYR C N 1
ATOM 3058 C CA . TYR C 1 95 ? -40.389 20.355 -20.173 1.00 68.57 130 TYR C CA 1
ATOM 3059 C C . TYR C 1 95 ? -39.926 18.904 -20.162 1.00 63.69 130 TYR C C 1
ATOM 3060 O O . TYR C 1 95 ? -40.097 18.225 -21.176 1.00 78.35 130 TYR C O 1
ATOM 3069 N N . ASN C 1 96 ? -39.353 18.401 -19.078 1.00 56.59 131 ASN C N 1
ATOM 3070 C CA . ASN C 1 96 ? -39.025 16.984 -19.032 1.00 55.28 131 ASN C CA 1
ATOM 3071 C C . ASN C 1 96 ? -38.744 16.591 -17.588 1.00 67.60 131 ASN C C 1
ATOM 3072 O O . ASN C 1 96 ? -38.545 17.441 -16.717 1.00 59.20 131 ASN C O 1
ATOM 3077 N N . VAL C 1 97 ? -38.719 15.282 -17.350 1.00 61.53 132 VAL C N 1
ATOM 3078 C CA . VAL C 1 97 ? -38.690 14.739 -16.001 1.00 50.41 132 VAL C CA 1
ATOM 3079 C C . VAL C 1 97 ? -37.500 13.804 -15.849 1.00 59.89 132 VAL C C 1
ATOM 3080 O O . VAL C 1 97 ? -37.104 13.108 -16.789 1.00 65.90 132 VAL C O 1
ATOM 3084 N N . TYR C 1 98 ? -36.934 13.790 -14.640 1.00 46.57 133 TYR C N 1
ATOM 3085 C CA . TYR C 1 98 ? -35.762 12.991 -14.294 1.00 44.58 133 TYR C CA 1
ATOM 3086 C C . TYR C 1 98 ? -36.192 11.911 -13.311 1.00 48.86 133 TYR C C 1
ATOM 3087 O O . TYR C 1 98 ? -36.400 12.188 -12.125 1.00 63.23 133 TYR C O 1
ATOM 3096 N N . TYR C 1 99 ? -36.320 10.685 -13.803 1.00 44.22 134 TYR C N 1
ATOM 3097 C CA . TYR C 1 99 ? -36.693 9.559 -12.968 1.00 43.89 134 TYR C CA 1
ATOM 3098 C C . TYR C 1 99 ? -35.567 8.536 -12.950 1.00 42.36 134 TYR C C 1
ATOM 3099 O O . TYR C 1 99 ? -34.617 8.611 -13.732 1.00 41.81 134 TYR C O 1
ATOM 3108 N N . GLN C 1 100 ? -35.661 7.605 -12.007 1.00 54.32 135 GLN C N 1
ATOM 3109 C CA . GLN C 1 100 ? -34.670 6.551 -11.825 1.00 54.77 135 GLN C CA 1
ATOM 3110 C C . GLN C 1 100 ? -35.386 5.220 -11.693 1.00 65.16 135 GLN C C 1
ATOM 3111 O O . GLN C 1 100 ? -36.273 5.071 -10.846 1.00 86.98 135 GLN C O 1
ATOM 3117 N N . VAL C 1 101 ? -34.979 4.251 -12.499 1.00 50.92 136 VAL C N 1
ATOM 3118 C CA . VAL C 1 101 ? -35.548 2.915 -12.461 1.00 48.20 136 VAL C CA 1
ATOM 3119 C C . VAL C 1 101 ? -34.456 1.937 -12.063 1.00 60.80 136 VAL C C 1
ATOM 3120 O O . VAL C 1 101 ? -33.280 2.112 -12.400 1.00 65.43 136 VAL C O 1
ATOM 3124 N N . GLU C 1 102 ? -34.862 0.886 -11.361 1.00 64.77 137 GLU C N 1
ATOM 3125 C CA . GLU C 1 102 ? -33.944 -0.111 -10.828 1.00 62.26 137 GLU C CA 1
ATOM 3126 C C . GLU C 1 102 ? -34.378 -1.484 -11.311 1.00 70.36 137 GLU C C 1
ATOM 3127 O O . GLU C 1 102 ? -35.481 -1.937 -10.991 1.00 85.29 137 GLU C O 1
ATOM 3133 N N . ASN C 1 103 ? -33.512 -2.146 -12.073 1.00 77.04 138 ASN C N 1
ATOM 3134 C CA . ASN C 1 103 ? -33.810 -3.459 -12.636 1.00 82.97 138 ASN C CA 1
ATOM 3135 C C . ASN C 1 103 ? -32.725 -4.449 -12.229 1.00 77.20 138 ASN C C 1
ATOM 3136 O O . ASN C 1 103 ? -31.601 -4.397 -12.743 1.00 61.04 138 ASN C O 1
ATOM 3141 N N . ASN C 1 104 ? -33.070 -5.364 -11.322 1.00 81.50 139 ASN C N 1
ATOM 3142 C CA . ASN C 1 104 ? -32.143 -6.395 -10.853 1.00 84.53 139 ASN C CA 1
ATOM 3143 C C . ASN C 1 104 ? -31.029 -5.791 -9.997 1.00 68.23 139 ASN C C 1
ATOM 3144 O O . ASN C 1 104 ? -29.872 -6.198 -10.087 1.00 66.49 139 ASN C O 1
ATOM 3149 N N . GLY C 1 105 ? -31.373 -4.803 -9.171 1.00 68.52 140 GLY C N 1
ATOM 3150 C CA . GLY C 1 105 ? -30.433 -4.220 -8.237 1.00 70.19 140 GLY C CA 1
ATOM 3151 C C . GLY C 1 105 ? -29.574 -3.096 -8.778 1.00 64.78 140 GLY C C 1
ATOM 3152 O O . GLY C 1 105 ? -28.812 -2.495 -8.004 1.00 61.89 140 GLY C O 1
ATOM 3153 N N . VAL C 1 106 ? -29.668 -2.791 -10.074 1.00 62.36 141 VAL C N 1
ATOM 3154 C CA . VAL C 1 106 ? -28.873 -1.741 -10.707 1.00 55.13 141 VAL C CA 1
ATOM 3155 C C . VAL C 1 106 ? -29.762 -0.539 -10.999 1.00 64.06 141 VAL C C 1
ATOM 3156 O O . VAL C 1 106 ? -30.860 -0.681 -11.554 1.00 60.72 141 VAL C O 1
ATOM 3160 N N . ILE C 1 107 ? -29.275 0.656 -10.644 1.00 61.39 142 ILE C N 1
ATOM 3161 C CA . ILE C 1 107 ? -29.988 1.912 -10.853 1.00 48.32 142 ILE C CA 1
ATOM 3162 C C . ILE C 1 107 ? -29.666 2.460 -12.239 1.00 53.03 142 ILE C C 1
ATOM 3163 O O . ILE C 1 107 ? -28.521 2.388 -12.695 1.00 55.34 142 ILE C O 1
ATOM 3168 N N . TYR C 1 108 ? -30.672 3.023 -12.912 1.00 37.11 143 TYR C N 1
ATOM 3169 C CA . TYR C 1 108 ? -30.479 3.663 -14.212 1.00 46.99 143 TYR C CA 1
ATOM 3170 C C . TYR C 1 108 ? -31.159 5.025 -14.211 1.00 51.20 143 TYR C C 1
ATOM 3171 O O . TYR C 1 108 ? -32.342 5.121 -13.880 1.00 71.95 143 TYR C O 1
ATOM 3180 N N . SER C 1 109 ? -30.428 6.076 -14.581 1.00 43.72 144 SER C N 1
ATOM 3181 C CA . SER C 1 109 ? -31.014 7.411 -14.621 1.00 48.30 144 SER C CA 1
ATOM 3182 C C . SER C 1 109 ? -31.599 7.690 -15.996 1.00 52.97 144 SER C C 1
ATOM 3183 O O . SER C 1 109 ? -31.039 7.283 -17.018 1.00 52.85 144 SER C O 1
ATOM 3186 N N . CYS C 1 110 ? -32.726 8.399 -16.013 1.00 54.30 145 CYS C N 1
ATOM 3187 C CA . CYS C 1 110 ? -33.481 8.582 -17.240 1.00 53.36 145 CYS C CA 1
ATOM 3188 C C . CYS C 1 110 ? -34.221 9.907 -17.229 1.00 54.40 145 CYS C C 1
ATOM 3189 O O . CYS C 1 110 ? -34.780 10.314 -16.205 1.00 46.53 145 CYS C O 1
ATOM 3192 N N . VAL C 1 111 ? -34.215 10.570 -18.384 1.00 58.13 146 VAL C N 1
ATOM 3193 C CA . VAL C 1 111 ? -34.954 11.807 -18.608 1.00 59.21 146 VAL C CA 1
ATOM 3194 C C . VAL C 1 111 ? -35.797 11.635 -19.857 1.00 62.10 146 VAL C C 1
ATOM 3195 O O . VAL C 1 111 ? -35.285 11.230 -20.907 1.00 63.44 146 VAL C O 1
ATOM 3199 N N . SER C 1 112 ? -37.077 11.974 -19.752 1.00 71.06 147 SER C N 1
ATOM 3200 C CA . SER C 1 112 ? -37.984 11.882 -20.881 1.00 74.57 147 SER C CA 1
ATOM 3201 C C . SER C 1 112 ? -38.975 13.030 -20.808 1.00 79.89 147 SER C C 1
ATOM 3202 O O . SER C 1 112 ? -39.272 13.544 -19.726 1.00 84.29 147 SER C O 1
ATOM 3205 N N . ASP C 1 113 ? -39.469 13.441 -21.976 1.00 85.50 148 ASP C N 1
ATOM 3206 C CA . ASP C 1 113 ? -40.555 14.409 -22.057 1.00 86.47 148 ASP C CA 1
ATOM 3207 C C . ASP C 1 113 ? -41.923 13.740 -22.130 1.00 83.79 148 ASP C C 1
ATOM 3208 O O . ASP C 1 113 ? -42.840 14.281 -22.760 1.00 81.38 148 ASP C O 1
ATOM 3213 N N . SER C 1 114 ? -42.081 12.574 -21.510 1.00 86.41 149 SER C N 1
ATOM 3214 C CA . SER C 1 114 ? -43.352 11.860 -21.480 1.00 94.74 149 SER C CA 1
ATOM 3215 C C . SER C 1 114 ? -43.659 11.485 -20.036 1.00 95.82 149 SER C C 1
ATOM 3216 O O . SER C 1 114 ? -42.943 10.675 -19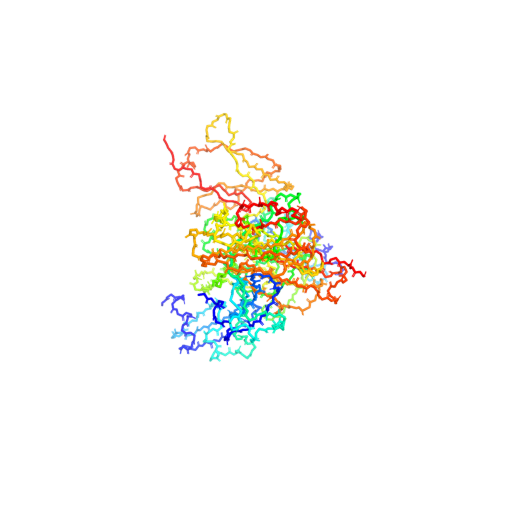.432 1.00 93.29 149 SER C O 1
ATOM 3219 N N . ALA C 1 115 ? -44.710 12.087 -19.478 1.00 90.75 150 ALA C N 1
ATOM 3220 C CA . ALA C 1 115 ? -45.176 11.749 -18.138 1.00 83.65 150 ALA C CA 1
ATOM 3221 C C . ALA C 1 115 ? -46.106 10.552 -18.140 1.00 94.77 150 ALA C C 1
ATOM 3222 O O . ALA C 1 115 ? -46.948 10.411 -17.240 1.00 92.40 150 ALA C O 1
ATOM 3224 N N . GLU C 1 116 ? -45.975 9.696 -19.149 1.00 103.22 151 GLU C N 1
ATOM 3225 C CA . GLU C 1 116 ? -46.824 8.526 -19.312 1.00 110.60 151 GLU C CA 1
ATOM 3226 C C . GLU C 1 116 ? -46.175 7.334 -18.620 1.00 100.12 151 GLU C C 1
ATOM 3227 O O . GLU C 1 116 ? -45.017 7.000 -18.899 1.00 89.67 151 GLU C O 1
ATOM 3233 N N . GLY C 1 117 ? -46.927 6.688 -17.728 1.00 99.63 152 GLY C N 1
ATOM 3234 C CA . GLY C 1 117 ? -46.462 5.508 -17.031 1.00 87.27 152 GLY C CA 1
ATOM 3235 C C . GLY C 1 117 ? -45.703 5.771 -15.750 1.00 81.82 152 GLY C C 1
ATOM 3236 O O . GLY C 1 117 ? -45.423 4.820 -15.009 1.00 78.91 152 GLY C O 1
ATOM 3237 N N . LEU C 1 118 ? -45.362 7.022 -15.456 1.00 85.43 153 LEU C N 1
ATOM 3238 C CA . LEU C 1 118 ? -44.581 7.334 -14.269 1.00 81.31 153 LEU C CA 1
ATOM 3239 C C . LEU C 1 118 ? -45.442 7.519 -13.026 1.00 86.17 153 LEU C C 1
ATOM 3240 O O . LEU C 1 118 ? -44.915 7.875 -11.967 1.00 84.57 153 LEU C O 1
ATOM 3245 N N . GLU C 1 119 ? -46.752 7.294 -13.130 1.00 96.09 154 GLU C N 1
ATOM 3246 C CA . GLU C 1 119 ? -47.605 7.394 -11.952 1.00 104.46 154 GLU C CA 1
ATOM 3247 C C . GLU C 1 119 ? -47.153 6.423 -10.867 1.00 95.24 154 GLU C C 1
ATOM 3248 O O . GLU C 1 119 ? -47.198 6.749 -9.675 1.00 95.95 154 GLU C O 1
ATOM 3254 N N . LYS C 1 120 ? -46.712 5.225 -11.260 1.00 86.04 155 LYS C N 1
ATOM 3255 C CA . LYS C 1 120 ? -46.227 4.256 -10.283 1.00 98.23 155 LYS C CA 1
ATOM 3256 C C . LYS C 1 120 ? -44.957 4.731 -9.588 1.00 90.36 155 LYS C C 1
ATOM 3257 O O . LYS C 1 120 ? -44.603 4.207 -8.524 1.00 80.08 155 LYS C O 1
ATOM 3263 N N . CYS C 1 121 ? -44.277 5.715 -10.163 1.00 85.60 156 CYS C N 1
ATOM 3264 C CA . CYS C 1 121 ? -43.047 6.233 -9.595 1.00 67.42 156 CYS C CA 1
ATOM 3265 C C . CYS C 1 121 ? -43.305 6.938 -8.274 1.00 71.80 156 CYS C C 1
ATOM 3266 O O . CYS C 1 121 ? -44.361 7.541 -8.057 1.00 76.89 156 CYS C O 1
ATOM 3269 N N . ASP C 1 122 ? -42.321 6.859 -7.388 1.00 72.09 157 ASP C N 1
ATOM 3270 C CA . ASP C 1 122 ? -42.362 7.668 -6.188 1.00 66.67 157 ASP C CA 1
ATOM 3271 C C . ASP C 1 122 ? -42.209 9.140 -6.574 1.00 68.66 157 ASP C C 1
ATOM 3272 O O . ASP C 1 122 ? -41.722 9.476 -7.655 1.00 86.13 157 ASP C O 1
ATOM 3277 N N . ASN C 1 123 ? -42.679 10.024 -5.701 1.00 67.42 158 ASN C N 1
ATOM 3278 C CA . ASN C 1 123 ? -42.612 11.463 -5.943 1.00 62.42 158 ASN C CA 1
ATOM 3279 C C . ASN C 1 123 ? -43.352 11.874 -7.214 1.00 67.53 158 ASN C C 1
ATOM 3280 O O . ASN C 1 123 ? -43.052 12.917 -7.803 1.00 51.38 158 ASN C O 1
ATOM 3285 N N . SER C 1 124 ? -44.323 11.076 -7.657 1.00 70.07 159 SER C N 1
ATOM 3286 C CA . SER C 1 124 ? -45.097 11.397 -8.857 1.00 54.98 159 SER C CA 1
ATOM 3287 C C . SER C 1 124 ? -46.385 12.129 -8.484 1.00 57.30 159 SER C C 1
ATOM 3288 O O . SER C 1 124 ? -47.496 11.674 -8.736 1.00 86.52 159 SER C O 1
ATOM 3291 N N . LEU C 1 125 ? -46.222 13.282 -7.853 1.00 56.99 160 LEU C N 1
ATOM 3292 C CA . LEU C 1 125 ? -47.361 14.079 -7.426 1.00 65.76 160 LEU C CA 1
ATOM 3293 C C . LEU C 1 125 ? -47.531 15.332 -8.265 1.00 73.46 160 LEU C C 1
ATOM 3294 O O . LEU C 1 125 ? -48.635 15.639 -8.729 1.00 86.78 160 LEU C O 1
ATOM 3299 N N . ASN C 1 126 ? -46.451 16.078 -8.458 1.00 73.52 161 ASN C N 1
ATOM 3300 C CA . ASN C 1 126 ? -46.502 17.337 -9.178 1.00 83.80 161 ASN C CA 1
ATOM 3301 C C . ASN C 1 126 ? -46.090 17.179 -10.639 1.00 72.85 161 ASN C C 1
ATOM 3302 O O . ASN C 1 126 ? -45.642 18.140 -11.275 1.00 79.57 161 ASN C O 1
ATOM 3307 N N . LEU C 1 127 ? -46.256 15.995 -11.192 1.00 59.34 162 LEU C N 1
ATOM 3308 C CA . LEU C 1 127 ? -45.897 15.879 -12.600 1.00 69.12 162 LEU C CA 1
ATOM 3309 C C . LEU C 1 127 ? -47.117 16.166 -13.466 1.00 67.76 162 LEU C C 1
ATOM 3310 O O . LEU C 1 127 ? -48.187 15.596 -13.223 1.00 63.56 162 LEU C O 1
ATOM 3315 N N . PRO C 1 128 ? -47.006 17.044 -14.460 1.00 69.50 163 PRO C N 1
ATOM 3316 C CA . PRO C 1 128 ? -48.174 17.377 -15.280 1.00 76.45 163 PRO C CA 1
ATOM 3317 C C . PRO C 1 128 ? -48.472 16.285 -16.291 1.00 82.78 163 PRO C C 1
ATOM 3318 O O . PRO C 1 128 ? -47.603 15.501 -16.676 1.00 88.63 163 PRO C O 1
ATOM 3322 N N . LYS C 1 129 ? -49.734 16.231 -16.713 1.00 85.37 164 LYS C N 1
ATOM 3323 C CA . LYS C 1 129 ? -50.104 15.248 -17.721 1.00 97.13 164 LYS C CA 1
ATOM 3324 C C . LYS C 1 129 ? -49.415 15.511 -19.049 1.00 101.92 164 LYS C C 1
ATOM 3325 O O . LYS C 1 129 ? -49.276 14.585 -19.855 1.00 104.23 164 LYS C O 1
ATOM 3331 N N . ARG C 1 130 ? -48.959 16.739 -19.288 1.00 105.82 165 ARG C N 1
ATOM 3332 C CA . ARG C 1 130 ? -48.460 17.121 -20.601 1.00 110.17 165 ARG C CA 1
ATOM 3333 C C . ARG C 1 130 ? -47.171 17.924 -20.465 1.00 97.22 165 ARG C C 1
ATOM 3334 O O . ARG C 1 130 ? -47.083 18.840 -19.640 1.00 84.25 165 ARG C O 1
ATOM 3342 N N . PHE C 1 131 ? -46.174 17.561 -21.275 1.00 87.54 166 PHE C N 1
ATOM 3343 C CA . PHE C 1 131 ? -44.911 18.282 -21.401 1.00 77.07 166 PHE C CA 1
ATOM 3344 C C . PHE C 1 131 ? -44.858 18.887 -22.793 1.00 75.00 166 PHE C C 1
ATOM 3345 O O . PHE C 1 131 ? -44.803 18.154 -23.786 1.00 78.00 166 PHE C O 1
ATOM 3353 N N . SER C 1 132 ? -44.879 20.212 -22.876 1.00 83.71 167 SER C N 1
ATOM 3354 C CA . SER C 1 132 ? -44.789 20.846 -24.185 1.00 107.45 167 SER C CA 1
ATOM 3355 C C . SER C 1 132 ? -43.459 20.486 -24.836 1.00 116.78 167 SER C C 1
ATOM 3356 O O . SER C 1 132 ? -42.391 20.728 -24.264 1.00 121.23 167 SER C O 1
ATOM 3359 N N . LYS C 1 133 ? -43.522 19.878 -26.024 1.00 117.20 168 LYS C N 1
ATOM 3360 C CA . LYS C 1 133 ? -42.321 19.442 -26.729 1.00 108.01 168 LYS C CA 1
ATOM 3361 C C . LYS C 1 133 ? -41.765 20.521 -27.654 1.00 114.22 168 LYS C C 1
ATOM 3362 O O . LYS C 1 133 ? -41.132 20.204 -28.670 1.00 117.06 168 LYS C O 1
ATOM 3368 N N . VAL C 1 134 ? -42.000 21.788 -27.326 1.00 108.54 169 VAL C N 1
ATOM 3369 C CA . VAL C 1 134 ? -41.486 22.907 -28.121 1.00 106.93 169 VAL C CA 1
ATOM 3370 C C . VAL C 1 134 ? -39.964 22.843 -28.160 1.00 115.53 169 VAL C C 1
ATOM 3371 O O . VAL C 1 134 ? -39.334 22.488 -27.144 1.00 111.11 169 VAL C O 1
ATOM 3375 N N . PRO C 1 135 ? -39.317 23.175 -29.279 1.00 128.96 170 PRO C N 1
ATOM 3376 C CA . PRO C 1 135 ? -37.848 23.162 -29.310 1.00 125.40 170 PRO C CA 1
ATOM 3377 C C . PRO C 1 135 ? -37.274 24.213 -28.372 1.00 114.44 170 PRO C C 1
ATOM 3378 O O . PRO C 1 135 ? -37.838 25.295 -28.206 1.00 110.52 170 PRO C O 1
ATOM 3382 N N . VAL C 1 136 ? -36.144 23.891 -27.746 1.00 105.58 171 VAL C N 1
ATOM 3383 C CA . VAL C 1 136 ? -35.552 24.775 -26.752 1.00 99.75 171 VAL C CA 1
ATOM 3384 C C . VAL C 1 136 ? -34.061 24.504 -26.647 1.00 94.09 171 VAL C C 1
ATOM 3385 O O . VAL C 1 136 ? -33.580 23.408 -26.926 1.00 85.02 171 VAL C O 1
ATOM 3389 N N . ILE C 1 137 ? -33.336 25.525 -26.194 1.00 96.79 172 ILE C N 1
ATOM 3390 C CA . ILE C 1 137 ? -31.881 25.482 -26.059 1.00 100.55 172 ILE C CA 1
ATOM 3391 C C . ILE C 1 137 ? -31.475 26.221 -24.798 1.00 100.71 172 ILE C C 1
ATOM 3392 O O . ILE C 1 137 ? -32.077 27.238 -24.419 1.00 110.16 172 ILE C O 1
ATOM 3397 N N . PRO C 1 138 ? -30.426 25.744 -24.128 1.00 95.63 173 PRO C N 1
ATOM 3398 C CA . PRO C 1 138 ? -30.009 26.344 -22.843 1.00 89.81 173 PRO C CA 1
ATOM 3399 C C . PRO C 1 138 ? -29.571 27.793 -22.988 1.00 87.28 173 PRO C C 1
ATOM 3400 O O . PRO C 1 138 ? -28.890 28.165 -23.940 1.00 110.63 173 PRO C O 1
ATOM 3404 N N . ILE C 1 139 ? -29.982 28.611 -22.025 1.00 80.59 174 ILE C N 1
ATOM 3405 C CA . ILE C 1 139 ? -29.585 30.013 -21.972 1.00 85.94 174 ILE C CA 1
ATOM 3406 C C . ILE C 1 139 ? -28.094 30.067 -21.651 1.00 100.86 174 ILE C C 1
ATOM 3407 O O . ILE C 1 139 ? -27.673 29.724 -20.542 1.00 102.93 174 ILE C O 1
ATOM 3412 N N . THR C 1 140 ? -27.290 30.486 -22.626 1.00 121.93 175 THR C N 1
ATOM 3413 C CA . THR C 1 140 ? -25.850 30.594 -22.435 1.00 141.52 175 THR C CA 1
ATOM 3414 C C . THR C 1 140 ? -25.438 31.985 -21.962 1.00 154.49 175 THR C C 1
ATOM 3415 O O . THR C 1 140 ? -24.687 32.118 -20.990 1.00 159.56 175 THR C O 1
ATOM 3419 N N . LYS C 1 141 ? -25.912 33.025 -22.642 1.00 160.09 176 LYS C N 1
ATOM 3420 C CA . LYS C 1 141 ? -25.554 34.384 -22.265 1.00 166.92 176 LYS C CA 1
ATOM 3421 C C . LYS C 1 141 ? -26.176 34.739 -20.919 1.00 173.88 176 LYS C C 1
ATOM 3422 O O . LYS C 1 141 ? -27.359 34.477 -20.680 1.00 178.76 176 LYS C O 1
ATOM 3428 N N . LEU C 1 142 ? -25.367 35.331 -20.035 1.00 177.75 177 LEU C N 1
ATOM 3429 C CA . LEU C 1 142 ? -25.845 35.660 -18.694 1.00 174.05 177 LEU C CA 1
ATOM 3430 C C . LEU C 1 142 ? -26.948 36.712 -18.746 1.00 186.70 177 LEU C C 1
ATOM 3431 O O . LEU C 1 142 ? -28.003 36.554 -18.119 1.00 183.20 177 LEU C O 1
ATOM 3436 N N . ASP C 1 143 ? -26.723 37.795 -19.493 1.00 201.10 178 ASP C N 1
ATOM 3437 C CA . ASP C 1 143 ? -27.685 38.889 -19.578 1.00 206.56 178 ASP C CA 1
ATOM 3438 C C . ASP C 1 143 ? -28.977 38.500 -20.293 1.00 199.55 178 ASP C C 1
ATOM 3439 O O . ASP C 1 143 ? -29.858 39.354 -20.449 1.00 207.82 178 ASP C O 1
ATOM 3444 N N . ASN C 1 144 ? -29.116 37.248 -20.728 1.00 180.72 179 ASN C N 1
ATOM 3445 C CA . ASN C 1 144 ? -30.332 36.787 -21.381 1.00 168.26 179 ASN C CA 1
ATOM 3446 C C . ASN C 1 144 ? -31.344 36.200 -20.406 1.00 161.77 179 ASN C C 1
ATOM 3447 O O . ASN C 1 144 ? -32.490 35.957 -20.801 1.00 159.03 179 ASN C O 1
ATOM 3452 N N . LYS C 1 145 ? -30.954 35.980 -19.147 1.00 154.08 180 LYS C N 1
ATOM 3453 C CA . LYS C 1 145 ? -31.857 35.350 -18.190 1.00 145.35 180 LYS C CA 1
ATOM 3454 C C . LYS C 1 145 ? -33.111 36.184 -17.966 1.00 146.52 180 LYS C C 1
ATOM 3455 O O . LYS C 1 145 ? -34.208 35.637 -17.804 1.00 150.69 180 LYS C O 1
ATOM 3461 N N . ARG C 1 146 ? -32.974 37.511 -17.950 1.00 149.37 181 ARG C N 1
ATOM 3462 C CA . ARG C 1 146 ? -34.095 38.354 -17.550 1.00 147.45 181 ARG C CA 1
ATOM 3463 C C . ARG C 1 146 ? -35.240 38.286 -18.555 1.00 142.68 181 ARG C C 1
ATOM 3464 O O . ARG C 1 146 ? -36.410 38.206 -18.161 1.00 138.14 181 ARG C O 1
ATOM 3472 N N . HIS C 1 147 ? -34.934 38.295 -19.855 1.00 140.88 182 HIS C N 1
ATOM 3473 C CA . HIS C 1 147 ? -35.970 38.408 -20.873 1.00 149.27 182 HIS C CA 1
ATOM 3474 C C . HIS C 1 147 ? -36.039 37.248 -21.860 1.00 140.39 182 HIS C C 1
ATOM 3475 O O . HIS C 1 147 ? -37.083 37.079 -22.500 1.00 139.24 182 HIS C O 1
ATOM 3482 N N . PHE C 1 148 ? -34.979 36.451 -22.006 1.00 128.27 183 PHE C N 1
ATOM 3483 C CA . PHE C 1 148 ? -34.945 35.365 -22.979 1.00 126.00 183 PHE C CA 1
ATOM 3484 C C . PHE C 1 148 ? -35.226 33.994 -22.354 1.00 129.53 183 PHE C C 1
ATOM 3485 O O . PHE C 1 148 ? -34.902 32.970 -22.966 1.00 133.36 183 PHE C O 1
ATOM 3493 N N . SER C 1 149 ? -35.816 33.949 -21.154 1.00 126.81 184 SER C N 1
ATOM 3494 C CA . SER C 1 149 ? -36.025 32.706 -20.412 1.00 109.83 184 SER C CA 1
ATOM 3495 C C . SER C 1 149 ? -37.465 32.236 -20.537 1.00 96.81 184 SER C C 1
ATOM 3496 O O . SER C 1 149 ? -38.395 33.034 -20.682 1.00 77.37 184 SER C O 1
ATOM 3499 N N . VAL C 1 150 ? -37.640 30.921 -20.467 1.00 98.81 185 VAL C N 1
ATOM 3500 C CA . VAL C 1 150 ? -38.900 30.340 -20.910 1.00 102.42 185 VAL C CA 1
ATOM 3501 C C . VAL C 1 150 ? -39.220 29.112 -20.074 1.00 97.46 185 VAL C C 1
ATOM 3502 O O . VAL C 1 150 ? -40.305 28.543 -20.214 1.00 104.74 185 VAL C O 1
ATOM 3506 N N . GLY C 1 151 ? -38.320 28.720 -19.179 1.00 89.70 186 GLY C N 1
ATOM 3507 C CA . GLY C 1 151 ? -38.592 27.645 -18.240 1.00 76.90 186 GLY C CA 1
ATOM 3508 C C . GLY C 1 151 ? -37.295 26.945 -17.864 1.00 81.93 186 GLY C C 1
ATOM 3509 O O . GLY C 1 151 ? -36.233 27.565 -17.806 1.00 91.15 186 GLY C O 1
ATOM 3510 N N . THR C 1 152 ? -37.423 25.653 -17.591 1.00 78.97 187 THR C N 1
ATOM 3511 C CA . THR C 1 152 ? -36.294 24.817 -17.226 1.00 74.99 187 THR C CA 1
ATOM 3512 C C . THR C 1 152 ? -36.387 23.500 -17.979 1.00 69.68 187 THR C C 1
ATOM 3513 O O . THR C 1 152 ? -37.440 23.139 -18.515 1.00 71.65 187 THR C O 1
ATOM 3517 N N . LYS C 1 153 ? -35.273 22.776 -18.014 1.00 62.09 188 LYS C N 1
ATOM 3518 C CA . LYS C 1 153 ? -35.229 21.506 -18.725 1.00 63.23 188 LYS C CA 1
ATOM 3519 C C . LYS C 1 153 ? -33.960 20.760 -18.334 1.00 66.89 188 LYS C C 1
ATOM 3520 O O . LYS C 1 153 ? -32.897 21.363 -18.147 1.00 69.27 188 LYS C O 1
ATOM 3526 N N . PHE C 1 154 ? -34.087 19.442 -18.209 1.00 64.96 189 PHE C N 1
ATOM 3527 C CA . PHE C 1 154 ? -32.989 18.594 -17.766 1.00 68.37 189 PHE C CA 1
ATOM 3528 C C . PHE C 1 154 ? -32.129 18.185 -18.952 1.00 83.70 189 PHE C C 1
ATOM 3529 O O . PHE C 1 154 ? -32.610 17.527 -19.882 1.00 90.20 189 PHE C O 1
ATOM 3537 N N . PHE C 1 155 ? -30.858 18.568 -18.909 1.00 82.80 190 PHE C N 1
ATOM 3538 C CA . PHE C 1 155 ? -29.883 18.177 -19.911 1.00 77.58 190 PHE C CA 1
ATOM 3539 C C . PHE C 1 155 ? -28.737 17.437 -19.244 1.00 77.77 190 PHE C C 1
ATOM 3540 O O . PHE C 1 155 ? -28.470 17.620 -18.051 1.00 84.39 190 PHE C O 1
ATOM 3548 N N . ILE C 1 156 ? -28.053 16.608 -20.032 1.00 76.90 191 ILE C N 1
ATOM 3549 C CA . ILE C 1 156 ? -26.829 15.965 -19.568 1.00 74.86 191 ILE C CA 1
ATOM 3550 C C . ILE C 1 156 ? -25.707 16.993 -19.541 1.00 85.38 191 ILE C C 1
ATOM 3551 O O . ILE C 1 156 ? -25.300 17.514 -20.586 1.00 92.90 191 ILE C O 1
ATOM 3556 N N . SER C 1 157 ? -25.167 17.246 -18.346 1.00 83.31 192 SER C N 1
ATOM 3557 C CA . SER C 1 157 ? -24.212 18.335 -18.173 1.00 85.25 192 SER C CA 1
ATOM 3558 C C . SER C 1 157 ? -22.939 18.120 -18.989 1.00 84.50 192 SER C C 1
ATOM 3559 O O . SER C 1 157 ? -22.302 19.097 -19.402 1.00 87.85 192 SER C O 1
ATOM 3562 N N . GLU C 1 158 ? -22.570 16.862 -19.259 1.00 82.49 193 GLU C N 1
ATOM 3563 C CA . GLU C 1 158 ? -21.323 16.591 -19.975 1.00 80.50 193 GLU C CA 1
ATOM 3564 C C . GLU C 1 158 ? -21.254 17.310 -21.324 1.00 84.24 193 GLU C C 1
ATOM 3565 O O . GLU C 1 158 ? -20.162 17.686 -21.767 1.00 93.41 193 GLU C O 1
ATOM 3571 N N . SER C 1 159 ? -22.386 17.525 -21.987 1.00 70.01 194 SER C N 1
ATOM 3572 C CA . SER C 1 159 ? -22.367 18.244 -23.261 1.00 68.79 194 SER C CA 1
ATOM 3573 C C . SER C 1 159 ? -22.165 19.747 -23.062 1.00 65.82 194 SER C C 1
ATOM 3574 O O . SER C 1 159 ? -23.129 20.504 -22.899 1.00 66.07 194 SER C O 1
ATOM 3577 N N . ASN C 1 170 ? -38.608 9.274 -25.204 1.00 118.24 205 ASN C N 1
ATOM 3578 C CA . ASN C 1 170 ? -37.152 9.192 -25.258 1.00 122.72 205 ASN C CA 1
ATOM 3579 C C . ASN C 1 170 ? -36.582 8.857 -23.890 1.00 130.98 205 ASN C C 1
ATOM 3580 O O . ASN C 1 170 ? -36.047 9.727 -23.204 1.00 131.72 205 ASN C O 1
ATOM 3585 N N . SER C 1 171 ? -36.702 7.591 -23.488 1.00 141.05 206 SER C N 1
ATOM 3586 C CA . SER C 1 171 ? -36.204 7.194 -22.176 1.00 147.08 206 SER C CA 1
ATOM 3587 C C . SER C 1 171 ? -34.732 7.551 -22.024 1.00 152.18 206 SER C C 1
ATOM 3588 O O . SER C 1 171 ? -34.335 8.196 -21.046 1.00 158.51 206 SER C O 1
ATOM 3591 N N . TYR C 1 172 ? -33.907 7.138 -22.983 1.00 146.04 207 TYR C N 1
ATOM 3592 C CA . TYR C 1 172 ? -32.484 7.455 -22.988 1.00 144.17 207 TYR C CA 1
ATOM 3593 C C . TYR C 1 172 ? -31.844 7.162 -21.636 1.00 131.53 207 TYR C C 1
ATOM 3594 O O . TYR C 1 172 ? -31.683 8.075 -20.814 1.00 141.41 207 TYR C O 1
ATOM 3603 N N . PRO C 1 173 ? -31.469 5.914 -21.363 1.00 99.93 208 PRO C N 1
ATOM 3604 C CA . PRO C 1 173 ? -30.634 5.648 -20.182 1.00 81.04 208 PRO C CA 1
ATOM 3605 C C . PRO C 1 173 ? -29.329 6.430 -20.255 1.00 88.64 208 PRO C C 1
ATOM 3606 O O . PRO C 1 173 ? -28.495 6.172 -21.130 1.00 96.12 208 PRO C O 1
ATOM 3610 N N . THR C 1 174 ? -29.149 7.387 -19.345 1.00 82.70 209 THR C N 1
ATOM 3611 C CA . THR C 1 174 ? -28.069 8.360 -19.446 1.00 75.33 209 THR C CA 1
ATOM 3612 C C . THR C 1 174 ? -26.728 7.768 -19.027 1.00 79.66 209 THR C C 1
ATOM 3613 O O . THR C 1 174 ? -26.653 6.866 -18.182 1.00 76.07 209 THR C O 1
ATOM 3617 N N . ASN C 1 175 ? -25.661 8.289 -19.636 1.00 76.38 210 ASN C N 1
ATOM 3618 C CA . ASN C 1 175 ? -24.296 8.068 -19.173 1.00 69.49 210 ASN C CA 1
ATOM 3619 C C . ASN C 1 175 ? -23.599 9.401 -18.918 1.00 72.12 210 ASN C C 1
ATOM 3620 O O . ASN C 1 175 ? -22.410 9.571 -19.200 1.00 78.51 210 ASN C O 1
ATOM 3625 N N . GLY C 1 176 ? -24.347 10.357 -18.366 1.00 71.38 211 GLY C N 1
ATOM 3626 C CA . GLY C 1 176 ? -23.813 11.645 -17.977 1.00 63.74 211 GLY C CA 1
ATOM 3627 C C . GLY C 1 176 ? -24.587 12.186 -16.795 1.00 65.94 211 GLY C C 1
ATOM 3628 O O . GLY C 1 176 ? -25.644 11.669 -16.423 1.00 69.24 211 GLY C O 1
ATOM 3629 N N . THR C 1 177 ? -24.038 13.238 -16.195 1.00 62.09 212 THR C N 1
ATOM 3630 C CA . THR C 1 177 ? -24.692 13.870 -15.057 1.00 68.23 212 THR C CA 1
ATOM 3631 C C . THR C 1 177 ? -25.928 14.636 -15.521 1.00 80.60 212 THR C C 1
ATOM 3632 O O . THR C 1 177 ? -25.862 15.431 -16.466 1.00 86.17 212 THR C O 1
ATOM 3636 N N . VAL C 1 178 ? -27.061 14.381 -14.869 1.00 73.55 213 VAL C N 1
ATOM 3637 C CA . VAL C 1 178 ? -28.288 15.117 -15.156 1.00 61.72 213 VAL C CA 1
ATOM 3638 C C . VAL C 1 178 ? -28.194 16.492 -14.508 1.00 61.01 213 VAL C C 1
ATOM 3639 O O . VAL C 1 178 ? -27.777 16.615 -13.351 1.00 74.53 213 VAL C O 1
ATOM 3643 N N . SER C 1 179 ? -28.585 17.528 -15.248 1.00 59.24 214 SER C N 1
ATOM 3644 C CA . SER C 1 179 ? -28.449 18.902 -14.785 1.00 65.53 214 SER C CA 1
ATOM 3645 C C . SER C 1 179 ? -29.627 19.739 -15.256 1.00 72.66 214 SER C C 1
ATOM 3646 O O . SER C 1 179 ? -30.084 19.603 -16.394 1.00 75.10 214 SER C O 1
ATOM 3649 N N . LEU C 1 180 ? -30.102 20.616 -14.378 1.00 76.65 215 LEU C N 1
ATOM 3650 C CA . LEU C 1 180 ? -31.206 21.517 -14.685 1.00 81.84 215 LEU C CA 1
ATOM 3651 C C . LEU C 1 180 ? -30.655 22.857 -15.156 1.00 92.72 215 LEU C C 1
ATOM 3652 O O . LEU C 1 180 ? -29.782 23.436 -14.502 1.00 107.00 215 LEU C O 1
ATOM 3657 N N . GLN C 1 181 ? -31.176 23.356 -16.277 1.00 89.26 216 GLN C N 1
ATOM 3658 C CA . GLN C 1 181 ? -30.672 24.583 -16.877 1.00 95.39 216 GLN C CA 1
ATOM 3659 C C . GLN C 1 181 ? -31.825 25.489 -17.284 1.00 95.30 216 GLN C C 1
ATOM 3660 O O . GLN C 1 181 ? -32.827 25.015 -17.826 1.00 93.67 216 GLN C O 1
ATOM 3666 N N . THR C 1 182 ? -31.674 26.792 -17.027 1.00 88.55 217 THR C N 1
ATOM 3667 C CA . THR C 1 182 ? -32.592 27.781 -17.581 1.00 92.00 217 THR C CA 1
ATOM 3668 C C . THR C 1 182 ? -32.467 27.779 -19.092 1.00 92.05 217 THR C C 1
ATOM 3669 O O . THR C 1 182 ? -31.404 27.484 -19.638 1.00 107.76 217 THR C O 1
ATOM 3673 N N . VAL C 1 183 ? -33.569 28.062 -19.778 1.00 81.28 218 VAL C N 1
ATOM 3674 C CA . VAL C 1 183 ? -33.689 27.585 -21.151 1.00 79.30 218 VAL C CA 1
ATOM 3675 C C . VAL C 1 183 ? -34.456 28.611 -21.977 1.00 87.93 218 VAL C C 1
ATOM 3676 O O . VAL C 1 183 ? -35.257 29.391 -21.453 1.00 90.06 218 VAL C O 1
ATOM 3680 N N . LYS C 1 184 ? -34.165 28.640 -23.283 1.00 90.81 219 LYS C N 1
ATOM 3681 C CA . LYS C 1 184 ? -34.784 29.594 -24.204 1.00 101.19 219 LYS C CA 1
ATOM 3682 C C . LYS C 1 184 ? -35.324 28.894 -25.447 1.00 100.51 219 LYS C C 1
ATOM 3683 O O . LYS C 1 184 ? -34.814 27.851 -25.863 1.00 99.88 219 LYS C O 1
ATOM 3689 N N . LEU C 1 185 ? -36.326 29.513 -26.076 1.00 104.76 220 LEU C N 1
ATOM 3690 C CA . LEU C 1 185 ? -36.939 28.918 -27.261 1.00 109.50 220 LEU C CA 1
ATOM 3691 C C . LEU C 1 185 ? -36.002 29.010 -28.461 1.00 126.92 220 LEU C C 1
ATOM 3692 O O . LEU C 1 185 ? -35.292 30.002 -28.640 1.00 130.09 220 LEU C O 1
ATOM 3697 N N . SER C 1 186 ? -35.997 27.957 -29.281 1.00 140.60 221 SER C N 1
ATOM 3698 C CA . SER C 1 186 ? -35.098 27.840 -30.425 1.00 151.15 221 SER C CA 1
ATOM 3699 C C . SER C 1 186 ? -35.911 27.570 -31.688 1.00 155.71 221 SER C C 1
ATOM 3700 O O . SER C 1 186 ? -37.140 27.467 -31.653 1.00 166.68 221 SER C O 1
ATOM 3703 N N . GLY C 1 187 ? -35.210 27.445 -32.813 1.00 150.95 222 GLY C N 1
ATOM 3704 C CA . GLY C 1 187 ? -35.845 27.237 -34.096 1.00 152.25 222 GLY C CA 1
ATOM 3705 C C . GLY C 1 187 ? -36.103 28.539 -34.836 1.00 160.61 222 GLY C C 1
ATOM 3706 O O . GLY C 1 187 ? -35.940 29.642 -34.310 1.00 159.25 222 GLY C O 1
ATOM 3707 N N . ASP C 1 188 ? -36.514 28.398 -36.092 1.00 168.20 223 ASP C N 1
ATOM 3708 C CA . ASP C 1 188 ? -36.826 29.534 -36.947 1.00 180.99 223 ASP C CA 1
ATOM 3709 C C . ASP C 1 188 ? -38.336 29.675 -37.093 1.00 184.35 223 ASP C C 1
ATOM 3710 O O . ASP C 1 188 ? -39.050 28.678 -37.235 1.00 187.31 223 ASP C O 1
ATOM 3715 N N . CYS C 1 189 ? -38.818 30.918 -37.043 1.00 182.75 224 CYS C N 1
ATOM 3716 C CA . CYS C 1 189 ? -40.205 31.225 -37.366 1.00 179.14 224 CYS C CA 1
ATOM 3717 C C . CYS C 1 189 ? -40.274 32.556 -38.098 1.00 176.17 224 CYS C C 1
ATOM 3718 O O . CYS C 1 189 ? -39.276 33.265 -38.248 1.00 183.61 224 CYS C O 1
ATOM 3721 N N . LYS C 1 190 ? -41.484 32.898 -38.534 1.00 168.93 225 LYS C N 1
ATOM 3722 C CA . LYS C 1 190 ? -41.729 34.052 -39.385 1.00 165.27 225 LYS C CA 1
ATOM 3723 C C . LYS C 1 190 ? -42.364 35.179 -38.581 1.00 169.26 225 LYS C C 1
ATOM 3724 O O . LYS C 1 190 ? -43.288 34.952 -37.794 1.00 156.18 225 LYS C O 1
ATOM 3730 N N . ILE C 1 191 ? -41.866 36.394 -38.794 1.00 195.57 226 ILE C N 1
ATOM 3731 C CA . ILE C 1 191 ? -42.406 37.605 -38.186 1.00 202.24 226 ILE C CA 1
ATOM 3732 C C . ILE C 1 191 ? -42.941 38.466 -39.324 1.00 210.55 226 ILE C C 1
ATOM 3733 O O . ILE C 1 191 ? -42.168 39.101 -40.052 1.00 215.32 226 ILE C O 1
ATOM 3738 N N . THR C 1 192 ? -44.263 38.491 -39.491 1.00 208.24 227 THR C N 1
ATOM 3739 C CA . THR C 1 192 ? -44.890 39.250 -40.565 1.00 209.41 227 THR C CA 1
ATOM 3740 C C . THR C 1 192 ? -46.167 39.903 -40.057 1.00 200.36 227 THR C C 1
ATOM 3741 O O . THR C 1 192 ? -46.877 39.345 -39.217 1.00 198.89 227 THR C O 1
ATOM 3745 N N . LYS C 1 193 ? -46.453 41.091 -40.583 1.00 188.98 228 LYS C N 1
ATOM 3746 C CA . LYS C 1 193 ? -47.692 41.777 -40.255 1.00 177.77 228 LYS C CA 1
ATOM 3747 C C . LYS C 1 193 ? -48.870 41.120 -40.969 1.00 175.38 228 LYS C C 1
ATOM 3748 O O . LYS C 1 193 ? -48.720 40.506 -42.030 1.00 175.30 228 LYS C O 1
ATOM 3754 N N . SER C 1 194 ? -50.052 41.251 -40.372 1.00 170.88 229 SER C N 1
ATOM 3755 C CA . SER C 1 194 ? -51.290 40.727 -40.935 1.00 163.91 229 SER C CA 1
ATOM 3756 C C . SER C 1 194 ? -52.114 41.880 -41.490 1.00 159.24 229 SER C C 1
ATOM 3757 O O . SER C 1 194 ? -52.324 42.884 -40.801 1.00 153.87 229 SER C O 1
ATOM 3760 N N . ASN C 1 195 ? -52.583 41.736 -42.732 1.00 162.91 230 ASN C N 1
ATOM 3761 C CA . ASN C 1 195 ? -53.325 42.821 -43.369 1.00 177.39 230 ASN C CA 1
ATOM 3762 C C . ASN C 1 195 ? -54.790 42.830 -42.945 1.00 186.44 230 ASN C C 1
ATOM 3763 O O . ASN C 1 195 ? -55.328 43.878 -42.573 1.00 187.93 230 ASN C O 1
ATOM 3768 N N . PHE C 1 196 ? -55.454 41.673 -42.998 1.00 193.51 231 PHE C N 1
ATOM 3769 C CA . PHE C 1 196 ? -56.887 41.638 -42.716 1.00 200.04 231 PHE C CA 1
ATOM 3770 C C . PHE C 1 196 ? -57.181 42.089 -41.291 1.00 196.12 231 PHE C C 1
ATOM 3771 O O . PHE C 1 196 ? -57.990 42.996 -41.069 1.00 203.78 231 PHE C O 1
ATOM 3779 N N . ALA C 1 197 ? -56.542 41.458 -40.312 1.00 186.82 232 ALA C N 1
ATOM 3780 C CA . ALA C 1 197 ? -56.746 41.843 -38.927 1.00 180.96 232 ALA C CA 1
ATOM 3781 C C . ALA C 1 197 ? -56.275 43.277 -38.695 1.00 199.29 232 ALA C C 1
ATOM 3782 O O . ALA C 1 197 ? -55.524 43.854 -39.486 1.00 197.37 232 ALA C O 1
ATOM 3784 N N . ASN C 1 198 ? -56.746 43.857 -37.590 1.00 218.92 233 ASN C N 1
ATOM 3785 C CA . ASN C 1 198 ? -56.355 45.206 -37.226 1.00 227.71 233 ASN C CA 1
ATOM 3786 C C . ASN C 1 198 ? -54.840 45.275 -37.039 1.00 224.41 233 ASN C C 1
ATOM 3787 O O . ASN C 1 198 ? -54.169 44.244 -36.949 1.00 222.57 233 ASN C O 1
ATOM 3792 N N . PRO C 1 199 ? -54.274 46.484 -36.983 1.00 219.07 234 PRO C N 1
ATOM 3793 C CA . PRO C 1 199 ? -52.820 46.590 -36.768 1.00 212.37 234 PRO C CA 1
ATOM 3794 C C . PRO C 1 199 ? -52.346 45.819 -35.548 1.00 214.75 234 PRO C C 1
ATOM 3795 O O . PRO C 1 199 ? -51.170 45.438 -35.474 1.00 211.22 234 PRO C O 1
ATOM 3799 N N . TYR C 1 200 ? -53.240 45.567 -34.591 1.00 226.36 235 TYR C N 1
ATOM 3800 C CA . TYR C 1 200 ? -52.874 44.803 -33.403 1.00 227.18 235 TYR C CA 1
ATOM 3801 C C . TYR C 1 200 ? -52.409 43.395 -33.763 1.00 226.12 235 TYR C C 1
ATOM 3802 O O . TYR C 1 200 ? -51.387 42.918 -33.258 1.00 227.34 235 TYR C O 1
ATOM 3811 N N . THR C 1 201 ? -53.154 42.712 -34.630 1.00 215.95 236 THR C N 1
ATOM 3812 C CA . THR C 1 201 ? -52.955 41.284 -34.857 1.00 199.65 236 THR C CA 1
ATOM 3813 C C . THR C 1 201 ? -51.745 41.012 -35.748 1.00 195.99 236 THR C C 1
ATOM 3814 O O . THR C 1 201 ? -51.464 41.758 -36.691 1.00 195.98 236 THR C O 1
ATOM 3818 N N . VAL C 1 202 ? -51.036 39.921 -35.443 1.00 186.90 237 VAL C N 1
ATOM 3819 C CA . VAL C 1 202 ? -49.825 39.514 -36.148 1.00 175.97 237 VAL C CA 1
ATOM 3820 C C . VAL C 1 202 ? -49.944 38.045 -36.536 1.00 173.02 237 VAL C C 1
ATOM 3821 O O . VAL C 1 202 ? -50.668 37.270 -35.903 1.00 167.02 237 VAL C O 1
ATOM 3825 N N . SER C 1 203 ? -49.236 37.665 -37.597 1.00 174.23 238 SER C N 1
ATOM 3826 C CA . SER C 1 203 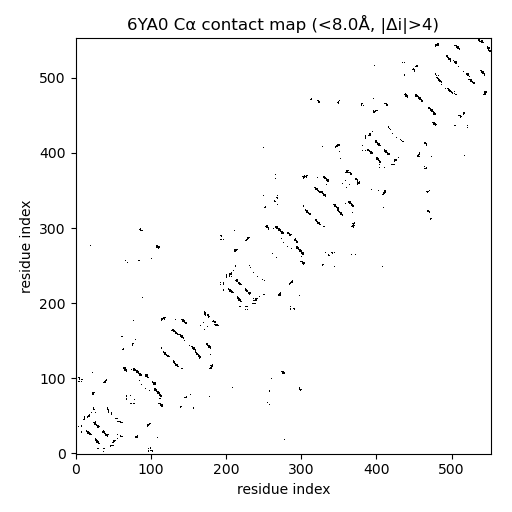? -49.182 36.287 -38.061 1.00 173.87 238 SER C CA 1
ATOM 3827 C C . SER C 1 203 ? -47.808 35.700 -37.763 1.00 155.81 238 SER C C 1
ATOM 3828 O O . SER C 1 203 ? -46.799 36.410 -37.765 1.00 152.28 238 SER C O 1
ATOM 3831 N N . ILE C 1 204 ? -47.776 34.395 -37.506 1.00 141.42 239 ILE C N 1
ATOM 3832 C CA . ILE C 1 204 ? -46.539 33.703 -37.165 1.00 135.27 239 ILE C CA 1
ATOM 3833 C C . ILE C 1 204 ? -46.553 32.328 -37.824 1.00 133.37 239 ILE C C 1
ATOM 3834 O O . ILE C 1 204 ? -47.573 31.632 -37.802 1.00 132.22 239 ILE C O 1
ATOM 3839 N N . THR C 1 205 ? -45.425 31.946 -38.419 1.00 128.00 240 THR C N 1
ATOM 3840 C CA . THR C 1 205 ? -45.270 30.650 -39.059 1.00 132.69 240 THR C CA 1
ATOM 3841 C C . THR C 1 205 ? -43.861 30.141 -38.798 1.00 130.38 240 THR C C 1
ATOM 3842 O O . THR C 1 205 ? -42.978 30.891 -38.382 1.00 132.78 240 THR C O 1
ATOM 3846 N N . SER C 1 206 ? -43.655 28.851 -39.034 1.00 131.24 241 SER C N 1
ATOM 3847 C CA . SER C 1 206 ? -42.350 28.246 -38.818 1.00 131.84 241 SER C CA 1
ATOM 3848 C C . SER C 1 206 ? -42.214 27.041 -39.732 1.00 142.65 241 SER C C 1
ATOM 3849 O O . SER C 1 206 ? -43.221 26.478 -40.175 1.00 137.12 241 SER C O 1
ATOM 3852 N N . PRO C 1 207 ? -40.980 26.638 -40.053 1.00 164.37 242 PRO C N 1
ATOM 3853 C CA . PRO C 1 207 ? -40.780 25.530 -40.994 1.00 178.16 242 PRO C CA 1
ATOM 3854 C C . PRO C 1 207 ? -40.770 24.160 -40.329 1.00 186.01 242 PRO C C 1
ATOM 3855 O O . PRO C 1 207 ? -41.247 23.180 -40.915 1.00 196.05 242 PRO C O 1
ATOM 3859 N N . GLU C 1 208 ? -40.234 24.068 -39.113 1.00 177.64 243 GLU C N 1
ATOM 3860 C CA . GLU C 1 208 ? -40.216 22.791 -38.418 1.00 166.32 243 GLU C CA 1
ATOM 3861 C C . GLU C 1 208 ? -41.607 22.447 -37.890 1.00 162.77 243 GLU C C 1
ATOM 3862 O O . GLU C 1 208 ? -42.480 23.308 -37.749 1.00 166.68 243 GLU C O 1
ATOM 3868 N N . LYS C 1 209 ? -41.805 21.158 -37.595 1.00 159.07 244 LYS C N 1
ATOM 3869 C CA . LYS C 1 209 ? -43.147 20.675 -37.274 1.00 159.13 244 LYS C CA 1
ATOM 3870 C C . LYS C 1 209 ? -43.722 21.383 -36.054 1.00 159.11 244 LYS C C 1
ATOM 3871 O O . LYS C 1 209 ? -44.905 21.745 -36.039 1.00 160.83 244 LYS C O 1
ATOM 3877 N N . ILE C 1 210 ? -42.907 21.593 -35.026 1.00 152.80 245 ILE C N 1
ATOM 3878 C CA . ILE C 1 210 ? -43.367 22.163 -33.768 1.00 146.71 245 ILE C CA 1
ATOM 3879 C C . ILE C 1 210 ? -42.544 23.404 -33.459 1.00 143.57 245 ILE C C 1
ATOM 3880 O O . ILE C 1 210 ? -41.335 23.443 -33.713 1.00 140.47 245 ILE C O 1
ATOM 3885 N N . MET C 1 211 ? -43.208 24.416 -32.914 1.00 141.05 246 MET C N 1
ATOM 3886 C CA . MET C 1 211 ? -42.568 25.664 -32.535 1.00 138.62 246 MET C CA 1
ATOM 3887 C C . MET C 1 211 ? -43.476 26.343 -31.522 1.00 132.21 246 MET C C 1
ATOM 3888 O O . MET C 1 211 ? -44.660 26.012 -31.410 1.00 131.26 246 MET C O 1
ATOM 3893 N N . GLY C 1 212 ? -42.906 27.288 -30.775 1.00 128.31 247 GLY C N 1
ATOM 3894 C CA . GLY C 1 212 ? -43.653 27.981 -29.747 1.00 124.32 247 GLY C CA 1
ATOM 3895 C C . GLY C 1 212 ? -43.310 29.457 -29.710 1.00 126.20 247 GLY C C 1
ATOM 3896 O O . GLY C 1 212 ? -42.310 29.904 -30.277 1.00 123.20 247 GLY C O 1
ATOM 3897 N N . TYR C 1 213 ? -44.171 30.208 -29.023 1.00 124.99 248 TYR C N 1
ATOM 3898 C CA . TYR C 1 213 ? -44.020 31.648 -28.862 1.00 127.70 248 TYR C CA 1
ATOM 3899 C C . TYR C 1 213 ? -44.565 32.041 -27.498 1.00 124.66 248 TYR C C 1
ATOM 3900 O O . TYR C 1 213 ? -45.351 31.308 -26.896 1.00 125.74 248 TYR C O 1
ATOM 3909 N N . LEU C 1 214 ? -44.154 33.219 -27.022 1.00 126.81 249 LEU C N 1
ATOM 3910 C CA . LEU C 1 214 ? -44.549 33.679 -25.695 1.00 130.93 249 LEU C CA 1
ATOM 3911 C C . LEU C 1 214 ? -44.428 35.189 -25.593 1.00 132.08 249 LEU C C 1
ATOM 3912 O O . LEU C 1 214 ? -43.381 35.749 -25.926 1.00 144.63 249 LEU C O 1
ATOM 3917 N N . ILE C 1 215 ? -45.477 35.834 -25.095 1.00 120.93 250 ILE C N 1
ATOM 3918 C CA . ILE C 1 215 ? -45.405 37.247 -24.746 1.00 119.04 250 ILE C CA 1
ATOM 3919 C C . ILE C 1 215 ? -44.825 37.370 -23.344 1.00 116.54 250 ILE C C 1
ATOM 3920 O O . ILE C 1 215 ? -45.407 36.873 -22.375 1.00 120.77 250 ILE C O 1
ATOM 3925 N N . LYS C 1 216 ? -43.684 38.049 -23.228 1.00 114.02 251 LYS C N 1
ATOM 3926 C CA . LYS C 1 216 ? -42.919 38.056 -21.982 1.00 110.59 251 LYS C CA 1
ATOM 3927 C C . LYS C 1 216 ? -42.408 39.457 -21.691 1.00 112.36 251 LYS C C 1
ATOM 3928 O O . LYS C 1 216 ? -41.603 39.991 -22.458 1.00 104.85 251 LYS C O 1
ATOM 3934 N N . LYS C 1 217 ? -42.856 40.039 -20.588 1.00 121.10 252 LYS C N 1
ATOM 3935 C CA . LYS C 1 217 ? -42.205 41.232 -20.068 1.00 134.17 252 LYS C CA 1
ATOM 3936 C C . LYS C 1 217 ? -40.870 40.830 -19.456 1.00 141.57 252 LYS C C 1
ATOM 3937 O O . LYS C 1 217 ? -40.831 39.928 -18.615 1.00 139.74 252 LYS C O 1
ATOM 3943 N N . PRO C 1 218 ? -39.752 41.447 -19.863 1.00 155.35 253 PRO C N 1
ATOM 3944 C CA . PRO C 1 218 ? -38.452 41.035 -19.314 1.00 162.23 253 PRO C CA 1
ATOM 3945 C C . PRO C 1 218 ? -38.455 41.005 -17.795 1.00 170.36 253 PRO C C 1
ATOM 3946 O O . PRO C 1 218 ? -38.750 42.016 -17.153 1.00 184.75 253 PRO C O 1
ATOM 3950 N N . GLY C 1 219 ? -38.168 39.842 -17.208 1.00 168.89 254 GLY C N 1
ATOM 3951 C CA . GLY C 1 219 ? -38.042 39.727 -15.771 1.00 166.10 254 GLY C CA 1
ATOM 3952 C C . GLY C 1 219 ? -39.301 39.356 -15.024 1.00 166.79 254 GLY C C 1
ATOM 3953 O O . GLY C 1 219 ? -39.246 39.220 -13.792 1.00 158.04 254 GLY C O 1
ATOM 3954 N N . GLU C 1 220 ? -40.438 39.221 -15.711 1.00 178.25 255 GLU C N 1
ATOM 3955 C CA . GLU C 1 220 ? -41.662 38.772 -15.058 1.00 189.10 255 GLU C CA 1
ATOM 3956 C C . GLU C 1 220 ? -41.467 37.321 -14.622 1.00 197.77 255 GLU C C 1
ATOM 3957 O O . GLU C 1 220 ? -40.428 36.706 -14.879 1.00 200.93 255 GLU C O 1
ATOM 3963 N N . ASN C 1 221 ? -42.476 36.764 -13.962 1.00 200.04 256 ASN C N 1
ATOM 3964 C CA . ASN C 1 221 ? -42.480 35.365 -13.545 1.00 195.74 256 ASN C CA 1
ATOM 3965 C C . ASN C 1 221 ? -43.690 34.635 -14.114 1.00 190.86 256 ASN C C 1
ATOM 3966 O O . ASN C 1 221 ? -44.315 33.799 -13.454 1.00 193.55 256 ASN C O 1
ATOM 3971 N N . VAL C 1 222 ? -44.048 34.969 -15.346 1.00 175.38 257 VAL C N 1
ATOM 3972 C CA . VAL C 1 222 ? -45.212 34.377 -15.986 1.00 151.68 257 VAL C CA 1
ATOM 3973 C C . VAL C 1 222 ? -44.762 33.529 -17.166 1.00 152.55 257 VAL C C 1
ATOM 3974 O O . VAL C 1 222 ? -45.524 33.300 -18.112 1.00 153.17 257 VAL C O 1
ATOM 3978 N N . GLU C 1 223 ? -43.522 33.039 -17.105 1.00 155.85 258 GLU C N 1
ATOM 3979 C CA . GLU C 1 223 ? -42.969 32.241 -18.200 1.00 171.43 258 GLU C CA 1
ATOM 3980 C C . GLU C 1 223 ? -43.576 30.853 -18.289 1.00 165.20 258 GLU C C 1
ATOM 3981 O O . GLU C 1 223 ? -43.103 30.054 -19.099 1.00 166.16 258 GLU C O 1
ATOM 3987 N N . HIS C 1 224 ? -44.610 30.545 -17.503 1.00 159.81 259 HIS C N 1
ATOM 3988 C CA . HIS C 1 224 ? -45.071 29.165 -17.432 1.00 153.64 259 HIS C CA 1
ATOM 3989 C C . HIS C 1 224 ? -45.915 28.788 -18.641 1.00 151.63 259 HIS C C 1
ATOM 3990 O O . HIS C 1 224 ? -45.757 27.695 -19.196 1.00 143.76 259 HIS C O 1
ATOM 3997 N N . LYS C 1 225 ? -46.795 29.681 -19.071 1.00 155.04 260 LYS C N 1
ATOM 3998 C CA . LYS C 1 225 ? -47.655 29.415 -20.214 1.00 158.80 260 LYS C CA 1
ATOM 3999 C C . LYS C 1 225 ? -46.894 29.685 -21.506 1.00 155.45 260 LYS C C 1
ATOM 4000 O O . LYS C 1 225 ? -46.491 30.823 -21.760 1.00 161.95 260 LYS C O 1
ATOM 4006 N N . VAL C 1 226 ? -46.703 28.648 -22.320 1.00 144.40 261 VAL C N 1
ATOM 4007 C CA . VAL C 1 226 ? -45.980 28.743 -23.586 1.00 136.01 261 VAL C CA 1
ATOM 4008 C C . VAL C 1 226 ? -46.844 28.087 -24.653 1.00 125.91 261 VAL C C 1
ATOM 4009 O O . VAL C 1 226 ? -47.056 26.869 -24.619 1.00 123.23 261 VAL C O 1
ATOM 4013 N N . ILE C 1 227 ? -47.355 28.887 -25.585 1.00 126.55 262 ILE C N 1
ATOM 4014 C CA . ILE C 1 227 ? -48.204 28.377 -26.658 1.00 121.13 262 ILE C CA 1
ATOM 4015 C C . ILE C 1 227 ? -47.329 27.739 -27.729 1.00 127.62 262 ILE C C 1
ATOM 4016 O O . ILE C 1 227 ? -46.366 28.349 -28.208 1.00 132.09 262 ILE C O 1
ATOM 4021 N N . SER C 1 228 ? -47.673 26.511 -28.120 1.00 127.94 263 SER C N 1
ATOM 4022 C CA . SER C 1 228 ? -46.930 25.758 -29.132 1.00 132.95 263 SER C CA 1
ATOM 4023 C C . SER C 1 228 ? -47.613 25.950 -30.482 1.00 153.49 263 SER C C 1
ATOM 4024 O O . SER C 1 228 ? -48.588 25.264 -30.800 1.00 160.83 263 SER C O 1
ATOM 4027 N N . PHE C 1 229 ? -47.106 26.891 -31.285 1.00 167.30 264 PHE C N 1
ATOM 4028 C CA . PHE C 1 229 ? -47.721 27.195 -32.581 1.00 180.92 264 PHE C CA 1
ATOM 4029 C C . PHE C 1 229 ? -47.123 26.308 -33.679 1.00 190.44 264 PHE C C 1
ATOM 4030 O O . PHE C 1 229 ? -46.538 26.749 -34.664 1.00 186.25 264 PHE C O 1
ATOM 4038 N N . SER C 1 230 ? -47.299 24.999 -33.488 1.00 203.89 265 SER C N 1
ATOM 4039 C CA . SER C 1 230 ? -46.891 24.055 -34.525 1.00 212.03 265 SER C CA 1
ATOM 4040 C C . SER C 1 230 ? -47.612 24.329 -35.839 1.00 212.04 265 SER C C 1
ATOM 4041 O O . SER C 1 230 ? -47.068 24.068 -36.914 1.00 217.87 265 SER C O 1
ATOM 4044 N N . GLY C 1 231 ? -48.825 24.869 -35.777 1.00 201.31 266 GLY C N 1
ATOM 4045 C CA . GLY C 1 231 ? -49.538 25.289 -36.961 1.00 194.22 266 GLY C CA 1
ATOM 4046 C C . GLY C 1 231 ? -49.441 26.794 -37.171 1.00 176.85 266 GLY C C 1
ATOM 4047 O O . GLY C 1 231 ? -49.029 27.550 -36.295 1.00 182.76 266 GLY C O 1
ATOM 4048 N N . SER C 1 232 ? -49.837 27.226 -38.368 1.00 158.12 267 SER C N 1
ATOM 4049 C CA . SER C 1 232 ? -49.850 28.653 -38.668 1.00 147.00 267 SER C CA 1
ATOM 4050 C C . SER C 1 232 ? -50.657 29.393 -37.607 1.00 148.80 267 SER C C 1
ATOM 4051 O O . SER C 1 232 ? -51.780 28.999 -37.279 1.00 148.30 267 SER C O 1
ATOM 4054 N N . ALA C 1 233 ? -50.073 30.452 -37.051 1.00 154.22 268 ALA C N 1
ATOM 4055 C CA . ALA C 1 233 ? -50.626 31.114 -35.877 1.00 158.07 268 ALA C CA 1
ATOM 4056 C C . ALA C 1 233 ? -51.001 32.561 -36.172 1.00 158.66 268 ALA C C 1
ATOM 4057 O O . ALA C 1 233 ? -50.340 33.247 -36.956 1.00 164.94 268 ALA C O 1
ATOM 4059 N N . SER C 1 234 ? -52.073 33.015 -35.526 1.00 151.63 269 SER C N 1
ATOM 4060 C CA . SER C 1 234 ? -52.423 34.424 -35.452 1.00 149.01 269 SER C CA 1
ATOM 4061 C C . SER C 1 234 ? -52.490 34.836 -33.987 1.00 150.92 269 SER C C 1
ATOM 4062 O O . SER C 1 234 ? -52.620 33.996 -33.093 1.00 142.33 269 SER C O 1
ATOM 4065 N N . ILE C 1 235 ? -52.420 36.143 -33.744 1.00 168.40 270 ILE C N 1
ATOM 4066 C CA . ILE C 1 235 ? -52.356 36.655 -32.378 1.00 167.30 270 ILE C CA 1
ATOM 4067 C C . ILE C 1 235 ? -53.038 38.016 -32.302 1.00 170.80 270 ILE C C 1
ATOM 4068 O O . ILE C 1 235 ? -52.717 38.930 -33.067 1.00 171.07 270 ILE C O 1
ATOM 4073 N N . THR C 1 236 ? -53.978 38.148 -31.369 1.00 172.21 271 THR C N 1
ATOM 4074 C CA . THR C 1 236 ? -54.573 39.432 -31.023 1.00 180.55 271 THR C CA 1
ATOM 4075 C C . THR C 1 236 ? -53.969 39.895 -29.705 1.00 180.34 271 THR C C 1
ATOM 4076 O O . THR C 1 236 ? -53.958 39.143 -28.724 1.00 177.12 271 THR C O 1
ATOM 4080 N N . PHE C 1 237 ? -53.459 41.121 -29.685 1.00 180.09 272 PHE C N 1
ATOM 4081 C CA . PHE C 1 237 ? -52.723 41.593 -28.525 1.00 175.52 272 PHE C CA 1
ATOM 4082 C C . PHE C 1 237 ? -53.683 42.062 -27.436 1.00 168.67 272 PHE C C 1
ATOM 4083 O O . PHE C 1 237 ? -54.907 41.942 -27.544 1.00 174.01 272 PHE C O 1
ATOM 4091 N N . THR C 1 238 ? -53.109 42.602 -26.365 1.00 158.01 273 THR C N 1
ATOM 4092 C CA . THR C 1 238 ? -53.866 43.151 -25.252 1.00 147.94 273 THR C CA 1
ATOM 4093 C C . THR C 1 238 ? -53.426 44.583 -25.013 1.00 153.12 273 THR C C 1
ATOM 4094 O O . THR C 1 238 ? -52.240 44.904 -25.133 1.00 150.51 273 THR C O 1
ATOM 4098 N N . GLU C 1 239 ? -54.385 45.442 -24.667 1.00 168.08 274 GLU C N 1
ATOM 4099 C CA . GLU C 1 239 ? -54.068 46.854 -24.489 1.00 191.22 274 GLU C CA 1
ATOM 4100 C C . GLU C 1 239 ? -53.073 47.057 -23.352 1.00 203.16 274 GLU C C 1
ATOM 4101 O O . GLU C 1 239 ? -52.112 47.825 -23.488 1.00 206.21 274 GLU C O 1
ATOM 4107 N N . GLU C 1 240 ? -53.278 46.373 -22.223 1.00 215.22 275 GLU C N 1
ATOM 4108 C CA . GLU C 1 240 ? -52.291 46.427 -21.151 1.00 223.28 275 GLU C CA 1
ATOM 4109 C C . GLU C 1 240 ? -50.977 45.798 -21.594 1.00 227.36 275 GLU C C 1
ATOM 4110 O O . GLU C 1 240 ? -49.895 46.264 -21.217 1.00 228.46 275 GLU C O 1
ATOM 4116 N N . MET C 1 241 ? -51.052 44.745 -22.406 1.00 222.68 276 MET C N 1
ATOM 4117 C CA . MET C 1 241 ? -49.864 44.118 -22.980 1.00 212.71 276 MET C CA 1
ATOM 4118 C C . MET C 1 241 ? -49.432 44.871 -24.243 1.00 205.69 276 MET C C 1
ATOM 4119 O O . MET C 1 241 ? -49.366 44.331 -25.347 1.00 207.21 276 MET C O 1
ATOM 4124 N N . LEU C 1 242 ? -49.168 46.167 -24.056 1.00 194.08 277 LEU C N 1
ATOM 4125 C CA . LEU C 1 242 ? -48.559 47.004 -25.079 1.00 172.73 277 LEU C CA 1
ATOM 4126 C C . LEU C 1 242 ? -47.318 47.723 -24.576 1.00 180.53 277 LEU C C 1
ATOM 4127 O O . LEU C 1 242 ? -46.663 48.414 -25.363 1.00 170.84 277 LEU C O 1
ATOM 4132 N N . ASP C 1 243 ? -46.987 47.595 -23.293 1.00 201.94 278 ASP C N 1
ATOM 4133 C CA . ASP C 1 243 ? -45.772 48.200 -22.766 1.00 210.60 278 ASP C CA 1
ATOM 4134 C C . ASP C 1 243 ? -44.587 47.838 -23.647 1.00 215.44 278 ASP C C 1
ATOM 4135 O O . ASP C 1 243 ? -44.332 46.658 -23.904 1.00 216.09 278 ASP C O 1
ATOM 4140 N N . GLY C 1 244 ? -43.875 48.859 -24.128 1.00 219.01 279 GLY C N 1
ATOM 4141 C CA . GLY C 1 244 ? -42.722 48.612 -24.978 1.00 223.39 279 GLY C CA 1
ATOM 4142 C C . GLY C 1 244 ? -41.767 47.583 -24.407 1.00 225.85 279 GLY C C 1
ATOM 4143 O O . GLY C 1 244 ? -41.046 46.916 -25.155 1.00 228.02 279 GLY C O 1
ATOM 4144 N N . GLU C 1 245 ? -41.751 47.432 -23.078 1.00 225.19 280 GLU C N 1
ATOM 4145 C CA . GLU C 1 245 ? -40.859 46.469 -22.439 1.00 219.78 280 GLU C CA 1
ATOM 4146 C C . GLU C 1 245 ? -41.152 45.051 -22.911 1.00 221.14 280 GLU C C 1
ATOM 4147 O O . GLU C 1 245 ? -40.251 44.336 -23.367 1.00 220.19 280 GLU C O 1
ATOM 4153 N N . HIS C 1 246 ? -42.409 44.624 -22.801 1.00 224.12 281 HIS C N 1
ATOM 4154 C CA . HIS C 1 246 ? -42.779 43.271 -23.193 1.00 223.87 281 HIS C CA 1
ATOM 4155 C C . HIS C 1 246 ? -42.500 43.051 -24.675 1.00 215.87 281 HIS C C 1
ATOM 4156 O O . HIS C 1 246 ? -42.689 43.948 -25.501 1.00 222.77 281 HIS C O 1
ATOM 4163 N N . ASN C 1 247 ? -42.048 41.843 -25.008 1.00 184.57 282 ASN C N 1
ATOM 4164 C CA . ASN C 1 247 ? -41.649 41.510 -26.367 1.00 155.20 282 ASN C CA 1
ATOM 4165 C C . ASN C 1 247 ? -42.205 40.141 -26.741 1.00 142.70 282 ASN C C 1
ATOM 4166 O O . ASN C 1 247 ? -42.412 39.281 -25.881 1.00 136.21 282 ASN C O 1
ATOM 4171 N N . LEU C 1 248 ? -42.439 39.947 -28.037 1.00 129.94 283 LEU C N 1
ATOM 4172 C CA . LEU C 1 248 ? -42.923 38.675 -28.563 1.00 121.93 283 LEU C CA 1
ATOM 4173 C C . LEU C 1 248 ? -41.735 37.759 -28.837 1.00 113.61 283 LEU C C 1
ATOM 4174 O O . LEU C 1 248 ? -40.888 38.072 -29.679 1.00 116.82 283 LEU C O 1
ATOM 4179 N N . LEU C 1 249 ? -41.677 36.628 -28.138 1.00 107.59 284 LEU C N 1
ATOM 4180 C CA . LEU C 1 249 ? -40.590 35.665 -28.286 1.00 115.15 284 LEU C CA 1
ATOM 4181 C C . LEU C 1 249 ? -41.040 34.529 -29.200 1.00 128.27 284 LEU C C 1
ATOM 4182 O O . LEU C 1 249 ? -42.035 33.855 -28.913 1.00 131.92 284 LEU C O 1
ATOM 4187 N N . CYS C 1 250 ? -40.309 34.324 -30.298 1.00 131.07 285 CYS C N 1
ATOM 4188 C CA . CYS C 1 250 ? -40.540 33.195 -31.200 1.00 131.46 285 CYS C CA 1
ATOM 4189 C C . CYS C 1 250 ? -39.202 32.663 -31.691 1.00 115.06 285 CYS C C 1
ATOM 4190 O O . CYS C 1 250 ? -38.389 33.427 -32.219 1.00 111.77 285 CYS C O 1
ATOM 4193 N N . GLY C 1 251 ? -38.995 31.356 -31.549 1.00 106.79 286 GLY C N 1
ATOM 4194 C CA . GLY C 1 251 ? -37.754 30.744 -31.997 1.00 107.78 286 GLY C CA 1
ATOM 4195 C C . GLY C 1 251 ? -36.546 31.531 -31.532 1.00 111.79 286 GLY C C 1
ATOM 4196 O O . GLY C 1 251 ? -36.417 31.875 -30.351 1.00 116.41 286 GLY C O 1
ATOM 4197 N N . ASP C 1 252 ? -35.648 31.831 -32.471 1.00 109.09 287 ASP C N 1
ATOM 4198 C CA . ASP C 1 252 ? -34.475 32.654 -32.213 1.00 115.84 287 ASP C CA 1
ATOM 4199 C C . ASP C 1 252 ? -34.731 34.134 -32.458 1.00 129.27 287 ASP C C 1
ATOM 4200 O O . ASP C 1 252 ? -33.789 34.932 -32.403 1.00 139.81 287 ASP C O 1
ATOM 4205 N N . LYS C 1 253 ? -35.971 34.519 -32.736 1.00 128.51 288 LYS C N 1
ATOM 4206 C CA . LYS C 1 253 ? -36.311 35.898 -33.052 1.00 128.39 288 LYS C CA 1
ATOM 4207 C C . LYS C 1 253 ? -37.042 36.528 -31.872 1.00 125.85 288 LYS C C 1
ATOM 4208 O O . LYS C 1 253 ? -37.950 35.917 -31.301 1.00 125.89 288 LYS C O 1
ATOM 4214 N N . SER C 1 254 ? -36.644 37.748 -31.514 1.00 128.36 289 SER C N 1
ATOM 4215 C CA . SER C 1 254 ? -37.309 38.520 -30.473 1.00 129.07 289 SER C CA 1
ATOM 4216 C C . SER C 1 254 ? -37.664 39.887 -31.029 1.00 135.31 289 SER C C 1
ATOM 4217 O O . SER C 1 254 ? -36.815 40.552 -31.631 1.00 135.30 289 SER C O 1
ATOM 4220 N N . ALA C 1 255 ? -38.904 40.316 -30.806 1.00 142.54 290 ALA C N 1
ATOM 4221 C CA . ALA C 1 255 ? -39.388 41.582 -31.336 1.00 155.67 290 ALA C CA 1
ATOM 4222 C C . ALA C 1 255 ? -40.164 42.333 -30.266 1.00 160.70 290 ALA C C 1
ATOM 4223 O O . ALA C 1 255 ? -40.959 41.739 -29.532 1.00 166.64 290 ALA C O 1
ATOM 4225 N N . LYS C 1 256 ? -39.932 43.641 -30.187 1.00 158.25 291 LYS C N 1
ATOM 4226 C CA . LYS C 1 256 ? -40.682 44.494 -29.275 1.00 154.03 291 LYS C CA 1
ATOM 4227 C C . LYS C 1 256 ? -42.065 44.761 -29.850 1.00 160.79 291 LYS C C 1
ATOM 4228 O O . LYS C 1 256 ? -42.210 45.043 -31.042 1.00 165.37 291 LYS C O 1
ATOM 4234 N N . ILE C 1 257 ? -43.084 44.652 -29.004 1.00 157.43 292 ILE C N 1
ATOM 4235 C CA . ILE C 1 257 ? -44.465 44.851 -29.438 1.00 161.11 292 ILE C CA 1
ATOM 4236 C C . ILE C 1 257 ? -44.833 46.316 -29.224 1.00 168.60 292 ILE C C 1
ATOM 4237 O O . ILE C 1 257 ? -44.564 46.871 -28.147 1.00 173.86 292 ILE C O 1
ATOM 4242 N N . PRO C 1 258 ? -45.433 46.974 -30.218 1.00 162.24 293 PRO C N 1
ATOM 4243 C CA . PRO C 1 258 ? -45.553 48.435 -30.182 1.00 157.09 293 PRO C CA 1
ATOM 4244 C C . PRO C 1 258 ? -46.435 48.922 -29.045 1.00 163.67 293 PRO C C 1
ATOM 4245 O O . PRO C 1 258 ? -47.288 48.204 -28.516 1.00 163.26 293 PRO C O 1
ATOM 4249 N N . LYS C 1 259 ? -46.209 50.179 -28.675 1.00 170.09 294 LYS C N 1
ATOM 4250 C CA . LYS C 1 259 ? -46.960 50.835 -27.607 1.00 174.27 294 LYS C CA 1
ATOM 4251 C C . LYS C 1 259 ? -48.027 51.735 -28.229 1.00 181.07 294 LYS C C 1
ATOM 4252 O O . LYS C 1 259 ? -47.925 52.961 -28.248 1.00 183.19 294 LYS C O 1
ATOM 4258 N N . THR C 1 260 ? -49.053 51.088 -28.775 1.00 189.01 295 THR C N 1
ATOM 4259 C CA . THR C 1 260 ? -50.117 51.792 -29.487 1.00 200.68 295 THR C CA 1
ATOM 4260 C C . THR C 1 260 ? -50.906 52.704 -28.556 1.00 209.53 295 THR C C 1
ATOM 4261 O O . THR C 1 260 ? -51.020 52.439 -27.360 1.00 211.46 295 THR C O 1
#

Solvent-accessible surface area: 29128 Å² total; per-residue (Å²): 128,120,94,29,29,96,19,2,119,85,3,70,85,37,151,10,58,4,96,18,55,8,9,3,2,0,12,8,33,0,68,60,123,67,48,104,7,12,0,1,17,39,44,2,95,25,4,105,190,7,85,86,28,164,121,26,25,186,170,9,37,109,2,34,10,44,3,14,31,142,16,101,43,49,159,48,54,20,0,3,34,38,4,6,17,3,54,18,82,104,155,100,55,83,72,0,0,21,67,69,89,70,29,99,2,25,10,8,24,6,20,0,51,7,17,8,86,1,128,40,54,184,33,123,155,106,64,124,76,15,25,26,0,55,4,109,73,195,57,0,0,22,2,27,8,88,40,20,67,137,14,78,123,150,23,77,61,10,77,37,75,29,92,17,79,12,57,137,139,39,18,40,30,100,20,5,3,4,0,5,106,106,40,40,119,7,77,135,60,194,121,75,25,23,100,9,2,90,70,4,76,89,46,140,7,64,9,100,13,67,9,21,5,0,0,19,7,31,4,69,39,129,57,79,108,12,12,0,2,20,43,52,10,137,20,4,107,172,5,80,109,28,169,110,32,38,177,114,4,27,118,7,32,7,40,9,14,38,132,21,102,35,59,162,50,41,23,3,9,33,30,5,8,18,3,49,15,66,99,161,90,54,73,78,0,2,18,56,65,93,56,26,96,0,31,10,6,26,4,20,0,50,3,11,15,88,0,79,43,50,170,13,87,34,42,65,106,61,2,18,4,0,10,1,106,71,178,35,0,0,22,0,8,7,77,37,42,85,126,40,84,143,56,16,43,7,0,32,7,1,2,6,12,62,19,59,156,125,29,18,48,15,88,19,14,1,1,0,1,90,93,41,35,116,2,70,126,59,166,125,53,0,128,81,6,76,67,23,141,17,52,11,45,15,56,3,45,8,6,0,1,4,13,0,49,38,94,36,22,25,35,0,0,12,5,31,43,15,150,24,4,116,132,5,85,82,30,154,120,30,59,188,200,11,37,131,8,30,16,90,40,26,114,109,121,115,28,108,189,54,46,13,2,15,40,42,7,47,29,56,92,131,114,4,95,49,4,112,0,10,2,10,46,57,57,0,50,6,18,18,75,0,75,90,75,191,30,153,209,30,81,128,77,13,35,32,1,53,18,89,100,173,55,0,0,22,8,52,5,96,49,53,78,138,91,29,145,177,24,87,52,10,52,47,103,17,81,14,109,22,67,109,141,37,11,28,27,91,3,14,10,13,0,7,93,76,60,39,164,7,86,156,115